Protein 3U0K (pdb70)

Secondary structure (DSSP, 8-state):
-TTS-B--TTS--HHHHTTTT-EEEEEEEEETTS-EEEEEEEEEEETTEEEEEEEEEEE---TTSTTTTT-EEEEPPB-B---HHHHHHHHHHHHHH-TT-SSEE-HHHHHHHHHHTT----HHHHHHHHHHH-SS-SSSEEHHHHHHHHHT--HHHHHHHHHH-TT-SSEE-HHHHHHHHHHHT----HHHHHHHHHHH-TT-SSSEEHHHHHHHH-/---HHHHHHHHHHHHHHHH---PPP--EEEEEEETTEEEEEEEEEEEETTS-EEEEEEEEEEEE---SSPPPPP-SEEEEEEEEEEEE-GGGSEEEEEEEEEEE--S--TTBTB-----TTS-SSEEEEEEEEEEETTEEEEEEEEEEEETTTTEEEEEEEEEESPSPSS-GGGGTT-

Foldseek 3Di:
DDDPVVVVVVVVVVVVVVVDDDDDQDAWWKWADDPQKIKIKGWDWDADPVGHTDIDIDIDIGHDPPPDDDFQDAHMWIKDKDKDWDDADPLRQKTKIKMAMDIGDDDQGRRGPDHGDDDPVQDQKDKDKDKDWDDDPPQTWIKIWIWMHGVVRRMIMIMMGTPPRPSPPDDCVVVRVD/DQVPDDDDPPDDRPQVVVPQAGDKDWDWDADPQGKIKIKIKTWHADPNDIDMDMDMDIDDDDCPDCVVVVVDDDDDDDDDDDDPVRLVVLVVVVCLLVVVPPFWRALVSVVLLCVLLPHDDDPVVSQVVCVVQVRPPPHIHGSVSSRVVPVVHPVSLVSSQCSLCVVPPQWRALVSQCSSCVSSVHDDDSVVSQVVQVVLPPVPPRTHGSVSSVVVVD

Solvent-accessible surface area: 18430 Å² total

Structure (mmCIF, N/CA/C/O backbone):
data_3U0K
#
_entry.id   3U0K
#
_cell.length_a   75.918
_cell.length_b   75.918
_cell.length_c   123.161
_cell.angle_alpha   90.00
_cell.angle_beta   90.00
_cell.angle_gamma   120.00
#
_symmetry.space_group_name_H-M   'P 32 2 1'
#
loop_
_entity.id
_entity.type
_entity.pdbx_description
1 polymer RCaMP
2 polymer RCaMP
3 non-polymer 'ACETATE ION'
4 non-polymer 'CALCIUM ION'
5 water water
#
loop_
_atom_site.group_PDB
_atom_site.id
_atom_site.type_symbol
_atom_site.label_atom_id
_atom_site.label_alt_id
_atom_site.label_comp_id
_atom_site.label_asym_id
_atom_site.label_entity_id
_atom_site.label_seq_id
_atom_site.pdbx_PDB_ins_code
_atom_site.Cartn_x
_atom_site.Cartn_y
_atom_site.Cartn_z
_atom_site.occupancy
_atom_site.B_iso_or_equiv
_atom_site.auth_seq_id
_atom_site.auth_comp_id
_atom_site.auth_asym_id
_atom_site.auth_atom_id
_atom_site.pdbx_PDB_model_num
ATOM 1 N N . MET A 1 35 ? -41.566 -19.230 -10.124 1.00 55.77 35 MET B N 1
ATOM 2 C CA . MET A 1 35 ? -42.787 -18.879 -10.827 1.00 53.36 35 MET B CA 1
ATOM 3 C C . MET A 1 35 ? -43.792 -18.663 -9.760 1.00 50.67 35 MET B C 1
ATOM 4 O O . MET A 1 35 ? -43.903 -19.491 -8.856 1.00 52.13 35 MET B O 1
ATOM 9 N N . VAL A 1 36 ? -44.541 -17.567 -9.857 1.00 47.63 36 VAL B N 1
ATOM 10 C CA . VAL A 1 36 ? -45.583 -17.311 -8.887 1.00 44.46 36 VAL B CA 1
ATOM 11 C C . VAL A 1 36 ? -46.829 -18.131 -9.231 1.00 43.58 36 VAL B C 1
ATOM 12 O O . VAL A 1 36 ? -47.172 -18.356 -10.371 1.00 44.28 36 VAL B O 1
ATOM 16 N N . ASP A 1 37 ? -47.422 -18.652 -8.182 1.00 42.29 37 ASP B N 1
ATOM 17 C CA . ASP A 1 37 ? -48.480 -19.588 -8.288 1.00 42.48 37 ASP B CA 1
ATOM 18 C C . ASP A 1 37 ? -49.642 -18.847 -8.980 1.00 39.29 37 ASP B C 1
ATOM 19 O O . ASP A 1 37 ? -49.840 -17.635 -8.818 1.00 35.99 37 ASP B O 1
ATOM 24 N N . SER A 1 38 ? -50.344 -19.571 -9.829 1.00 39.37 38 SER B N 1
ATOM 25 C CA . SER A 1 38 ? -51.395 -18.979 -10.617 1.00 38.61 38 SER B CA 1
ATOM 26 C C . SER A 1 38 ? -52.519 -18.286 -9.775 1.00 35.24 38 SER B C 1
ATOM 27 O O . SER A 1 38 ? -52.902 -17.146 -10.012 1.00 33.83 38 SER B O 1
ATOM 30 N N . SER A 1 39 ? -53.050 -19.010 -8.810 1.00 34.60 39 SER B N 1
ATOM 31 C CA . SER A 1 39 ? -54.135 -18.519 -7.985 1.00 32.38 39 SER B CA 1
ATOM 32 C C . SER A 1 39 ? -53.737 -17.263 -7.212 1.00 30.65 39 SER B C 1
ATOM 33 O O . SER A 1 39 ? -54.531 -16.362 -7.022 1.00 28.13 39 SER B O 1
ATOM 36 N N . ARG A 1 40 ? -52.497 -17.232 -6.725 1.00 31.50 40 ARG B N 1
ATOM 37 C CA . ARG A 1 40 ? -52.039 -16.067 -6.002 1.00 31.66 40 ARG B CA 1
ATOM 38 C C . ARG A 1 40 ? -51.928 -14.848 -6.898 1.00 30.92 40 ARG B C 1
ATOM 39 O O . ARG A 1 40 ? -52.248 -13.742 -6.464 1.00 30.93 40 ARG B O 1
ATOM 47 N N . ARG A 1 41 ? -51.405 -15.025 -8.102 1.00 31.25 41 ARG B N 1
ATOM 48 C CA . ARG A 1 41 ? -51.396 -13.951 -9.128 1.00 31.30 41 ARG B CA 1
ATOM 49 C C . ARG A 1 41 ? -52.831 -13.402 -9.281 1.00 30.06 41 ARG B C 1
ATOM 50 O O . ARG A 1 41 ? -53.040 -12.197 -9.353 1.00 29.17 41 ARG B O 1
ATOM 58 N N . LYS A 1 42 ? -53.848 -14.263 -9.319 1.00 29.46 42 LYS B N 1
ATOM 59 C CA . LYS A 1 42 ? -55.199 -13.689 -9.446 1.00 29.77 42 LYS B CA 1
ATOM 60 C C . LYS A 1 42 ? -55.615 -12.796 -8.254 1.00 28.74 42 LYS B C 1
ATOM 61 O O . LYS A 1 42 ? -56.173 -11.704 -8.447 1.00 29.56 42 LYS B O 1
ATOM 67 N N . TRP A 1 43 ? -55.391 -13.269 -7.031 1.00 27.47 43 TRP B N 1
ATOM 68 C CA . TRP A 1 43 ? -55.712 -12.475 -5.900 1.00 27.28 43 TRP B CA 1
ATOM 69 C C . TRP A 1 43 ? -54.913 -11.187 -5.910 1.00 28.03 43 TRP B C 1
ATOM 70 O O . TRP A 1 43 ? -55.469 -10.130 -5.598 1.00 28.19 43 TRP B O 1
ATOM 81 N N . ASN A 1 44 ? -53.626 -11.272 -6.248 1.00 28.50 44 ASN B N 1
ATOM 82 C CA . ASN A 1 44 ? -52.777 -10.070 -6.270 1.00 29.85 44 ASN B CA 1
ATOM 83 C C . ASN A 1 44 ? -53.405 -9.056 -7.252 1.00 30.99 44 ASN B C 1
ATOM 84 O O . ASN A 1 44 ? -53.622 -7.864 -6.920 1.00 31.79 44 ASN B O 1
ATOM 89 N N . LYS A 1 45 ? -53.775 -9.522 -8.446 1.00 32.55 45 LYS B N 1
ATOM 90 C CA . LYS A 1 45 ? -54.233 -8.556 -9.432 1.00 34.37 45 LYS B CA 1
ATOM 91 C C . LYS A 1 45 ? -55.597 -7.995 -9.059 1.00 34.03 45 LYS B C 1
ATOM 92 O O . LYS A 1 45 ? -55.888 -6.824 -9.344 1.00 35.56 45 LYS B O 1
ATOM 98 N N . THR A 1 46 ? -56.398 -8.808 -8.399 1.00 32.38 46 THR B N 1
ATOM 99 C CA . THR A 1 46 ? -57.697 -8.347 -7.894 1.00 33.64 46 THR B CA 1
ATOM 100 C C . THR A 1 46 ? -57.469 -7.292 -6.812 1.00 33.40 46 THR B C 1
ATOM 101 O O . THR A 1 46 ? -5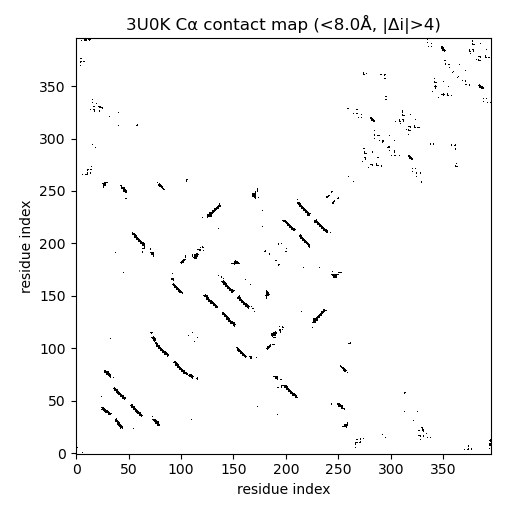8.104 -6.250 -6.830 1.00 35.69 46 THR B O 1
ATOM 105 N N . GLY A 1 47 ? -56.510 -7.547 -5.924 1.00 32.04 47 GLY B N 1
ATOM 106 C CA . GLY A 1 47 ? -56.088 -6.575 -4.906 1.00 32.19 47 GLY B CA 1
ATOM 107 C C . GLY A 1 47 ? -55.605 -5.254 -5.514 1.00 33.44 47 GLY B C 1
ATOM 108 O O . GLY A 1 47 ? -55.986 -4.163 -5.063 1.00 34.56 47 GLY B O 1
ATOM 109 N N . HIS A 1 48 ? -54.770 -5.341 -6.547 1.00 33.07 48 HIS B N 1
ATOM 110 C CA . HIS A 1 48 ? -54.376 -4.136 -7.300 1.00 34.91 48 HIS B CA 1
ATOM 111 C C . HIS A 1 48 ? -55.551 -3.344 -7.895 1.00 37.70 48 HIS B C 1
ATOM 112 O O . HIS A 1 48 ? -55.550 -2.112 -7.830 1.00 39.14 48 HIS B O 1
ATOM 119 N N . ALA A 1 49 ? -56.558 -4.034 -8.462 1.00 38.55 49 ALA B N 1
ATOM 120 C CA . ALA A 1 49 ? -57.690 -3.366 -9.106 1.00 41.90 49 ALA B CA 1
ATOM 121 C C . ALA A 1 49 ? -58.478 -2.631 -8.057 1.00 43.53 49 ALA B C 1
ATOM 122 O O . ALA A 1 49 ? -58.918 -1.508 -8.290 1.00 46.11 49 ALA B O 1
ATOM 124 N N . VAL A 1 50 ? -58.669 -3.271 -6.894 1.00 42.22 50 VAL B N 1
ATOM 125 C CA . VAL A 1 50 ? -59.322 -2.579 -5.762 1.00 44.47 50 VAL B CA 1
ATOM 126 C C . VAL A 1 50 ? -58.529 -1.341 -5.331 1.00 47.76 50 VAL B C 1
ATOM 127 O O . VAL A 1 50 ? -59.124 -0.286 -5.152 1.00 52.20 50 VAL B O 1
ATOM 131 N N . ARG A 1 51 ? -57.204 -1.442 -5.237 1.00 47.25 51 ARG B N 1
ATOM 132 C CA . ARG A 1 51 ? -56.363 -0.306 -4.838 1.00 50.33 51 ARG B CA 1
ATOM 133 C C . ARG A 1 51 ? -56.416 0.870 -5.872 1.00 52.82 51 ARG B C 1
ATOM 134 O O . ARG A 1 51 ? -56.497 2.047 -5.502 1.00 54.51 51 ARG B O 1
ATOM 142 N N . ALA A 1 52 ? -56.360 0.505 -7.157 1.00 51.37 52 ALA B N 1
ATOM 143 C CA . ALA A 1 52 ? -56.353 1.433 -8.293 1.00 52.86 52 ALA B CA 1
ATOM 144 C C . ALA A 1 52 ? -57.580 2.294 -8.365 1.00 56.76 52 ALA B C 1
ATOM 145 O O . ALA A 1 52 ? -57.525 3.390 -8.868 1.00 59.49 52 ALA B O 1
ATOM 147 N N . ILE A 1 53 ? -58.713 1.787 -7.919 1.00 57.47 53 ILE B N 1
ATOM 148 C CA . ILE A 1 53 ? -59.920 2.585 -7.972 1.00 62.27 53 ILE B CA 1
ATOM 149 C C . ILE A 1 53 ? -60.168 3.343 -6.667 1.00 65.35 53 ILE B C 1
ATOM 150 O O . ILE A 1 53 ? -61.058 4.180 -6.598 1.00 69.78 53 ILE B O 1
ATOM 155 N N . GLY A 1 54 ? -59.341 3.086 -5.662 1.00 63.82 54 GLY B N 1
ATOM 156 C CA . GLY A 1 54 ? -59.466 3.734 -4.379 1.00 67.20 54 GLY B CA 1
ATOM 157 C C . GLY A 1 54 ? -58.904 5.122 -4.436 1.00 72.55 54 GLY B C 1
ATOM 158 O O . GLY A 1 54 ? -58.234 5.502 -5.388 1.00 73.30 54 GLY B O 1
ATOM 159 N N . ARG A 1 55 ? -59.183 5.896 -3.407 1.00 78.42 55 ARG B N 1
ATOM 160 C CA . ARG A 1 55 ? -58.804 7.294 -3.393 1.00 84.00 55 ARG B CA 1
ATOM 161 C C . ARG A 1 55 ? -57.436 7.335 -2.751 1.00 82.54 55 ARG B C 1
ATOM 162 O O . ARG A 1 55 ? -56.694 6.345 -2.816 1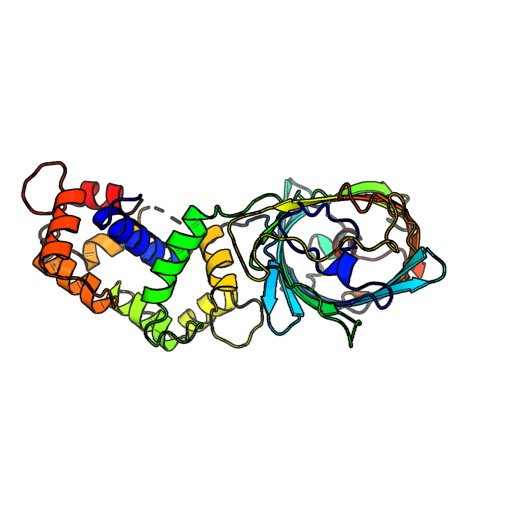.00 77.05 55 ARG B O 1
ATOM 170 N N . LEU A 1 56 ? -57.093 8.485 -2.164 1.00 86.58 56 LEU B N 1
ATOM 171 C CA . LEU A 1 56 ? -56.031 8.559 -1.171 1.00 84.94 56 LEU B CA 1
ATOM 172 C C . LEU A 1 56 ? -54.710 8.095 -1.801 1.00 79.58 56 LEU B C 1
ATOM 173 O O . LEU A 1 56 ? -54.305 6.944 -1.667 1.00 74.16 56 LEU B O 1
ATOM 178 N N . SER A 1 57 ? -54.080 9.027 -2.513 1.00 80.05 57 SER B N 1
ATOM 179 C CA . SER A 1 57 ? -52.826 8.815 -3.227 1.00 76.09 57 SER B CA 1
ATOM 180 C C . SER A 1 57 ? -51.668 9.361 -2.379 1.00 74.68 57 SER B C 1
ATOM 181 O O . SER A 1 57 ? -51.787 10.451 -1.849 1.00 79.23 57 SER B O 1
ATOM 184 N N . SER A 1 58 ? -50.559 8.630 -2.249 1.00 68.64 58 SER B N 1
ATOM 185 C CA . SER A 1 58 ? -49.342 9.202 -1.625 1.00 67.84 58 SER B CA 1
ATOM 186 C C . SER A 1 58 ? -48.651 10.185 -2.574 1.00 68.13 58 SER B C 1
ATOM 187 O O . SER A 1 58 ? -48.997 10.285 -3.750 1.00 68.11 58 SER B O 1
ATOM 190 N N . ALA A 1 59 ? -47.659 10.893 -2.059 1.00 67.94 59 ALA B N 1
ATOM 191 C CA . ALA A 1 59 ? -46.659 11.509 -2.910 1.00 67.22 59 ALA B CA 1
ATOM 192 C C . ALA A 1 59 ? -45.591 10.431 -3.150 1.00 61.48 59 ALA B C 1
ATOM 193 O O . ALA A 1 59 ? -45.386 9.553 -2.316 1.00 59.99 59 ALA B O 1
ATOM 195 N N . ILE A 1 60 ? -44.943 10.466 -4.302 1.00 59.00 60 ILE B N 1
ATOM 196 C CA . ILE A 1 60 ? -43.883 9.508 -4.620 1.00 54.34 60 ILE B CA 1
ATOM 197 C C . ILE A 1 60 ? -42.751 10.286 -5.276 1.00 54.49 60 ILE B C 1
ATOM 198 O O . ILE A 1 60 ? -42.961 11.428 -5.734 1.00 57.45 60 ILE B O 1
ATOM 203 N N . ASN A 1 61 ? -41.546 9.728 -5.262 1.00 51.41 61 ASN B N 1
ATOM 204 C CA . ASN A 1 61 ? -40.404 10.401 -5.902 1.00 52.61 61 ASN B CA 1
ATOM 205 C C . ASN A 1 61 ? -39.743 9.466 -6.920 1.00 49.64 61 ASN B C 1
ATOM 206 O O . ASN A 1 61 ? -38.986 8.612 -6.570 1.00 46.42 61 ASN B O 1
ATOM 211 N N . THR A 1 62 ? -40.059 9.659 -8.198 1.00 19.45 62 THR B N 1
ATOM 212 C CA . THR A 1 62 ? -39.782 8.636 -9.227 1.00 19.69 62 THR B CA 1
ATOM 213 C C . THR A 1 62 ? -39.644 9.296 -10.578 1.00 19.45 62 THR B C 1
ATOM 214 O O . THR A 1 62 ? -40.159 10.389 -10.786 1.00 19.38 62 THR B O 1
ATOM 218 N N . GLU A 1 63 ? -38.865 8.681 -11.460 1.00 19.78 63 GLU B N 1
ATOM 219 C CA . GLU A 1 63 ? -38.821 9.080 -12.868 1.00 19.91 63 GLU B CA 1
ATOM 220 C C . GLU A 1 63 ? -38.798 7.807 -13.712 1.00 21.29 63 GLU B C 1
ATOM 221 O O . GLU A 1 63 ? -37.860 6.994 -13.618 1.00 20.48 63 GLU B O 1
ATOM 227 N N . MET A 1 64 ? -39.854 7.661 -14.499 1.00 22.34 64 MET B N 1
ATOM 228 C CA A MET A 1 64 ? -40.048 6.498 -15.359 0.50 24.65 64 MET B CA 1
ATOM 229 C CA B MET A 1 64 ? -40.046 6.506 -15.348 0.50 24.05 64 MET B CA 1
ATOM 230 C C . MET A 1 64 ? -39.921 6.945 -16.787 1.00 24.90 64 MET B C 1
ATOM 231 O O . MET A 1 64 ? -40.552 7.941 -17.196 1.00 25.39 64 MET B O 1
ATOM 240 N N . MET A 1 65 ? -39.114 6.223 -17.562 1.00 25.23 65 MET B N 1
ATOM 241 C CA . MET A 1 65 ? -38.950 6.512 -18.977 1.00 25.63 65 MET B CA 1
ATOM 242 C C . MET A 1 65 ? -39.728 5.417 -19.755 1.00 27.92 65 MET B C 1
ATOM 243 O O . MET A 1 65 ? -39.722 4.271 -19.343 1.00 27.68 65 MET B O 1
ATOM 248 N N . TYR A 1 66 ? -40.395 5.791 -20.844 1.00 28.44 66 TYR B N 1
ATOM 249 C CA . TYR A 1 66 ? -41.209 4.879 -21.656 1.00 32.51 66 TYR B CA 1
ATOM 250 C C . TYR A 1 66 ? -41.152 5.404 -23.167 1.00 32.76 66 TYR B C 1
ATOM 251 O O . TYR A 1 66 ? -41.389 6.604 -23.400 1.00 29.44 66 TYR B O 1
ATOM 260 N N . PRO A 1 67 ? -40.775 4.542 -24.130 1.00 34.11 67 PRO B N 1
ATOM 261 C CA . PRO A 1 67 ? -40.763 4.927 -25.531 1.00 37.13 67 PRO B CA 1
ATOM 262 C C . PRO A 1 67 ? -42.159 5.297 -25.942 1.00 39.03 67 PRO B C 1
ATOM 263 O O . PRO A 1 67 ? -43.110 4.667 -25.497 1.00 37.89 67 PRO B O 1
ATOM 267 N N . ALA A 1 68 ? -42.288 6.380 -26.680 1.00 41.06 68 ALA B N 1
ATOM 268 C CA . ALA A 1 68 ? -43.509 6.609 -27.441 1.00 46.71 68 ALA B CA 1
ATOM 269 C C . ALA A 1 68 ? -43.090 7.243 -28.796 1.00 51.84 68 ALA B C 1
ATOM 270 O O . ALA A 1 68 ? -42.447 8.297 -28.752 1.00 55.12 68 ALA B O 1
ATOM 272 N N . ASP A 1 69 ? -43.416 6.597 -29.941 1.00 55.90 69 ASP B N 1
ATOM 273 C CA . ASP A 1 69 ? -43.098 7.040 -31.375 1.00 59.60 69 ASP B CA 1
ATOM 274 C C . ASP A 1 69 ? -41.895 6.392 -32.101 1.00 65.60 69 ASP B C 1
ATOM 275 O O . ASP A 1 69 ? -42.012 5.843 -33.224 1.00 80.91 69 ASP B O 1
ATOM 280 N N . GLY A 1 70 ? -40.747 6.463 -31.430 1.00 65.34 70 GLY B N 1
ATOM 281 C CA . GLY A 1 70 ? -39.482 6.861 -32.025 1.00 58.90 70 GLY B CA 1
ATOM 282 C C . GLY A 1 70 ? -38.903 7.957 -31.100 1.00 57.25 70 GLY B C 1
ATOM 283 O O . GLY A 1 70 ? -37.703 8.284 -31.229 1.00 56.47 70 GLY B O 1
ATOM 284 N N . GLY A 1 71 ? -39.746 8.466 -30.152 1.00 48.46 71 GLY B N 1
ATOM 285 C CA . GLY A 1 71 ? -39.394 9.439 -29.121 1.00 40.15 71 GLY B CA 1
ATOM 286 C C . GLY A 1 71 ? -39.408 8.831 -27.709 1.00 36.39 71 GLY B C 1
ATOM 287 O O . GLY A 1 71 ? -39.893 7.704 -27.495 1.00 34.27 71 GLY B O 1
ATOM 288 N N . LEU A 1 72 ? -38.838 9.538 -26.728 1.00 30.51 72 LEU B N 1
ATOM 289 C CA . LEU A 1 72 ? -38.731 8.927 -25.413 1.00 29.22 72 LEU B CA 1
ATOM 290 C C . LEU A 1 72 ? -39.475 9.812 -24.459 1.00 28.39 72 LEU B C 1
ATOM 291 O O . LEU A 1 72 ? -39.187 11.040 -24.403 1.00 25.66 72 LEU B O 1
ATOM 296 N N . ARG A 1 73 ? -40.401 9.216 -23.707 1.00 26.67 73 ARG B N 1
ATOM 297 C CA . ARG A 1 73 ? -41.178 9.991 -22.813 1.00 27.82 73 ARG B CA 1
ATOM 298 C C . ARG A 1 73 ? -40.703 9.732 -21.364 1.00 26.82 73 ARG B C 1
ATOM 299 O O . ARG A 1 73 ? -40.286 8.600 -21.023 1.00 26.05 73 ARG B O 1
ATOM 307 N N . GLY A 1 74 ? -40.711 10.785 -20.536 1.00 24.40 74 GLY B N 1
ATOM 308 C CA . GLY A 1 74 ? -40.456 10.646 -19.133 1.00 22.93 74 GLY B CA 1
ATOM 309 C C . GLY A 1 74 ? -41.614 11.166 -18.290 1.00 23.55 74 GLY B C 1
ATOM 310 O O . GLY A 1 74 ? -42.196 12.216 -18.611 1.00 22.15 74 GLY B O 1
ATOM 311 N N . TYR A 1 75 ? -41.927 10.429 -17.204 1.00 23.96 75 TYR B N 1
ATOM 312 C CA . TYR A 1 75 ? -42.926 10.774 -16.176 1.00 23.91 75 TYR B CA 1
ATOM 313 C C . TYR A 1 75 ? -42.179 10.892 -14.845 1.00 23.30 75 TYR B C 1
ATOM 314 O O . TYR A 1 75 ? -41.612 9.897 -14.398 1.00 22.65 75 TYR B O 1
ATOM 323 N N . THR A 1 76 ? -42.159 12.081 -14.230 1.00 22.28 76 THR B N 1
ATOM 324 C CA . THR A 1 76 ? -41.297 12.389 -13.047 1.00 21.07 76 THR B CA 1
ATOM 325 C C . THR A 1 76 ? -42.218 13.023 -11.964 1.00 21.99 76 THR B C 1
ATOM 326 O O . THR A 1 76 ? -43.102 13.848 -12.310 1.00 21.40 76 THR B O 1
ATOM 330 N N . HIS A 1 77 ? -42.105 12.511 -10.719 1.00 22.13 77 HIS B N 1
ATOM 331 C CA . HIS A 1 77 ? -42.771 13.028 -9.523 1.00 22.62 77 HIS B CA 1
ATOM 332 C C . HIS A 1 77 ? -41.706 13.385 -8.564 1.00 21.55 77 HIS B C 1
ATOM 333 O O . HIS A 1 77 ? -40.829 12.588 -8.316 1.00 20.26 77 HIS B O 1
ATOM 340 N N . MET A 1 78 ? -41.679 14.665 -8.177 1.00 22.41 78 MET B N 1
ATOM 341 C CA . MET A 1 78 ? -40.672 15.202 -7.279 1.00 21.51 78 MET B CA 1
ATOM 342 C C . MET A 1 78 ? -41.371 15.947 -6.143 1.00 21.67 78 MET B C 1
ATOM 343 O O . MET A 1 78 ? -42.547 16.295 -6.237 1.00 20.83 78 MET B O 1
ATOM 348 N N . ALA A 1 79 ? -40.580 16.229 -5.112 1.00 21.09 79 ALA B N 1
ATOM 349 C CA . ALA A 1 79 ? -41.069 16.816 -3.859 1.00 22.47 79 ALA B CA 1
ATOM 350 C C . ALA A 1 79 ? -40.148 18.006 -3.528 1.00 22.33 79 ALA B C 1
ATOM 351 O O . ALA A 1 79 ? -38.997 17.810 -3.252 1.00 22.40 79 ALA B O 1
ATOM 353 N N . LEU A 1 80 ? -40.685 19.212 -3.528 1.00 22.94 80 LEU B N 1
ATOM 354 C CA . LEU A 1 80 ? -39.898 20.392 -3.228 1.00 23.51 80 LEU B CA 1
ATOM 355 C C . LEU A 1 80 ? -40.031 20.741 -1.751 1.00 24.39 80 LEU B C 1
ATOM 356 O O . LEU A 1 80 ? -41.151 20.956 -1.285 1.00 26.11 80 LEU B O 1
ATOM 361 N N . LYS A 1 81 ? -38.958 20.685 -1.010 1.00 25.09 81 LYS B N 1
ATOM 362 C CA . LYS A 1 81 ? -38.964 21.011 0.409 1.00 27.23 81 LYS B CA 1
ATOM 363 C C . LYS A 1 81 ? -39.376 22.441 0.687 1.00 28.21 81 LYS B C 1
ATOM 364 O O . LYS A 1 81 ? -38.938 23.334 0.010 1.00 26.68 81 LYS B O 1
ATOM 370 N N . VAL A 1 82 ? -40.219 22.647 1.689 1.00 29.39 82 VAL B N 1
ATOM 371 C CA . VAL A 1 82 ? -40.677 23.979 2.051 1.00 30.95 82 VAL B CA 1
ATOM 372 C C . VAL A 1 82 ? -40.342 24.271 3.523 1.00 33.00 82 VAL B C 1
ATOM 373 O O . VAL A 1 82 ? -40.330 23.372 4.339 1.00 32.01 82 VAL B O 1
ATOM 377 N N . ASP A 1 83 ? -40.088 25.533 3.857 1.00 36.09 83 ASP B N 1
ATOM 378 C CA . ASP A 1 83 ? -39.867 25.912 5.281 1.00 38.76 83 ASP B CA 1
ATOM 379 C C . ASP A 1 83 ? -40.945 25.331 6.171 1.00 38.97 83 ASP B C 1
ATOM 380 O O . ASP A 1 83 ? -42.144 25.350 5.833 1.00 38.19 83 ASP B O 1
ATOM 385 N N . GLY A 1 84 ? -40.504 24.803 7.319 1.00 38.85 84 GLY B N 1
ATOM 386 C CA . GLY A 1 84 ? -41.416 24.175 8.268 1.00 39.50 84 GLY B CA 1
ATOM 387 C C . GLY A 1 84 ? -41.489 22.670 8.037 1.00 37.73 84 GLY B C 1
ATOM 388 O O . GLY A 1 84 ? -42.118 21.963 8.813 1.00 38.41 84 GLY B O 1
ATOM 389 N N . GLY A 1 85 ? -40.855 22.190 6.967 1.00 34.71 85 GLY B N 1
ATOM 390 C CA . GLY A 1 85 ? -40.638 20.765 6.755 1.00 33.45 85 GLY B CA 1
ATOM 391 C C . GLY A 1 85 ? -41.691 20.064 5.891 1.00 32.59 85 GLY B C 1
ATOM 392 O O . GLY A 1 85 ? -41.626 18.891 5.706 1.00 31.33 85 GLY B O 1
ATOM 393 N N . GLY A 1 86 ? -42.697 20.750 5.376 1.00 33.38 86 GLY B N 1
ATOM 394 C CA . GLY A 1 86 ? -43.568 20.079 4.397 1.00 32.35 86 GLY B CA 1
ATOM 395 C C . GLY A 1 86 ? -42.896 19.987 3.025 1.00 30.70 86 GLY B C 1
ATOM 396 O O . GLY A 1 86 ? -41.734 20.342 2.846 1.00 28.73 86 GLY B O 1
ATOM 397 N N . HIS A 1 87 ? -43.643 19.466 2.062 1.00 30.63 87 HIS B N 1
ATOM 398 C CA . HIS A 1 87 ? -43.229 19.511 0.656 1.00 29.71 87 HIS B CA 1
ATOM 399 C C . HIS A 1 87 ? -44.358 20.000 -0.205 1.00 30.74 87 HIS B C 1
ATOM 400 O O . HIS A 1 87 ? -45.569 19.856 0.151 1.00 31.32 87 HIS B O 1
ATOM 407 N N . LEU A 1 88 ? -43.982 20.566 -1.352 1.00 29.87 88 LEU B N 1
ATOM 408 C CA . LEU A 1 88 ? -44.920 20.769 -2.438 1.00 31.51 88 LEU B CA 1
ATOM 409 C C . LEU A 1 88 ? -44.684 19.672 -3.452 1.00 29.23 88 LEU B C 1
ATOM 410 O O . LEU A 1 88 ? -43.641 19.571 -4.014 1.00 27.40 88 LEU B O 1
ATOM 415 N N . SER A 1 89 ? -45.685 18.877 -3.700 1.00 29.98 89 SER B N 1
ATOM 416 C CA . SER A 1 89 ? -45.509 17.793 -4.593 1.00 30.66 89 SER B CA 1
ATOM 417 C C . SER A 1 89 ? -45.609 18.400 -6.046 1.00 29.47 89 SER B C 1
ATOM 418 O O . SER A 1 89 ? -46.355 19.342 -6.278 1.00 30.85 89 SER B O 1
ATOM 421 N N . CYS A 1 90 ? -44.769 17.942 -6.944 1.00 27.48 90 CYS B N 1
ATOM 422 C CA . CYS A 1 90 ? -44.943 18.288 -8.343 1.00 30.04 90 CYS B CA 1
ATOM 423 C C . CYS A 1 90 ? -44.709 17.125 -9.276 1.00 27.33 90 CYS B C 1
ATOM 424 O O . CYS A 1 90 ? -43.956 16.207 -8.956 1.00 27.63 90 CYS B O 1
ATOM 427 N N . SER A 1 91 ? -45.390 17.140 -10.411 1.00 26.24 91 SER B N 1
ATOM 428 C CA . SER A 1 91 ? -45.110 16.130 -11.457 1.00 25.29 91 SER B CA 1
ATOM 429 C C . SER A 1 91 ? -44.983 16.782 -12.844 1.00 24.98 91 SER B C 1
ATOM 430 O O . SER A 1 91 ? -45.562 17.863 -13.126 1.00 24.37 91 SER B O 1
ATOM 433 N N . PHE A 1 92 ? -44.201 16.114 -13.670 1.00 24.00 92 PHE B N 1
ATOM 434 C CA . PHE A 1 92 ? -44.068 16.489 -15.039 1.00 22.87 92 PHE B CA 1
ATOM 435 C C . PHE A 1 92 ? -43.943 15.363 -16.008 1.00 23.01 92 PHE B C 1
ATOM 436 O O . PHE A 1 92 ? -43.487 14.312 -15.668 1.00 22.12 92 PHE B O 1
ATOM 444 N N . VAL A 1 93 ? -44.433 15.616 -17.230 1.00 23.48 93 VAL B N 1
ATOM 445 C CA . VAL A 1 93 ? -44.318 14.767 -18.354 1.00 23.51 93 VAL B CA 1
ATOM 446 C C . VAL A 1 93 ? -43.387 15.474 -19.387 1.00 22.61 93 VAL B C 1
ATOM 447 O O . VAL A 1 93 ? -43.547 16.669 -19.647 1.00 23.41 93 VAL B O 1
ATOM 451 N N . THR A 1 94 ? -42.419 14.738 -19.926 1.00 22.10 94 THR B N 1
ATOM 452 C CA . THR A 1 94 ? -41.451 15.249 -20.868 1.00 20.99 94 THR B CA 1
ATOM 453 C C . THR A 1 94 ? -41.406 14.324 -22.087 1.00 22.33 94 THR B C 1
ATOM 454 O O . THR A 1 94 ? -41.378 13.098 -21.936 1.00 23.11 94 THR B O 1
ATOM 458 N N . THR A 1 95 ? -41.375 14.903 -23.289 1.00 22.42 95 THR B N 1
ATOM 459 C CA . THR A 1 95 ? -41.114 14.091 -24.494 1.00 23.78 95 THR B CA 1
ATOM 460 C C . THR A 1 95 ? -39.754 14.545 -25.003 1.00 23.08 95 THR B C 1
ATOM 461 O O . THR A 1 95 ? -39.537 15.715 -25.243 1.00 23.28 95 THR B O 1
ATOM 465 N N . TYR A 1 96 ? -38.839 13.595 -25.112 1.00 22.77 96 TYR B N 1
ATOM 466 C CA . TYR A 1 96 ? -37.519 13.803 -25.644 1.00 22.26 96 TYR B CA 1
ATOM 467 C C . TYR A 1 96 ? -37.514 13.356 -27.088 1.00 24.06 96 TYR B C 1
ATOM 468 O O . TYR A 1 96 ? -38.016 12.274 -27.391 1.00 24.56 96 TYR B O 1
ATOM 477 N N . ARG A 1 97 ? -36.983 14.197 -27.969 1.00 24.75 97 ARG B N 1
ATOM 478 C CA . ARG A 1 97 ? -36.922 13.883 -29.432 1.00 28.35 97 ARG B CA 1
ATOM 479 C C . ARG A 1 97 ? -35.509 14.021 -29.984 1.00 27.28 97 ARG B C 1
ATOM 480 O O . ARG A 1 97 ? -34.872 15.028 -29.760 1.00 26.17 97 ARG B O 1
ATOM 488 N N . SER A 1 98 ? -35.044 13.027 -30.711 1.00 27.22 98 SER B N 1
ATOM 489 C CA . SER A 1 98 ? -33.724 13.085 -31.314 1.00 27.55 98 SER B CA 1
ATOM 490 C C . SER A 1 98 ? -33.699 14.017 -32.512 1.00 28.15 98 SER B C 1
ATOM 491 O O . SER A 1 98 ? -34.640 14.054 -33.310 1.00 29.37 98 SER B O 1
ATOM 494 N N . LYS A 1 99 ? -32.601 14.728 -32.686 1.00 27.85 99 LYS B N 1
ATOM 495 C CA . LYS A 1 99 ? -32.397 15.484 -33.872 1.00 29.19 99 LYS B CA 1
ATOM 496 C C . LYS A 1 99 ? -31.668 14.679 -34.960 1.00 31.77 99 LYS B C 1
ATOM 497 O O . LYS A 1 99 ? -31.404 15.247 -36.066 1.00 32.68 99 LYS B O 1
ATOM 503 N N . LYS A 1 100 ? -31.330 13.416 -34.695 1.00 32.17 100 LYS B N 1
ATOM 504 C CA . LYS A 1 100 ? -30.672 12.570 -35.739 1.00 36.09 100 LYS B CA 1
ATOM 505 C C . LYS A 1 100 ? -31.764 12.060 -36.654 1.00 38.64 100 LYS B C 1
ATOM 506 O O . LYS A 1 100 ? -32.658 11.396 -36.220 1.00 40.28 100 LYS B O 1
ATOM 512 N N . THR A 1 101 ? -31.768 12.442 -37.894 1.00 41.49 101 THR B N 1
ATOM 513 C CA . THR A 1 101 ? -32.890 12.088 -38.722 1.00 44.66 101 THR B CA 1
ATOM 514 C C . THR A 1 101 ? -32.550 10.877 -39.593 1.00 48.61 101 THR B C 1
ATOM 515 O O . THR A 1 101 ? -33.434 10.294 -40.174 1.00 51.16 101 THR B O 1
ATOM 519 N N . VAL A 1 102 ? -31.269 10.517 -39.686 1.00 51.41 102 VAL B N 1
ATOM 520 C CA . VAL A 1 102 ? -30.840 9.325 -40.429 1.00 55.80 102 VAL B CA 1
ATOM 521 C C . VAL A 1 102 ? -29.807 8.550 -39.601 1.00 57.55 102 VAL B C 1
ATOM 522 O O . VAL A 1 102 ? -28.879 9.119 -39.025 1.00 56.59 102 VAL B O 1
ATOM 526 N N . GLY A 1 103 ? -30.014 7.243 -39.526 1.00 61.89 103 GLY B N 1
ATOM 527 C CA . GLY A 1 103 ? -29.255 6.367 -38.652 1.00 62.44 103 GLY B CA 1
ATOM 528 C C . GLY A 1 103 ? -30.246 5.671 -37.755 1.00 63.42 103 GLY B C 1
ATOM 529 O O . GLY A 1 103 ? -31.229 6.288 -37.309 1.00 67.55 103 GLY B O 1
ATOM 530 N N . ASN A 1 104 ? -29.990 4.403 -37.469 1.00 65.28 104 ASN B N 1
ATOM 531 C CA . ASN A 1 104 ? -30.781 3.660 -36.497 1.00 67.70 104 ASN B CA 1
ATOM 532 C C . ASN A 1 104 ? -30.274 3.987 -35.073 1.00 65.39 104 ASN B C 1
ATOM 533 O O . ASN A 1 104 ? -29.123 3.723 -34.747 1.00 67.47 104 ASN B O 1
ATOM 538 N N . ILE A 1 105 ? -31.130 4.603 -34.267 1.00 62.03 105 ILE B N 1
ATOM 539 C CA . ILE A 1 105 ? -30.941 4.758 -32.811 1.00 57.67 105 ILE B CA 1
ATOM 540 C C . ILE A 1 105 ? -31.653 3.565 -32.133 1.00 57.54 105 ILE B C 1
ATOM 541 O O . ILE A 1 105 ? -32.815 3.322 -32.417 1.00 63.50 105 ILE B O 1
ATOM 546 N N . LYS A 1 106 ? -30.975 2.795 -31.287 1.00 54.31 106 LYS B N 1
ATOM 547 C CA . LYS A 1 106 ? -31.657 1.745 -30.531 1.00 52.57 106 LYS B CA 1
ATOM 548 C C . LYS A 1 106 ? -32.542 2.365 -29.432 1.00 48.71 106 LYS B C 1
ATOM 549 O O . LYS A 1 106 ? -32.059 3.143 -28.586 1.00 44.13 106 LYS B O 1
ATOM 555 N N . MET A 1 107 ? -33.824 2.031 -29.443 1.00 45.82 107 MET B N 1
ATOM 556 C CA . MET A 1 107 ? -34.741 2.609 -28.486 1.00 45.39 107 MET B CA 1
ATOM 557 C C . MET A 1 107 ? -34.783 1.786 -27.213 1.00 42.12 107 MET B C 1
ATOM 558 O O . MET A 1 107 ? -34.927 0.576 -27.270 1.00 43.61 107 MET B O 1
ATOM 563 N N . PRO A 1 108 ? -34.627 2.440 -26.056 1.00 37.17 108 PRO B N 1
ATOM 564 C CA . PRO A 1 108 ? -34.900 1.651 -24.832 1.00 36.82 108 PRO B CA 1
ATOM 565 C C . PRO A 1 108 ? -36.407 1.321 -24.616 1.00 35.90 108 PRO B C 1
ATOM 566 O O . PRO A 1 108 ? -37.291 2.058 -25.083 1.00 35.13 108 PRO B O 1
ATOM 570 N N . GLY A 1 109 ? -36.694 0.274 -23.854 1.00 36.61 109 GLY B N 1
ATOM 571 C CA . GLY A 1 109 ? -38.031 0.128 -23.237 1.00 35.44 109 GLY B CA 1
ATOM 572 C C . GLY A 1 109 ? -38.170 0.899 -21.914 1.00 32.16 109 GLY B C 1
ATOM 573 O O . GLY A 1 109 ? -37.458 1.842 -21.643 1.00 30.23 109 GLY B O 1
ATOM 574 N N . ILE A 1 110 ? -39.096 0.465 -21.088 1.00 31.91 110 ILE B N 1
ATOM 575 C CA . ILE A 1 110 ? -39.394 1.098 -19.808 1.00 30.15 110 ILE B CA 1
ATOM 576 C C . ILE A 1 110 ? -38.187 0.930 -18.882 1.00 28.51 110 ILE B C 1
ATOM 577 O O . ILE A 1 110 ? -37.561 -0.110 -18.890 1.00 29.41 110 ILE B O 1
ATOM 582 N N . HIS A 1 111 ? -37.816 2.001 -18.186 1.00 25.59 111 HIS B N 1
ATOM 583 C CA . HIS A 1 111 ? -36.766 1.969 -17.192 1.00 24.85 111 HIS B CA 1
ATOM 584 C C . HIS A 1 111 ? -36.993 3.166 -16.294 1.00 23.31 111 HIS B C 1
ATOM 585 O O . HIS A 1 111 ? -37.911 3.966 -16.563 1.00 22.14 111 HIS B O 1
ATOM 592 N N . TYR A 1 112 ? -36.263 3.223 -15.176 1.00 22.86 112 TYR B N 1
ATOM 593 C CA . TYR A 1 112 ? -36.342 4.336 -14.276 1.00 21.62 112 TYR B CA 1
ATOM 594 C C . TYR A 1 112 ? -35.003 5.049 -14.253 1.00 20.82 112 TYR B C 1
ATOM 595 O O . TYR A 1 112 ? -34.024 4.570 -14.801 1.00 20.65 112 TYR B O 1
ATOM 604 N N . VAL A 1 113 ? -34.956 6.248 -13.671 1.00 20.30 113 VAL B N 1
ATOM 605 C CA . VAL A 1 113 ? -33.700 6.909 -13.424 1.00 19.19 113 VAL B CA 1
ATOM 606 C C . VAL A 1 113 ? -33.733 7.387 -11.957 1.00 19.54 113 VAL B C 1
ATOM 607 O O . VAL A 1 113 ? -34.699 8.032 -11.568 1.00 19.40 113 VAL B O 1
ATOM 611 N N . SER A 1 114 ? -32.660 7.129 -11.180 1.00 20.09 114 SER B N 1
ATOM 612 C CA . SER A 1 114 ? -32.512 7.691 -9.814 1.00 20.07 114 SER B CA 1
ATOM 613 C C . SER A 1 114 ? -31.706 8.926 -9.924 1.00 18.98 114 SER B C 1
ATOM 614 O O . SER A 1 114 ? -30.672 8.912 -10.583 1.00 19.39 114 SER B O 1
ATOM 617 N N . HIS A 1 115 ? -32.139 9.973 -9.249 1.00 18.21 115 HIS B N 1
ATOM 618 C CA . HIS A 1 115 ? -31.419 11.213 -9.281 1.00 18.24 115 HIS B CA 1
ATOM 619 C C . HIS A 1 115 ? -31.222 11.741 -7.855 1.00 18.80 115 HIS B C 1
ATOM 620 O O . HIS A 1 115 ? -32.069 11.538 -6.965 1.00 18.40 115 HIS B O 1
ATOM 627 N N . ARG A 1 116 ? -30.137 12.480 -7.658 1.00 19.74 116 ARG B N 1
ATOM 628 C CA A ARG A 1 116 ? -30.009 13.362 -6.504 0.50 20.56 116 ARG B CA 1
ATOM 629 C CA B ARG A 1 116 ? -30.013 13.358 -6.514 0.50 20.85 116 ARG B CA 1
ATOM 630 C C . ARG A 1 116 ? -29.482 14.709 -6.954 1.00 20.36 116 ARG B C 1
ATOM 631 O O . ARG A 1 116 ? -28.352 14.813 -7.361 1.00 20.12 116 ARG B O 1
ATOM 646 N N . LEU A 1 117 ? -30.307 15.740 -6.876 1.00 19.94 117 LEU B N 1
ATOM 647 C CA . LEU A 1 117 ? -29.836 17.089 -7.327 1.00 20.35 117 LEU B CA 1
ATOM 648 C C . LEU A 1 117 ? -29.751 17.953 -6.070 1.00 20.39 117 LEU B C 1
ATOM 649 O O . LEU A 1 117 ? -30.712 18.069 -5.323 1.00 19.35 117 LEU B O 1
ATOM 654 N N . GLU A 1 118 ? -28.582 18.525 -5.825 1.00 22.30 118 GLU B N 1
ATOM 655 C CA . GLU A 1 118 ? -28.313 19.281 -4.626 1.00 23.81 118 GLU B CA 1
ATOM 656 C C . GLU A 1 118 ? -27.697 20.607 -4.987 1.00 24.41 118 GLU B C 1
ATOM 657 O O . GLU A 1 118 ? -26.732 20.683 -5.810 1.00 25.06 118 GLU B O 1
ATOM 663 N N . ARG A 1 119 ? -28.210 21.636 -4.330 1.00 24.61 119 ARG B N 1
ATOM 664 C CA . ARG A 1 119 ? -27.646 22.945 -4.460 1.00 25.70 119 ARG B CA 1
ATOM 665 C C . ARG A 1 119 ? -26.422 23.023 -3.577 1.00 27.24 119 ARG B C 1
ATOM 666 O O . ARG A 1 119 ? -26.552 22.756 -2.402 1.00 26.74 119 ARG B O 1
ATOM 674 N N . LEU A 1 120 ? -25.274 23.464 -4.125 1.00 28.58 120 LEU B N 1
ATOM 675 C CA . LEU A 1 120 ? -24.009 23.590 -3.383 1.00 30.68 120 LEU B CA 1
ATOM 676 C C . LEU A 1 120 ? -23.697 24.980 -2.833 1.00 33.78 120 LEU B C 1
ATOM 677 O O . LEU A 1 120 ? -23.110 25.089 -1.763 1.00 33.29 120 LEU B O 1
ATOM 682 N N . GLU A 1 121 ? -24.087 26.031 -3.554 1.00 34.47 121 GLU B N 1
ATOM 683 C CA . GLU A 1 121 ? -23.876 27.412 -3.126 1.00 35.76 121 GLU B CA 1
ATOM 684 C C . GLU A 1 121 ? -24.922 28.300 -3.744 1.00 34.72 121 GLU B C 1
ATOM 685 O O . GLU A 1 121 ? -25.461 28.006 -4.845 1.00 30.70 121 GLU B O 1
ATOM 691 N N . GLU A 1 122 ? -25.149 29.409 -3.077 1.00 35.68 122 GLU B N 1
ATOM 692 C CA . GLU A 1 122 ? -25.870 30.505 -3.635 1.00 38.16 122 GLU B CA 1
ATOM 693 C C . GLU A 1 122 ? -25.369 31.808 -3.032 1.00 41.49 122 GLU B C 1
ATOM 694 O O . GLU A 1 122 ? -24.960 31.861 -1.873 1.00 40.72 122 GLU B O 1
ATOM 700 N N . SER A 1 123 ? -25.459 32.852 -3.833 1.00 43.32 123 SER B N 1
ATOM 701 C CA . SER A 1 123 ? -25.167 34.188 -3.376 1.00 49.30 123 SER B CA 1
ATOM 702 C C . SER A 1 123 ? -26.485 34.723 -2.871 1.00 52.60 123 SER B C 1
ATOM 703 O O . SER A 1 123 ? -27.474 33.953 -2.611 1.00 54.06 123 SER B O 1
ATOM 706 N N . ASP A 1 124 ? -26.539 36.046 -2.808 1.00 54.38 124 ASP B N 1
ATOM 707 C CA . ASP A 1 124 ? -27.662 36.714 -2.208 1.00 57.81 124 ASP B CA 1
ATOM 708 C C . ASP A 1 124 ? -28.746 37.019 -3.259 1.00 53.54 124 ASP B C 1
ATOM 709 O O . ASP A 1 124 ? -28.550 37.569 -4.384 1.00 51.76 124 ASP B O 1
ATOM 714 N N . ASN A 1 125 ? -29.892 36.539 -2.829 1.00 50.70 125 ASN B N 1
ATOM 715 C CA . ASN A 1 125 ? -31.146 36.712 -3.424 1.00 49.19 125 ASN B CA 1
ATOM 716 C C . ASN A 1 125 ? -31.159 35.778 -4.568 1.00 44.74 125 ASN B C 1
ATOM 717 O O . ASN A 1 125 ? -31.994 35.945 -5.404 1.00 43.18 125 ASN B O 1
ATOM 722 N N . GLU A 1 126 ? -30.285 34.754 -4.526 1.00 41.79 126 GLU B N 1
ATOM 723 C CA . GLU A 1 126 ? -30.223 33.657 -5.533 1.00 39.93 126 GLU B CA 1
ATOM 724 C C . GLU A 1 126 ? -29.883 34.121 -6.961 1.00 39.09 126 GLU B C 1
ATOM 725 O O . GLU A 1 126 ? -30.322 33.504 -7.912 1.00 38.82 126 GLU B O 1
ATOM 731 N N . MET A 1 127 ? -29.051 35.132 -7.096 1.00 40.79 127 MET B N 1
ATOM 732 C CA . MET A 1 127 ? -28.625 35.608 -8.403 1.00 41.77 127 MET B CA 1
ATOM 733 C C . MET A 1 127 ? -27.515 34.747 -8.935 1.00 40.32 127 MET B C 1
ATOM 734 O O . MET A 1 127 ? -27.296 34.739 -10.132 1.00 38.27 127 MET B O 1
ATOM 739 N N . PHE A 1 128 ? -26.835 34.022 -8.046 1.00 37.06 128 PHE B N 1
ATOM 740 C CA . PHE A 1 128 ? -25.810 33.071 -8.444 1.00 35.49 128 PHE B CA 1
ATOM 741 C C . PHE A 1 128 ? -26.076 31.742 -7.701 1.00 33.19 128 PHE B C 1
ATOM 742 O O . PHE A 1 128 ? -26.230 31.750 -6.459 1.00 33.65 128 PHE B O 1
ATOM 750 N N . VAL A 1 129 ? -26.097 30.642 -8.464 1.00 29.62 129 VAL B N 1
ATOM 751 C CA . VAL A 1 129 ? -26.411 29.308 -7.970 1.00 28.66 129 VAL B CA 1
ATOM 752 C C . VAL A 1 129 ? -25.453 28.259 -8.522 1.00 28.07 129 VAL B C 1
ATOM 753 O O . VAL A 1 129 ? -25.166 28.213 -9.715 1.00 29.73 129 VAL B O 1
ATOM 757 N N . VAL A 1 130 ? -24.953 27.405 -7.647 1.00 27.32 130 VAL B N 1
ATOM 758 C CA . VAL A 1 130 ? -24.184 26.262 -8.036 1.00 26.74 130 VAL B CA 1
ATOM 759 C C . VAL A 1 130 ? -24.966 24.999 -7.617 1.00 25.95 130 VAL B C 1
ATOM 760 O O . VAL A 1 130 ? -25.291 24.820 -6.417 1.00 25.54 130 VAL B O 1
ATOM 764 N N . GLN A 1 131 ? -25.269 24.139 -8.594 1.00 24.72 131 GLN B N 1
ATOM 765 C CA . GLN A 1 131 ? -25.977 22.888 -8.351 1.00 24.06 131 GLN B CA 1
ATOM 766 C C . GLN A 1 131 ? -25.272 21.675 -8.979 1.00 23.68 131 GLN B C 1
ATOM 767 O O . GLN A 1 131 ? -24.489 21.830 -9.919 1.00 24.53 131 GLN B O 1
ATOM 773 N N . ARG A 1 132 ? -25.392 20.506 -8.343 1.00 23.74 132 ARG B N 1
ATOM 774 C CA . ARG A 1 132 ? -24.853 19.256 -8.897 1.00 24.30 132 ARG B CA 1
ATOM 775 C C . ARG A 1 132 ? -25.909 18.185 -8.869 1.00 24.18 132 ARG B C 1
ATOM 776 O O . ARG A 1 132 ? -26.860 18.253 -8.050 1.00 23.74 132 ARG B O 1
ATOM 784 N N . GLU A 1 133 ? -25.757 17.203 -9.761 1.00 24.10 133 GLU B N 1
ATOM 785 C CA . GLU A 1 133 ? -26.709 16.103 -9.877 1.00 23.54 133 GLU B CA 1
ATOM 786 C C . GLU A 1 133 ? -25.922 14.807 -10.122 1.00 23.26 133 GLU B C 1
ATOM 787 O O . GLU A 1 133 ? -24.838 14.776 -10.753 1.00 22.67 133 GLU B O 1
ATOM 793 N N . HIS A 1 134 ? -26.463 13.743 -9.567 1.00 21.98 134 HIS B N 1
ATOM 794 C CA . HIS A 1 134 ? -25.960 12.392 -9.776 1.00 23.17 134 HIS B CA 1
ATOM 795 C C . HIS A 1 134 ? -27.185 11.654 -10.263 1.00 21.23 134 HIS B C 1
ATOM 796 O O . HIS A 1 134 ? -28.206 11.702 -9.588 1.00 20.17 134 HIS B O 1
ATOM 803 N N . ALA A 1 135 ? -27.088 11.005 -11.417 1.00 20.29 135 ALA B N 1
ATOM 804 C CA . ALA A 1 135 ? -28.183 10.290 -12.014 1.00 20.04 135 ALA B CA 1
ATOM 805 C C . ALA A 1 135 ? -27.737 8.956 -12.672 1.00 21.03 135 ALA B C 1
ATOM 806 O O . ALA A 1 135 ? -26.661 8.878 -13.339 1.00 21.60 135 ALA B O 1
ATOM 808 N N . VAL A 1 136 ? -28.532 7.908 -12.405 1.00 20.60 136 VAL B N 1
ATOM 809 C CA . VAL A 1 136 ? -28.289 6.539 -12.861 1.00 21.79 136 VAL B CA 1
ATOM 810 C C . VAL A 1 136 ? -29.599 5.909 -13.331 1.00 21.61 136 VAL B C 1
ATOM 811 O O . VAL A 1 136 ? -30.649 5.906 -12.604 1.00 19.99 136 VAL B O 1
ATOM 815 N N . ALA A 1 137 ? -29.577 5.373 -14.544 1.00 21.62 137 ALA B N 1
ATOM 816 C CA . ALA A 1 137 ? -30.757 4.629 -15.048 1.00 21.76 137 ALA B CA 1
ATOM 817 C C . ALA A 1 137 ? -30.726 3.236 -14.483 1.00 22.86 137 ALA B C 1
ATOM 818 O O . ALA A 1 137 ? -29.674 2.665 -14.203 1.00 23.89 137 ALA B O 1
ATOM 820 N N . LYS A 1 138 ? -31.918 2.709 -14.312 1.00 23.45 138 LYS B N 1
ATOM 821 C CA . LYS A 1 138 ? -32.181 1.523 -13.541 1.00 24.99 138 LYS B CA 1
ATOM 822 C C . LYS A 1 138 ? -32.946 0.546 -14.405 1.00 26.78 138 LYS B C 1
ATOM 823 O O . LYS A 1 138 ? -34.000 0.868 -14.933 1.00 26.19 138 LYS B O 1
ATOM 829 N N . PHE A 1 139 ? -32.437 -0.668 -14.479 1.00 29.01 139 PHE B N 1
ATOM 830 C CA . PHE A 1 139 ? -33.019 -1.733 -15.259 1.00 30.68 139 PHE B CA 1
ATOM 831 C C . PHE A 1 139 ? -34.188 -2.383 -14.476 1.00 30.99 139 PHE B C 1
ATOM 832 O O . PHE A 1 139 ? -34.054 -2.728 -13.296 1.00 30.47 139 PHE B O 1
ATOM 840 N N . VAL A 1 140 ? -35.343 -2.478 -15.128 1.00 30.52 140 VAL B N 1
ATOM 841 C CA . VAL A 1 140 ? -36.507 -3.136 -14.537 1.00 31.04 140 VAL B CA 1
ATOM 842 C C . VAL A 1 140 ? -37.147 -4.114 -15.516 1.00 33.63 140 VAL B C 1
ATOM 843 O O . VAL A 1 140 ? -38.361 -4.367 -15.459 1.00 34.47 140 VAL B O 1
ATOM 847 N N . GLY A 1 141 ? -36.323 -4.708 -16.376 1.00 35.10 141 GLY B N 1
ATOM 848 C CA . GLY A 1 141 ? -36.797 -5.752 -17.257 1.00 38.39 141 GLY B CA 1
ATOM 849 C C . GLY A 1 141 ? -36.477 -5.511 -18.710 1.00 39.60 141 GLY B C 1
ATOM 850 O O . GLY A 1 141 ? -36.312 -4.342 -19.119 1.00 37.90 141 GLY B O 1
ATOM 851 N N . LEU A 1 142 ? -36.349 -6.621 -19.476 1.00 43.88 142 LEU B N 1
ATOM 852 C CA . LEU A 1 142 ? -36.045 -6.551 -20.916 1.00 46.22 142 LEU B CA 1
ATOM 853 C C . LEU A 1 142 ? -37.158 -5.744 -21.572 1.00 47.90 142 LEU B C 1
ATOM 854 O O . LEU A 1 142 ? -38.332 -5.935 -21.253 1.00 46.91 142 LEU B O 1
ATOM 859 N N . GLY A 1 143 ? -36.768 -4.750 -22.376 1.00 50.92 143 GLY B N 1
ATOM 860 C CA . GLY A 1 143 ? -37.712 -3.841 -23.019 1.00 52.81 143 GLY B CA 1
ATOM 861 C C . GLY A 1 143 ? -37.225 -3.458 -24.400 1.00 58.88 143 GLY B C 1
ATOM 862 O O . GLY A 1 143 ? -36.107 -3.829 -24.779 1.00 63.72 143 GLY B O 1
ATOM 863 N N . GLY A 1 144 ? -38.078 -2.751 -25.160 1.00 60.82 144 GLY B N 1
ATOM 864 C CA . GLY A 1 144 ? -37.679 -2.066 -26.384 1.00 62.14 144 GLY B CA 1
ATOM 865 C C . GLY A 1 144 ? -36.417 -2.671 -26.944 1.00 68.09 144 GLY B C 1
ATOM 866 O O . GLY A 1 144 ? -36.440 -3.834 -27.341 1.00 81.33 144 GLY B O 1
ATOM 867 N N . GLY A 1 145 ? -35.311 -1.923 -26.940 1.00 68.19 145 GLY B N 1
ATOM 868 C CA . GLY A 1 145 ? -34.087 -2.309 -27.666 1.00 72.26 145 GLY B CA 1
ATOM 869 C C . GLY A 1 145 ? -33.288 -3.498 -27.137 1.00 80.38 145 GLY B C 1
ATOM 870 O O . GLY A 1 145 ? -32.052 -3.425 -27.024 1.00 80.04 145 GLY B O 1
ATOM 871 N N . GLY A 1 146 ? -33.998 -4.591 -26.821 1.00 88.63 146 GLY B N 1
ATOM 872 C CA . GLY A 1 146 ? -33.403 -5.891 -26.479 1.00 92.90 146 GLY B CA 1
ATOM 873 C C . GLY A 1 146 ? -32.968 -6.069 -25.033 1.00 97.35 146 GLY B C 1
ATOM 874 O O . GLY A 1 146 ? -33.480 -6.948 -24.335 1.00 100.74 146 GLY B O 1
ATOM 875 N N . GLY A 1 147 ? -32.065 -5.194 -24.579 1.00 97.71 147 GLY B N 1
ATOM 876 C CA . GLY A 1 147 ? -31.165 -5.484 -23.449 1.00 95.68 147 GLY B CA 1
ATOM 877 C C . GLY A 1 147 ? -29.716 -5.550 -23.944 1.00 93.93 147 GLY B C 1
ATOM 878 O O . GLY A 1 147 ? -28.824 -6.061 -23.257 1.00 90.64 147 GLY B O 1
ATOM 879 N N . THR A 1 148 ? -29.522 -5.099 -25.184 1.00 90.49 148 THR B N 1
ATOM 880 C CA . THR A 1 148 ? -28.233 -4.675 -25.702 1.00 87.26 148 THR B CA 1
ATOM 881 C C . THR A 1 148 ? -28.330 -3.165 -25.846 1.00 84.30 148 THR B C 1
ATOM 882 O O . THR A 1 148 ? -29.364 -2.630 -26.286 1.00 78.17 148 THR B O 1
ATOM 886 N N . GLY A 1 149 ? -27.254 -2.492 -25.447 1.00 82.59 149 GLY B N 1
ATOM 887 C CA . GLY A 1 149 ? -27.149 -1.058 -25.579 1.00 74.28 149 GLY B CA 1
ATOM 888 C C . GLY A 1 149 ? -26.963 -0.679 -27.027 1.00 74.97 149 GLY B C 1
ATOM 889 O O . GLY A 1 149 ? -26.481 -1.494 -27.843 1.00 76.11 149 GLY B O 1
ATOM 890 N N . GLY A 1 150 ? -27.350 0.564 -27.328 1.00 69.58 150 GLY B N 1
ATOM 891 C CA . GLY A 1 150 ? -27.212 1.160 -28.645 1.00 70.13 150 GLY B CA 1
ATOM 892 C C . GLY A 1 150 ? -25.857 1.008 -29.306 1.00 72.71 150 GLY B C 1
ATOM 893 O O . GLY A 1 150 ? -25.710 0.226 -30.243 1.00 79.03 150 GLY B O 1
ATOM 894 N N . SER A 1 151 ? -24.870 1.741 -28.799 1.00 73.55 151 SER B N 1
ATOM 895 C CA . SER A 1 151 ? -23.592 1.960 -29.486 1.00 74.04 151 SER B CA 1
ATOM 896 C C . SER A 1 151 ? -22.901 3.127 -28.809 1.00 69.66 151 SER B C 1
ATOM 897 O O . SER A 1 151 ? -23.505 4.213 -28.703 1.00 66.43 151 SER B O 1
ATOM 900 N N . MET A 1 152 ? -21.658 2.921 -28.351 1.00 67.93 152 MET B N 1
ATOM 901 C CA . MET A 1 152 ? -20.910 3.987 -27.660 1.00 63.77 152 MET B CA 1
ATOM 902 C C . MET A 1 152 ? -20.611 5.106 -28.659 1.00 58.79 152 MET B C 1
ATOM 903 O O . MET A 1 152 ? -20.244 4.834 -29.802 1.00 62.99 152 MET B O 1
ATOM 908 N N . ASN A 1 153 ? -20.792 6.350 -28.223 1.00 50.49 153 ASN B N 1
ATOM 909 C CA . ASN A 1 153 ? -20.644 7.509 -29.065 1.00 47.21 153 ASN B CA 1
ATOM 910 C C . ASN A 1 153 ? -19.347 8.240 -28.726 1.00 46.77 153 ASN B C 1
ATOM 911 O O . ASN A 1 153 ? -19.255 8.953 -27.711 1.00 44.68 153 ASN B O 1
ATOM 916 N N . SER A 1 154 ? -18.369 8.095 -29.613 1.00 46.68 154 SER B N 1
ATOM 917 C CA . SER A 1 154 ? -17.063 8.686 -29.440 1.00 47.13 154 SER B CA 1
ATOM 918 C C . SER A 1 154 ? -17.076 10.213 -29.328 1.00 45.03 154 SER B C 1
ATOM 919 O O . SER A 1 154 ? -16.077 10.785 -28.943 1.00 46.47 154 SER B O 1
ATOM 922 N N . LEU A 1 155 ? -18.164 10.886 -29.698 1.00 42.03 155 LEU B N 1
ATOM 923 C CA . LEU A 1 155 ? -18.288 12.326 -29.442 1.00 40.26 155 LEU B CA 1
ATOM 924 C C . LEU A 1 155 ? -18.524 12.688 -27.943 1.00 37.90 155 LEU B C 1
ATOM 925 O O . LEU A 1 155 ? -18.236 13.793 -27.505 1.00 37.11 155 LEU B O 1
ATOM 930 N N . ILE A 1 156 ? -19.067 11.774 -27.159 1.00 36.25 156 ILE B N 1
ATOM 931 C CA . ILE A 1 156 ? -19.292 12.062 -25.727 1.00 34.76 156 ILE B CA 1
ATOM 932 C C . ILE A 1 156 ? -18.097 11.463 -25.002 1.00 36.15 156 ILE B C 1
ATOM 933 O O . ILE A 1 156 ? -17.975 10.252 -24.928 1.00 36.39 156 ILE B O 1
ATOM 938 N N . LYS A 1 157 ? -17.203 12.318 -24.542 1.00 37.77 157 LYS B N 1
ATOM 939 C CA . LYS A 1 157 ? -15.983 11.880 -23.829 1.00 40.67 157 LYS B CA 1
ATOM 940 C C . LYS A 1 157 ? -16.231 11.724 -22.294 1.00 40.37 157 LYS B C 1
ATOM 941 O O . LYS A 1 157 ? -17.343 11.981 -21.783 1.00 36.46 157 LYS B O 1
ATOM 947 N N . GLU A 1 158 ? -15.193 11.322 -21.565 1.00 43.27 158 GLU B N 1
ATOM 948 C CA . GLU A 1 158 ? -15.314 11.040 -20.159 1.00 43.86 158 GLU B CA 1
ATOM 949 C C . GLU A 1 158 ? -15.544 12.306 -19.351 1.00 42.03 158 GLU B C 1
ATOM 950 O O . GLU A 1 158 ? -16.167 12.248 -18.309 1.00 39.96 158 GLU B O 1
ATOM 956 N N . ASN A 1 159 ? -15.027 13.439 -19.807 1.00 42.48 159 ASN B N 1
ATOM 957 C CA . ASN A 1 159 ? -15.400 14.743 -19.259 1.00 42.23 159 ASN B CA 1
ATOM 958 C C . ASN A 1 159 ? -15.941 15.584 -20.368 1.00 41.08 159 ASN B C 1
ATOM 959 O O . ASN A 1 159 ? -15.385 15.578 -21.459 1.00 42.68 159 ASN B O 1
ATOM 964 N N . MET A 1 160 ? -16.997 16.332 -20.094 1.00 38.74 160 MET B N 1
ATOM 965 C CA . MET A 1 160 ? -17.591 17.235 -21.105 1.00 38.00 160 MET B CA 1
ATOM 966 C C . MET A 1 160 ? -17.980 18.490 -20.361 1.00 36.90 160 MET B C 1
ATOM 967 O O . MET A 1 160 ? -18.493 18.384 -19.218 1.00 35.01 160 MET B O 1
ATOM 972 N N . ARG A 1 161 ? -17.762 19.640 -20.975 1.00 37.40 161 ARG B N 1
ATOM 973 C CA . ARG A 1 161 ? -18.358 20.899 -20.508 1.00 37.74 161 ARG B CA 1
ATOM 974 C C . ARG A 1 161 ? -19.732 21.173 -21.111 1.00 34.69 161 ARG B C 1
ATOM 975 O O . ARG A 1 161 ? -20.075 20.651 -22.192 1.00 33.31 161 ARG B O 1
ATOM 983 N N . MET A 1 162 ? -20.482 22.028 -20.428 1.00 33.13 162 MET B N 1
ATOM 984 C CA A MET A 1 162 ? -21.721 22.571 -20.967 0.50 32.97 162 MET B CA 1
ATOM 985 C CA B MET A 1 162 ? -21.720 22.577 -20.972 0.50 32.51 162 MET B CA 1
ATOM 986 C C . MET A 1 162 ? -21.830 24.077 -20.730 1.00 33.52 162 MET B C 1
ATOM 987 O O . MET A 1 162 ? -21.149 24.654 -19.799 1.00 32.22 162 MET B O 1
ATOM 996 N N . LYS A 1 163 ? -22.608 24.725 -21.611 1.00 33.12 163 LYS B N 1
ATOM 997 C CA . LYS A 1 163 ? -23.005 26.126 -21.431 1.00 33.63 163 LYS B CA 1
ATOM 998 C C . LYS A 1 163 ? -24.488 26.176 -21.642 1.00 30.62 163 LYS B C 1
ATOM 999 O O . LYS A 1 163 ? -25.008 25.434 -22.459 1.00 29.68 163 LYS B O 1
ATOM 1005 N N . VAL A 1 164 ? -25.158 27.064 -20.919 1.00 29.63 164 VAL B N 1
ATOM 1006 C CA A VAL A 1 164 ? -26.631 27.127 -20.918 0.50 28.43 164 VAL B CA 1
ATOM 1007 C CA B VAL A 1 164 ? -26.616 27.127 -20.934 0.50 28.34 164 VAL B CA 1
ATOM 1008 C C . VAL A 1 164 ? -27.128 28.550 -20.957 1.00 28.88 164 VAL B C 1
ATOM 1009 O O . VAL A 1 164 ? -26.534 29.448 -20.366 1.00 29.96 164 VAL B O 1
ATOM 1016 N N . VAL A 1 165 ? -28.239 28.730 -21.647 1.00 29.21 165 VAL B N 1
ATOM 1017 C CA . VAL A 1 165 ? -29.014 29.928 -21.615 1.00 31.02 165 VAL B CA 1
ATOM 1018 C C . VAL A 1 165 ? -30.441 29.394 -21.299 1.00 29.16 165 VAL B C 1
ATOM 1019 O O . VAL A 1 165 ? -30.909 28.491 -21.974 1.00 28.10 165 VAL B O 1
ATOM 1023 N N . LEU A 1 166 ? -31.103 29.983 -20.326 1.00 27.60 166 LEU B N 1
ATOM 1024 C CA . LEU A 1 166 ? -32.498 29.737 -20.013 1.00 27.47 166 LEU B CA 1
ATOM 1025 C C . LEU A 1 166 ? -33.245 31.054 -19.866 1.00 28.50 166 LEU B C 1
ATOM 1026 O O . LEU A 1 166 ? -32.769 31.931 -19.142 1.00 30.64 166 LEU B O 1
ATOM 1031 N N . GLU A 1 167 ? -34.422 31.214 -20.485 1.00 27.92 167 GLU B N 1
ATOM 1032 C CA . GLU A 1 167 ? -35.185 32.432 -20.302 1.00 29.29 167 GLU B CA 1
ATOM 1033 C C . GLU A 1 167 ? -36.652 32.143 -20.250 1.00 28.76 167 GLU B C 1
ATOM 1034 O O . GLU A 1 167 ? -37.122 31.054 -20.685 1.00 26.94 167 GLU B O 1
ATOM 1040 N N . GLY A 1 168 ? -37.398 33.137 -19.777 1.00 29.50 168 GLY B N 1
ATOM 1041 C CA . GLY A 1 168 ? -38.838 33.009 -19.750 1.00 30.20 168 GLY B CA 1
ATOM 1042 C C . GLY A 1 168 ? -39.479 33.902 -18.757 1.00 31.59 168 GLY B C 1
ATOM 1043 O O . GLY A 1 168 ? -38.981 35.004 -18.441 1.00 32.64 168 GLY B O 1
ATOM 1044 N N . SER A 1 169 ? -40.596 33.420 -18.228 1.00 31.72 169 SER B N 1
ATOM 1045 C CA . SER A 1 169 ? -41.310 34.140 -17.195 1.00 32.06 169 SER B CA 1
ATOM 1046 C C . SER A 1 169 ? -42.042 33.168 -16.297 1.00 31.22 169 SER B C 1
ATOM 1047 O O . SER A 1 169 ? -42.308 32.006 -16.668 1.00 29.87 169 SER B O 1
ATOM 1050 N N . VAL A 1 170 ? -42.286 33.637 -15.069 1.00 31.95 170 VAL B N 1
ATOM 1051 C CA . VAL A 1 170 ? -43.093 32.986 -14.079 1.00 30.70 170 VAL B CA 1
ATOM 1052 C C . VAL A 1 170 ? -44.038 34.021 -13.488 1.00 32.68 170 VAL B C 1
ATOM 1053 O O . VAL A 1 170 ? -43.597 35.052 -12.985 1.00 32.48 170 VAL B O 1
ATOM 1057 N N . ASN A 1 171 ? -45.358 33.760 -13.587 1.00 34.18 171 ASN B N 1
ATOM 1058 C CA . ASN A 1 171 ? -46.422 34.668 -13.117 1.00 36.15 171 ASN B CA 1
ATOM 1059 C C . ASN A 1 171 ? -46.288 36.043 -13.750 1.00 37.72 171 ASN B C 1
ATOM 1060 O O . ASN A 1 171 ? -46.611 37.073 -13.150 1.00 38.90 171 ASN B O 1
ATOM 1065 N N . GLY A 1 172 ? -45.813 36.018 -14.992 1.00 37.03 172 GLY B N 1
ATOM 1066 C CA . GLY A 1 172 ? -45.583 37.216 -15.786 1.00 38.64 172 GLY B CA 1
ATOM 1067 C C . GLY A 1 172 ? -44.251 37.902 -15.564 1.00 38.25 172 GLY B C 1
ATOM 1068 O O . GLY A 1 172 ? -43.983 38.853 -16.225 1.00 38.70 172 GLY B O 1
ATOM 1069 N N . HIS A 1 173 ? -43.433 37.473 -14.614 1.00 37.25 173 HIS B N 1
ATOM 1070 C CA . HIS A 1 173 ? -42.130 38.158 -14.392 1.00 38.24 173 HIS B CA 1
ATOM 1071 C C . HIS A 1 173 ? -41.099 37.608 -15.358 1.00 37.01 173 HIS B C 1
ATOM 1072 O O . HIS A 1 173 ? -40.770 36.392 -15.304 1.00 34.13 173 HIS B O 1
ATOM 1079 N N . GLN A 1 174 ? -40.575 38.440 -16.238 1.00 38.69 174 GLN B N 1
ATOM 1080 C CA . GLN A 1 174 ? -39.610 37.969 -17.262 1.00 39.45 174 GLN B CA 1
ATOM 1081 C C . GLN A 1 174 ? -38.199 37.921 -16.683 1.00 37.12 174 GLN B C 1
ATOM 1082 O O . GLN A 1 174 ? -37.868 38.747 -15.852 1.00 36.92 174 GLN B O 1
ATOM 1088 N N . PHE A 1 175 ? -37.383 36.974 -17.165 1.00 34.49 175 PHE B N 1
ATOM 1089 C CA . PHE A 1 175 ? -36.006 36.825 -16.737 1.00 33.15 175 PHE B CA 1
ATOM 1090 C C . PHE A 1 175 ? -35.189 35.986 -17.723 1.00 31.59 175 PHE B C 1
ATOM 1091 O O . PHE A 1 175 ? -35.733 35.331 -18.611 1.00 30.95 175 PHE B O 1
ATOM 1099 N N . LYS A 1 176 ? -33.878 36.054 -17.576 1.00 31.34 176 LYS B N 1
ATOM 1100 C CA . LYS A 1 176 ? -32.911 35.304 -18.369 1.00 31.53 176 LYS B CA 1
ATOM 1101 C C . LYS A 1 176 ? -31.711 34.886 -17.446 1.00 31.54 176 LYS B C 1
ATOM 1102 O O . LYS A 1 176 ? -31.257 35.672 -16.658 1.00 32.98 176 LYS B O 1
ATOM 1108 N N . CYS A 1 177 ? -31.291 33.624 -17.493 1.00 30.57 177 CYS B N 1
ATOM 1109 C CA . CYS A 1 177 ? -30.094 33.094 -16.834 1.00 30.23 177 CYS B CA 1
ATOM 1110 C C . CYS A 1 177 ? -29.143 32.511 -17.869 1.00 30.84 177 CYS B C 1
ATOM 1111 O O . CYS A 1 177 ? -29.599 31.951 -18.931 1.00 28.92 177 CYS B O 1
ATOM 1114 N N . THR A 1 178 ? -27.854 32.571 -17.544 1.00 31.08 178 THR B N 1
ATOM 1115 C CA . THR A 1 178 ? -26.855 31.842 -18.288 1.00 31.80 178 THR B CA 1
ATOM 1116 C C . THR A 1 178 ? -26.063 31.094 -17.273 1.00 32.76 178 THR B C 1
ATOM 1117 O O . THR A 1 178 ? -26.017 31.478 -16.133 1.00 32.77 178 THR B O 1
ATOM 1121 N N . GLY A 1 179 ? -25.380 30.041 -17.708 1.00 34.46 179 GLY B N 1
ATOM 1122 C CA . GLY A 1 179 ? -24.443 29.353 -16.822 1.00 34.78 179 GLY B CA 1
ATOM 1123 C C . GLY A 1 179 ? -23.465 28.520 -17.616 1.00 34.53 179 GLY B C 1
ATOM 1124 O O . GLY A 1 179 ? -23.552 28.453 -18.831 1.00 34.87 179 GLY B O 1
ATOM 1125 N N . GLU A 1 180 ? -22.565 27.883 -16.892 1.00 34.65 180 GLU B N 1
ATOM 1126 C CA . GLU A 1 180 ? -21.601 26.927 -17.383 1.00 35.94 180 GLU B CA 1
ATOM 1127 C C . GLU A 1 180 ? -21.333 25.819 -16.376 1.00 34.00 180 GLU B C 1
ATOM 1128 O O . GLU A 1 180 ? -21.549 25.964 -15.160 1.00 32.66 180 GLU B O 1
ATOM 1134 N N . GLY A 1 181 ? -20.831 24.700 -16.866 1.00 33.20 181 GLY B N 1
ATOM 1135 C CA . GLY A 1 181 ? -20.450 23.628 -15.963 1.00 33.22 181 GLY B CA 1
ATOM 1136 C C . GLY A 1 181 ? -19.708 22.521 -16.665 1.00 33.24 181 GLY B C 1
ATOM 1137 O O . GLY A 1 181 ? -19.206 22.694 -17.789 1.00 32.36 181 GLY B O 1
ATOM 1138 N N . GLU A 1 182 ? -19.664 21.378 -15.990 1.00 32.42 182 GLU B N 1
ATOM 1139 C CA . GLU A 1 182 ? -19.000 20.214 -16.502 1.00 33.63 182 GLU B CA 1
ATOM 1140 C C . GLU A 1 182 ? -19.382 18.952 -15.763 1.00 32.02 182 GLU B C 1
ATOM 1141 O O . GLU A 1 182 ? -19.952 18.989 -14.666 1.00 28.98 182 GLU B O 1
ATOM 1147 N N . GLY A 1 183 ? -18.981 17.825 -16.367 1.00 31.83 183 GLY B N 1
ATOM 1148 C CA . GLY A 1 183 ? -19.182 16.566 -15.730 1.00 31.49 183 GLY B CA 1
ATOM 1149 C C . GLY A 1 183 ? -18.670 15.353 -16.462 1.00 32.24 183 GLY B C 1
ATOM 1150 O O . GLY A 1 183 ? -17.984 15.434 -17.493 1.00 32.33 183 GLY B O 1
ATOM 1151 N N . ASN A 1 184 ? -19.060 14.214 -15.911 1.00 31.60 184 ASN B N 1
ATOM 1152 C CA . ASN A 1 184 ? -18.597 12.925 -16.350 1.00 33.04 184 ASN B CA 1
ATOM 1153 C C . ASN A 1 184 ? -19.801 12.153 -16.830 1.00 30.69 184 ASN B C 1
ATOM 1154 O O . ASN A 1 184 ? -20.533 11.551 -16.040 1.00 29.30 184 ASN B O 1
ATOM 1159 N N . PRO A 1 185 ? -20.057 12.202 -18.150 1.00 30.74 185 PRO B N 1
ATOM 1160 C CA . PRO A 1 185 ? -21.357 11.714 -18.650 1.00 29.64 185 PRO B CA 1
ATOM 1161 C C . PRO A 1 185 ? -21.575 10.226 -18.400 1.00 30.13 185 PRO B C 1
ATOM 1162 O O . PRO A 1 185 ? -22.724 9.810 -18.231 1.00 29.55 185 PRO B O 1
ATOM 1166 N N . TYR A 1 186 ? -20.495 9.439 -18.374 1.00 31.67 186 TYR B N 1
ATOM 1167 C CA . TYR A 1 186 ? -20.594 7.985 -18.166 1.00 33.05 186 TYR B CA 1
ATOM 1168 C C . TYR A 1 186 ? -20.741 7.591 -16.681 1.00 33.60 186 TYR B C 1
ATOM 1169 O O . TYR A 1 186 ? -21.124 6.466 -16.386 1.00 34.07 186 TYR B O 1
ATOM 1178 N N . MET A 1 187 ? -20.505 8.521 -15.760 1.00 33.73 187 MET B N 1
ATOM 1179 C CA . MET A 1 187 ? -20.696 8.285 -14.334 1.00 33.92 187 MET B CA 1
ATOM 1180 C C . MET A 1 187 ? -21.970 8.939 -13.780 1.00 30.95 187 MET B C 1
ATOM 1181 O O . MET A 1 187 ? -22.382 8.713 -12.630 1.00 32.14 187 MET B O 1
ATOM 1186 N N . GLY A 1 188 ? -22.631 9.728 -14.598 1.00 28.28 188 GLY B N 1
ATOM 1187 C CA . GLY A 1 188 ? -23.833 10.396 -14.219 1.00 25.54 188 GLY B CA 1
ATOM 1188 C C . GLY A 1 188 ? -23.647 11.601 -13.309 1.00 24.39 188 GLY B C 1
ATOM 1189 O O . GLY A 1 188 ? -24.599 11.983 -12.619 1.00 23.26 188 GLY B O 1
ATOM 1190 N N . THR A 1 189 ? -22.487 12.239 -13.322 1.00 24.72 189 THR B N 1
ATOM 1191 C CA . THR A 1 189 ? -22.250 13.359 -12.417 1.00 25.00 189 THR B CA 1
ATOM 1192 C C . THR A 1 189 ? -21.972 14.650 -13.175 1.00 25.47 189 THR B C 1
ATOM 1193 O O . THR A 1 189 ? -21.272 14.663 -14.194 1.00 27.13 189 THR B O 1
ATOM 1197 N N . GLN A 1 190 ? -22.465 15.748 -12.646 1.00 24.66 190 GLN B N 1
ATOM 1198 C CA . GLN A 1 190 ? -22.311 17.041 -13.276 1.00 25.02 190 GLN B CA 1
ATOM 1199 C C . GLN A 1 190 ? -22.519 18.164 -12.263 1.00 25.14 190 GLN B C 1
ATOM 1200 O O . GLN A 1 190 ? -23.255 17.975 -11.237 1.00 23.71 190 GLN B O 1
ATOM 1206 N N . THR A 1 191 ? -21.906 19.316 -12.568 1.00 25.44 191 THR B N 1
ATOM 1207 C CA . THR A 1 191 ? -22.048 20.568 -11.801 1.00 25.99 191 THR B CA 1
ATOM 1208 C C . THR A 1 191 ? -22.294 21.760 -12.733 1.00 27.06 191 THR B C 1
ATOM 1209 O O . THR A 1 191 ? -21.701 21.861 -13.838 1.00 27.09 191 THR B O 1
ATOM 1213 N N . MET A 1 192 ? -23.214 22.629 -12.326 1.00 27.65 192 MET B N 1
ATOM 1214 C CA A MET A 1 192 ? -23.599 23.824 -13.084 0.50 27.53 192 MET B CA 1
ATOM 1215 C CA B MET A 1 192 ? -23.464 23.823 -13.074 0.50 28.86 192 MET B CA 1
ATOM 1216 C C . MET A 1 192 ? -23.506 25.064 -12.198 1.00 28.81 192 MET B C 1
ATOM 1217 O O . MET A 1 192 ? -24.041 25.055 -11.102 1.00 27.05 192 MET B O 1
ATOM 1226 N N . ARG A 1 193 ? -22.852 26.129 -12.693 1.00 29.43 193 ARG B N 1
ATOM 1227 C CA . ARG A 1 193 ? -22.836 27.432 -12.079 1.00 30.14 193 ARG B CA 1
ATOM 1228 C C . ARG A 1 193 ? -23.715 28.339 -12.904 1.00 29.88 193 ARG B C 1
ATOM 1229 O O . ARG A 1 193 ? -23.466 28.504 -14.126 1.00 30.46 193 ARG B O 1
ATOM 1237 N N . ILE A 1 194 ? -24.760 28.897 -12.293 1.00 29.11 194 ILE B N 1
ATOM 1238 C CA . ILE A 1 194 ? -25.808 29.672 -13.035 1.00 29.63 194 ILE B CA 1
ATOM 1239 C C . ILE A 1 194 ? -25.963 31.096 -12.461 1.00 30.31 194 ILE B C 1
ATOM 1240 O O . ILE A 1 194 ? -25.989 31.261 -11.225 1.00 29.75 194 ILE B O 1
ATOM 1245 N N . LYS A 1 195 ? -26.086 32.085 -13.357 1.00 30.47 19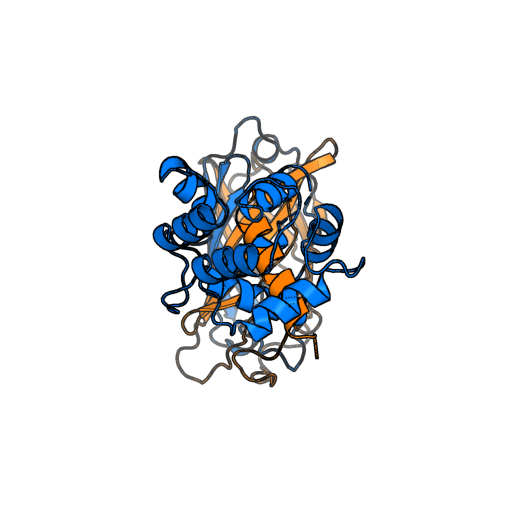5 LYS B N 1
ATOM 1246 C CA . LYS A 1 195 ? -26.287 33.479 -13.011 1.00 31.38 195 LYS B CA 1
ATOM 1247 C C . LYS A 1 195 ? -27.608 33.943 -13.593 1.00 30.60 195 LYS B C 1
ATOM 1248 O O . LYS A 1 195 ? -27.931 33.604 -14.763 1.00 29.24 195 LYS B O 1
ATOM 1254 N N . VAL A 1 196 ? -28.340 34.726 -12.816 1.00 30.40 196 VAL B N 1
ATOM 1255 C CA . VAL A 1 196 ? -29.555 35.322 -13.299 1.00 31.28 196 VAL B CA 1
ATOM 1256 C C . VAL A 1 196 ? -29.221 36.670 -13.925 1.00 33.80 196 VAL B C 1
ATOM 1257 O O . VAL A 1 196 ? -29.129 37.654 -13.207 1.00 36.31 196 VAL B O 1
ATOM 1261 N N . ILE A 1 197 ? -29.083 36.754 -15.244 1.00 34.01 197 ILE B N 1
ATOM 1262 C CA . ILE A 1 197 ? -28.513 37.981 -15.839 1.00 36.44 197 ILE B CA 1
ATOM 1263 C C . ILE A 1 197 ? -29.596 39.040 -16.170 1.00 38.19 197 ILE B C 1
ATOM 1264 O O . ILE A 1 197 ? -29.286 40.190 -16.379 1.00 38.35 197 ILE B O 1
ATOM 1269 N N . GLU A 1 198 ? -30.890 38.657 -16.173 1.00 37.91 198 GLU B N 1
ATOM 1270 C CA . GLU A 1 198 ? -31.961 39.689 -16.340 1.00 39.91 198 GLU B CA 1
ATOM 1271 C C . GLU A 1 198 ? -33.153 39.331 -15.451 1.00 38.32 198 GLU B C 1
ATOM 1272 O O . GLU A 1 198 ? -33.513 38.164 -15.364 1.00 36.42 198 GLU B O 1
ATOM 1278 N N . GLY A 1 199 ? -33.765 40.333 -14.841 1.00 39.55 199 GLY B N 1
ATOM 1279 C CA . GLY A 1 199 ? -35.039 40.201 -14.133 1.00 39.47 199 GLY B CA 1
ATOM 1280 C C . GLY A 1 199 ? -34.866 39.816 -12.680 1.00 39.10 199 GLY B C 1
ATOM 1281 O O . GLY A 1 199 ? -35.841 39.585 -11.957 1.00 38.91 199 GLY B O 1
ATOM 1282 N N . GLY A 1 200 ? -33.601 39.667 -12.291 1.00 38.79 200 GLY B N 1
ATOM 1283 C CA . GLY A 1 200 ? -33.216 39.461 -10.922 1.00 38.46 200 GLY B CA 1
ATOM 1284 C C . GLY A 1 200 ? -33.351 40.678 -9.986 1.00 40.28 200 GLY B C 1
ATOM 1285 O O . GLY A 1 200 ? -33.395 41.811 -10.410 1.00 40.93 200 GLY B O 1
ATOM 1286 N N . PRO A 1 201 ? -33.471 40.431 -8.671 1.00 40.69 201 PRO B N 1
ATOM 1287 C CA . PRO A 1 201 ? -33.671 39.162 -8.041 1.00 39.05 201 PRO B CA 1
ATOM 1288 C C . PRO A 1 201 ? -35.034 38.596 -8.396 1.00 38.87 201 PRO B C 1
ATOM 1289 O O . PRO A 1 201 ? -35.989 39.338 -8.535 1.00 41.23 201 PRO B O 1
ATOM 1293 N N . LEU A 1 202 ? -35.105 37.287 -8.564 1.00 37.07 202 LEU B N 1
ATOM 1294 C CA . LEU A 1 202 ? -36.334 36.647 -8.969 1.00 36.87 202 LEU B CA 1
ATOM 1295 C C . LEU A 1 202 ? -37.331 36.778 -7.801 1.00 38.65 202 LEU B C 1
ATOM 1296 O O . LEU A 1 202 ? -36.982 36.603 -6.640 1.00 39.09 202 LEU B O 1
ATOM 1301 N N . PRO A 1 203 ? -38.584 37.154 -8.097 1.00 39.66 203 PRO B N 1
ATOM 1302 C CA . PRO A 1 203 ? -39.583 37.145 -7.011 1.00 40.19 203 PRO B CA 1
ATOM 1303 C C . PRO A 1 203 ? -40.156 35.744 -6.783 1.00 38.60 203 PRO B C 1
ATOM 1304 O O . PRO A 1 203 ? -41.244 35.591 -6.267 1.00 41.17 203 PRO B O 1
ATOM 1308 N N . PHE A 1 204 ? -39.435 34.710 -7.187 1.00 35.61 204 PHE B N 1
ATOM 1309 C CA . PHE A 1 204 ? -39.883 33.338 -6.954 1.00 33.08 204 PHE B CA 1
ATOM 1310 C C . PHE A 1 204 ? -38.654 32.462 -6.671 1.00 30.48 204 PHE B C 1
ATOM 1311 O O . PHE A 1 204 ? -37.520 32.849 -6.914 1.00 29.43 204 PHE B O 1
ATOM 1319 N N . ALA A 1 205 ? -38.908 31.287 -6.138 1.00 28.29 205 ALA B N 1
ATOM 1320 C CA . ALA A 1 205 ? -37.842 30.370 -5.798 1.00 27.58 205 ALA B CA 1
ATOM 1321 C C . ALA A 1 205 ? -37.111 29.799 -7.025 1.00 26.23 205 ALA B C 1
ATOM 1322 O O . ALA A 1 205 ? -37.734 29.224 -7.917 1.00 24.78 205 ALA B O 1
ATOM 1324 N N . PHE A 1 206 ? -35.771 29.923 -7.013 1.00 26.16 206 PHE B N 1
ATOM 1325 C CA . PHE A 1 206 ? -34.935 29.401 -8.091 1.00 25.29 206 PHE B CA 1
ATOM 1326 C C . PHE A 1 206 ? -35.126 27.897 -8.269 1.00 24.35 206 PHE B C 1
ATOM 1327 O O . PHE A 1 206 ? -35.023 27.378 -9.415 1.00 22.84 206 PHE B O 1
ATOM 1335 N N . ASP A 1 207 ? -35.356 27.189 -7.159 1.00 23.27 207 ASP B N 1
ATOM 1336 C CA . ASP A 1 207 ? -35.574 25.743 -7.198 1.00 22.67 207 ASP B CA 1
ATOM 1337 C C . ASP A 1 207 ? -36.517 25.307 -8.348 1.00 21.26 207 ASP B C 1
ATOM 1338 O O . ASP A 1 207 ? -36.386 24.198 -8.817 1.00 20.67 207 ASP B O 1
ATOM 1343 N N . ILE A 1 208 ? -37.528 26.110 -8.705 1.00 22.21 208 ILE B N 1
ATOM 1344 C CA . ILE A 1 208 ? -38.502 25.661 -9.764 1.00 22.57 208 ILE B CA 1
ATOM 1345 C C . ILE A 1 208 ? -37.893 25.604 -11.162 1.00 21.54 208 ILE B C 1
ATOM 1346 O O . ILE A 1 208 ? -38.505 25.027 -12.077 1.00 23.42 208 ILE B O 1
ATOM 1351 N N . LEU A 1 209 ? -36.723 26.181 -11.309 1.00 20.07 209 LEU B N 1
ATOM 1352 C CA . LEU A 1 209 ? -35.967 26.173 -12.552 1.00 19.96 209 LEU B CA 1
ATOM 1353 C C . LEU A 1 209 ? -34.884 25.139 -12.573 1.00 19.46 209 LEU B C 1
ATOM 1354 O O . LEU A 1 209 ? -34.359 24.850 -13.660 1.00 18.99 209 LEU B O 1
ATOM 1359 N N . ALA A 1 210 ? -34.614 24.511 -11.408 1.00 19.01 210 ALA B N 1
ATOM 1360 C CA . ALA A 1 210 ? -33.464 23.647 -11.224 1.00 19.24 210 ALA B CA 1
ATOM 1361 C C . ALA A 1 210 ? -33.261 22.522 -12.222 1.00 18.86 210 ALA B C 1
ATOM 1362 O O . ALA A 1 210 ? -32.140 22.317 -12.672 1.00 20.30 210 ALA B O 1
ATOM 1364 N N . THR A 1 211 ? -34.339 21.887 -12.595 1.00 18.83 211 THR B N 1
ATOM 1365 C CA . THR A 1 211 ? -34.377 20.742 -13.497 1.00 18.29 211 THR B CA 1
ATOM 1366 C C . THR A 1 211 ? -34.642 21.129 -14.929 1.00 19.18 211 THR B C 1
ATOM 1367 O O . THR A 1 211 ? -34.780 20.262 -15.762 1.00 19.65 211 THR B O 1
ATOM 1371 N N . SER A 1 212 ? -34.623 22.426 -15.247 1.00 20.61 212 SER B N 1
ATOM 1372 C CA . SER A 1 212 ? -34.932 22.882 -16.547 1.00 22.86 212 SER B CA 1
ATOM 1373 C C . SER A 1 212 ? -33.697 23.176 -17.416 1.00 26.36 212 SER B C 1
ATOM 1374 O O . SER A 1 212 ? -33.823 23.360 -18.621 1.00 28.57 212 SER B O 1
ATOM 1412 N N . SER B 2 2 ? -30.432 17.859 -18.163 1.00 20.52 217 SER A N 1
ATOM 1413 C CA . SER B 2 2 ? -29.097 17.722 -18.726 1.00 20.38 217 SER A CA 1
ATOM 1414 C C . SER B 2 2 ? -28.903 16.212 -18.868 1.00 20.98 217 SER A C 1
ATOM 1415 O O . SER B 2 2 ? -28.095 15.575 -18.152 1.00 22.50 217 SER A O 1
ATOM 1418 N N . ARG B 2 3 ? -29.646 15.640 -19.789 1.00 20.62 218 ARG A N 1
ATOM 1419 C CA . ARG B 2 3 ? -29.837 14.175 -19.888 1.00 20.97 218 ARG A CA 1
ATOM 1420 C C . ARG B 2 3 ? -28.641 13.349 -20.339 1.00 21.05 218 ARG A C 1
ATOM 1421 O O . ARG B 2 3 ? -28.625 12.122 -20.206 1.00 21.35 218 ARG A O 1
ATOM 1429 N N . THR B 2 4 ? -27.667 14.018 -20.911 1.00 21.85 219 THR A N 1
ATOM 1430 C CA . THR B 2 4 ? -26.446 13.393 -21.421 1.00 22.93 219 THR A CA 1
ATOM 1431 C C . THR B 2 4 ? -25.586 12.811 -20.262 1.00 23.50 219 THR A C 1
ATOM 1432 O O . THR B 2 4 ? -24.860 11.812 -20.446 1.00 23.51 219 THR A O 1
ATOM 1436 N N . PHE B 2 5 ? -25.776 13.367 -19.064 1.00 22.82 220 PHE A N 1
ATOM 1437 C CA . PHE B 2 5 ? -25.032 12.928 -17.876 1.00 23.91 220 PHE A CA 1
ATOM 1438 C C . PHE B 2 5 ? -25.880 12.022 -17.011 1.00 24.31 220 PHE A C 1
ATOM 1439 O O . PHE B 2 5 ? -26.166 12.331 -15.851 1.00 26.48 220 PHE A O 1
ATOM 1447 N N . ILE B 2 6 ? -26.337 10.917 -17.579 1.00 24.44 221 ILE A N 1
ATOM 1448 C CA . ILE B 2 6 ? -26.984 9.868 -16.818 1.00 23.59 221 ILE A CA 1
ATOM 1449 C C . ILE B 2 6 ? -26.160 8.659 -17.084 1.00 25.68 221 ILE A C 1
ATOM 1450 O O . ILE B 2 6 ? -25.854 8.391 -18.256 1.00 26.41 221 ILE A O 1
ATOM 1455 N N . LYS B 2 7 ? -25.745 7.968 -16.018 1.00 25.21 222 LYS A N 1
ATOM 1456 C CA . LYS B 2 7 ? -25.086 6.702 -16.160 1.00 27.30 222 LYS A CA 1
ATOM 1457 C C . LYS B 2 7 ? -26.121 5.664 -16.627 1.00 27.28 222 LYS A C 1
ATOM 1458 O O . LYS B 2 7 ? -27.114 5.371 -15.919 1.00 26.58 222 LYS A O 1
ATOM 1464 N N . TYR B 2 8 ? -25.930 5.208 -17.846 1.00 27.03 223 TYR A N 1
ATOM 1465 C CA . TYR B 2 8 ? -26.715 4.137 -18.410 1.00 27.91 223 TYR A CA 1
ATOM 1466 C C . TYR B 2 8 ? -25.966 2.797 -18.368 1.00 30.57 223 TYR A C 1
ATOM 1467 O O . TYR B 2 8 ? -24.878 2.675 -18.900 1.00 32.19 223 TYR A O 1
ATOM 1476 N N . PRO B 2 9 ? -26.546 1.799 -17.727 1.00 32.42 224 PRO A N 1
ATOM 1477 C CA . PRO B 2 9 ? -25.907 0.481 -17.758 1.00 36.92 224 PRO A CA 1
ATOM 1478 C C . PRO B 2 9 ? -25.883 -0.055 -19.192 1.00 39.46 224 PRO A C 1
ATOM 1479 O O . PRO B 2 9 ? -26.731 0.352 -20.016 1.00 38.90 224 PRO A O 1
ATOM 1483 N N . LYS B 2 10 ? -24.944 -0.952 -19.484 1.00 42.57 225 LYS A N 1
ATOM 1484 C CA . LYS B 2 10 ? -24.769 -1.446 -20.875 1.00 45.66 225 LYS A CA 1
ATOM 1485 C C . LYS B 2 10 ? -26.069 -1.920 -21.533 1.00 44.17 225 LYS A C 1
ATOM 1486 O O . LYS B 2 10 ? -26.361 -1.572 -22.686 1.00 46.98 225 LYS A O 1
ATOM 1492 N N . GLY B 2 11 ? -26.853 -2.680 -20.791 1.00 42.40 226 GLY A N 1
ATOM 1493 C CA . GLY B 2 11 ? -28.043 -3.264 -21.311 1.00 41.87 226 GLY A CA 1
ATOM 1494 C C . GLY B 2 11 ? -29.216 -2.340 -21.514 1.00 40.05 226 GLY A C 1
ATOM 1495 O O . GLY B 2 11 ? -30.214 -2.777 -22.039 1.00 42.52 226 GLY A O 1
ATOM 1496 N N . ILE B 2 12 ? -29.155 -1.078 -21.096 1.00 36.40 227 ILE A N 1
ATOM 1497 C CA . ILE B 2 12 ? -30.231 -0.172 -21.435 1.00 33.53 227 ILE A CA 1
ATOM 1498 C C . ILE B 2 12 ? -29.740 0.846 -22.457 1.00 33.40 227 ILE A C 1
ATOM 1499 O O . ILE B 2 12 ? -28.900 1.692 -22.154 1.00 32.63 227 ILE A O 1
ATOM 1504 N N . PRO B 2 13 ? -30.306 0.814 -23.671 1.00 33.64 228 PRO A N 1
ATOM 1505 C CA . PRO B 2 13 ? -29.959 1.801 -24.660 1.00 32.84 228 PRO A CA 1
ATOM 1506 C C . PRO B 2 13 ? -30.073 3.219 -24.119 1.00 30.25 228 PRO A C 1
ATOM 1507 O O . PRO B 2 13 ? -31.061 3.556 -23.503 1.00 28.45 228 PRO A O 1
ATOM 1511 N N . ASP B 2 14 ? -29.065 4.026 -24.428 1.00 29.84 229 ASP A N 1
ATOM 1512 C CA . ASP B 2 14 ? -28.918 5.392 -23.987 1.00 28.14 229 ASP A CA 1
ATOM 1513 C C . ASP B 2 14 ? -29.396 6.311 -25.109 1.00 27.42 229 ASP A C 1
ATOM 1514 O O . ASP B 2 14 ? -28.701 6.591 -26.037 1.00 28.13 229 ASP A O 1
ATOM 1519 N N . PHE B 2 15 ? -30.620 6.764 -25.016 1.00 26.76 230 PHE A N 1
ATOM 1520 C CA . PHE B 2 15 ? -31.213 7.603 -26.058 1.00 27.14 230 PHE A CA 1
ATOM 1521 C C . PHE B 2 15 ? -30.428 8.889 -26.303 1.00 26.20 230 PHE A C 1
ATOM 1522 O O . PHE B 2 15 ? -30.315 9.364 -27.428 1.00 25.65 230 PHE A O 1
ATOM 1530 N N . PHE B 2 16 ? -29.884 9.446 -25.254 1.00 24.20 231 PHE A N 1
ATOM 1531 C CA . PHE B 2 16 ? -29.267 10.763 -25.335 1.00 23.76 231 PHE A CA 1
ATOM 1532 C C . PHE B 2 16 ? -27.876 10.753 -25.975 1.00 25.68 231 PHE A C 1
ATOM 1533 O O . PHE B 2 16 ? -27.576 11.483 -26.965 1.00 26.86 231 PHE A O 1
ATOM 1541 N N . LYS B 2 17 ? -27.004 9.923 -25.434 1.00 26.63 232 LYS A N 1
ATOM 1542 C CA . LYS B 2 17 ? -25.650 9.742 -26.005 1.00 28.11 232 LYS A CA 1
ATOM 1543 C C . LYS B 2 17 ? -25.693 9.293 -27.468 1.00 29.43 232 LYS A C 1
ATOM 1544 O O . LYS B 2 17 ? -24.900 9.753 -28.291 1.00 30.66 232 LYS A O 1
ATOM 1550 N N . GLN B 2 18 ? -26.611 8.410 -27.804 1.00 29.83 233 GLN A N 1
ATOM 1551 C CA . GLN B 2 18 ? -26.740 7.979 -29.222 1.00 31.86 233 GLN A CA 1
ATOM 1552 C C . GLN B 2 18 ? -27.147 9.129 -30.174 1.00 31.36 233 GLN A C 1
ATOM 1553 O O . GLN B 2 18 ? -26.899 9.055 -31.362 1.00 32.36 233 GLN A O 1
ATOM 1559 N N . SER B 2 19 ? -27.746 10.206 -29.675 1.00 29.40 234 SER A N 1
ATOM 1560 C CA . SER B 2 19 ? -28.323 11.192 -30.590 1.00 29.50 234 SER A CA 1
ATOM 1561 C C . SER B 2 19 ? -27.252 12.116 -31.181 1.00 30.13 234 SER A C 1
ATOM 1562 O O . SER B 2 19 ? -27.490 12.816 -32.168 1.00 30.64 234 SER A O 1
ATOM 1565 N N . PHE B 2 20 ? -26.060 12.120 -30.613 1.00 29.94 235 PHE A N 1
ATOM 1566 C CA . PHE B 2 20 ? -25.003 12.944 -31.154 1.00 30.86 235 PHE A CA 1
ATOM 1567 C C . PHE B 2 20 ? -24.367 12.448 -32.480 1.00 33.13 235 PHE A C 1
ATOM 1568 O O . PHE B 2 20 ? -24.311 11.258 -32.692 1.00 33.00 235 PHE A O 1
ATOM 1576 N N . PRO B 2 21 ? -23.875 13.372 -33.331 1.00 34.65 236 PRO A N 1
ATOM 1577 C CA . PRO B 2 21 ? -23.666 14.819 -33.156 1.00 35.02 236 PRO A CA 1
ATOM 1578 C C . PRO B 2 21 ? -24.875 15.771 -33.178 1.00 34.34 236 PRO A C 1
ATOM 1579 O O . PRO B 2 21 ? -24.761 16.925 -32.725 1.00 34.77 236 PRO A O 1
ATOM 1583 N N . GLU B 2 22 ? -26.017 15.291 -33.648 1.00 34.57 237 GLU A N 1
ATOM 1584 C CA . GLU B 2 22 ? -27.175 16.122 -33.853 1.00 33.92 237 GLU A CA 1
ATOM 1585 C C . GLU B 2 22 ? -27.752 16.587 -32.510 1.00 31.47 237 GLU A C 1
ATOM 1586 O O . GLU B 2 22 ? -28.153 17.732 -32.355 1.00 30.83 237 GLU A O 1
ATOM 1592 N N . GLY B 2 23 ? -27.806 15.693 -31.547 1.00 30.13 238 GLY A N 1
ATOM 1593 C CA . GLY B 2 23 ? -28.397 16.012 -30.277 1.00 27.43 238 GLY A CA 1
ATOM 1594 C C . GLY B 2 23 ? -29.881 15.755 -30.230 1.00 26.10 238 GLY A C 1
ATOM 1595 O O . GLY B 2 23 ? -30.444 14.921 -30.949 1.00 25.84 238 GLY A O 1
ATOM 1596 N N . PHE B 2 24 ? -30.518 16.443 -29.297 1.00 24.90 239 PHE A N 1
ATOM 1597 C CA . PHE B 2 24 ? -31.939 16.230 -29.007 1.00 23.99 239 PHE A CA 1
ATOM 1598 C C . PHE B 2 24 ? -32.585 17.464 -28.397 1.00 23.26 239 PHE A C 1
ATOM 1599 O O . PHE B 2 24 ? -31.936 18.400 -27.911 1.00 22.69 239 PHE A O 1
ATOM 1607 N N . THR B 2 25 ? -33.895 17.410 -28.385 1.00 23.01 240 THR A N 1
ATOM 1608 C CA . THR B 2 25 ? -34.705 18.437 -27.796 1.00 22.63 240 THR A CA 1
ATOM 1609 C C . THR B 2 25 ? -35.713 17.795 -26.859 1.00 22.16 240 THR A C 1
ATOM 1610 O O . THR B 2 25 ? -35.904 16.561 -26.861 1.00 21.22 240 THR A O 1
ATOM 1614 N N . TRP B 2 26 ? -36.335 18.645 -26.046 1.00 21.80 241 TRP A N 1
ATOM 1615 C CA . TRP B 2 26 ? -37.463 18.229 -25.244 1.00 21.55 241 TRP A CA 1
ATOM 1616 C C . TRP B 2 26 ? -38.440 19.299 -24.904 1.00 22.18 241 TRP A C 1
ATOM 1617 O O . TRP B 2 26 ? -38.123 20.509 -24.938 1.00 22.32 241 TRP A O 1
ATOM 1628 N N . GLU B 2 27 ? -39.681 18.849 -24.629 1.00 23.16 242 GLU A N 1
ATOM 1629 C CA . GLU B 2 27 ? -40.802 19.689 -24.231 1.00 23.22 242 GLU A CA 1
ATOM 1630 C C . GLU B 2 27 ? -41.374 19.055 -22.978 1.00 22.01 242 GLU A C 1
ATOM 1631 O O . GLU B 2 27 ? -41.510 17.826 -22.888 1.00 20.40 242 GLU A O 1
ATOM 1637 N N . ARG B 2 28 ? -41.729 19.900 -22.025 1.00 21.33 243 ARG A N 1
ATOM 1638 C CA . ARG B 2 28 ? -42.087 19.421 -20.699 1.00 21.24 243 ARG A CA 1
ATOM 1639 C C . ARG B 2 28 ? -43.229 20.273 -20.104 1.00 22.17 243 ARG A C 1
ATOM 1640 O O . ARG B 2 28 ? -43.340 21.473 -20.400 1.00 22.35 243 ARG A O 1
ATOM 1648 N N . VAL B 2 29 ? -44.153 19.601 -19.398 1.00 23.14 244 VAL A N 1
ATOM 1649 C CA . VAL B 2 29 ? -45.231 20.308 -18.709 1.00 24.21 244 VAL A CA 1
ATOM 1650 C C . VAL B 2 29 ? -45.134 19.814 -17.244 1.00 23.74 244 VAL A C 1
ATOM 1651 O O . VAL B 2 29 ? -45.187 18.586 -17.008 1.00 23.63 244 VAL A O 1
ATOM 1655 N N . THR B 2 30 ? -45.003 20.762 -16.327 1.00 23.57 245 THR A N 1
ATOM 1656 C CA . THR B 2 30 ? -44.894 20.538 -14.887 1.00 24.87 245 THR A CA 1
ATOM 1657 C C . THR B 2 30 ? -46.124 21.113 -14.137 1.00 26.88 245 THR A C 1
ATOM 1658 O O . THR B 2 30 ? -46.477 22.269 -14.351 1.00 29.32 245 THR A O 1
ATOM 1662 N N . ARG B 2 31 ? -46.778 20.302 -13.316 1.00 28.21 246 ARG A N 1
ATOM 1663 C CA . ARG B 2 31 ? -47.894 20.735 -12.470 1.00 29.54 246 ARG A CA 1
ATOM 1664 C C . ARG B 2 31 ? -47.507 20.575 -10.982 1.00 27.67 246 ARG A C 1
ATOM 1665 O O . ARG B 2 31 ? -47.119 19.507 -10.559 1.00 24.12 246 ARG A O 1
ATOM 1673 N N . TYR B 2 32 ? -47.610 21.656 -10.221 1.00 27.28 247 TYR A N 1
ATOM 1674 C CA . TYR B 2 32 ? -47.410 21.634 -8.763 1.00 27.77 247 TYR A CA 1
ATOM 1675 C C . TYR B 2 32 ? -48.784 21.370 -8.129 1.00 30.15 247 TYR A C 1
ATOM 1676 O O . TYR B 2 32 ? -49.787 21.869 -8.630 1.00 30.14 247 TYR A O 1
ATOM 1685 N N . GLU B 2 33 ? -48.821 20.674 -6.994 1.00 30.36 248 GLU A N 1
ATOM 1686 C CA . GLU B 2 33 ? -50.111 20.335 -6.340 1.00 33.67 248 GLU A CA 1
ATOM 1687 C C . GLU B 2 33 ? -50.944 21.476 -5.854 1.00 36.47 248 GLU A C 1
ATOM 1688 O O . GLU B 2 33 ? -52.150 21.296 -5.605 1.00 37.72 248 GLU A O 1
ATOM 1694 N N . ASP B 2 34 ? -50.302 22.621 -5.656 1.00 36.11 249 ASP A N 1
ATOM 1695 C CA . ASP B 2 34 ? -50.993 23.828 -5.312 1.00 38.95 249 ASP A CA 1
ATOM 1696 C C . ASP B 2 34 ? -51.381 24.691 -6.542 1.00 40.25 249 ASP A C 1
ATOM 1697 O O . ASP B 2 34 ? -51.726 25.854 -6.389 1.00 42.57 249 ASP A O 1
ATOM 1702 N N . GLY B 2 35 ? -51.322 24.144 -7.750 1.00 40.69 250 GLY A N 1
ATOM 1703 C CA . GLY B 2 35 ? -51.837 24.871 -8.921 1.00 42.04 250 GLY A CA 1
ATOM 1704 C C . GLY B 2 35 ? -50.847 25.527 -9.898 1.00 42.05 250 GLY A C 1
ATOM 1705 O O . GLY B 2 35 ? -51.203 25.789 -11.039 1.00 45.05 250 GLY A O 1
ATOM 1706 N N . GLY B 2 36 ? -49.624 25.839 -9.479 1.00 40.74 251 GLY A N 1
ATOM 1707 C CA . GLY B 2 36 ? -48.653 26.435 -10.412 1.00 37.25 251 GLY A CA 1
ATOM 1708 C C . GLY B 2 36 ? -48.410 25.468 -11.586 1.00 35.48 251 GLY A C 1
ATOM 1709 O O . GLY B 2 36 ? -48.541 24.261 -11.398 1.00 32.24 251 GLY A O 1
ATOM 1710 N N . VAL B 2 37 ? -48.170 26.014 -12.809 1.00 34.80 252 VAL A N 1
ATOM 1711 C CA . VAL B 2 37 ? -47.918 25.209 -13.996 1.00 33.13 252 VAL A CA 1
ATOM 1712 C C . VAL B 2 37 ? -46.749 25.820 -14.749 1.00 31.91 252 VAL A C 1
ATOM 1713 O O . VAL B 2 37 ? -46.682 27.031 -14.885 1.00 31.73 252 VAL A O 1
ATOM 1717 N N . ILE B 2 38 ? -45.799 25.003 -15.201 1.00 29.90 253 ILE A N 1
ATOM 1718 C CA . ILE B 2 38 ? -44.659 25.548 -15.955 1.00 29.44 253 ILE A CA 1
ATOM 1719 C C . ILE B 2 38 ? -44.459 24.699 -17.178 1.00 28.67 253 ILE A C 1
ATOM 1720 O O . ILE B 2 38 ? -44.362 23.469 -17.076 1.00 27.65 253 ILE A O 1
ATOM 1725 N N . THR B 2 39 ? -44.368 25.361 -18.318 1.00 27.44 254 THR A N 1
ATOM 1726 C CA . THR B 2 39 ? -44.074 24.737 -19.603 1.00 27.69 254 THR A CA 1
ATOM 1727 C C . THR B 2 39 ? -42.618 25.081 -19.961 1.00 25.97 254 THR A C 1
ATOM 1728 O O . THR B 2 39 ? -42.158 26.217 -19.751 1.00 25.21 254 THR A O 1
ATOM 1732 N N . VAL B 2 40 ? -41.883 24.061 -20.432 1.00 24.33 255 VAL A N 1
ATOM 1733 C CA . VAL B 2 40 ? -40.481 24.230 -20.832 1.00 23.39 255 VAL A CA 1
ATOM 1734 C C . VAL B 2 40 ? -40.175 23.584 -22.200 1.00 23.66 255 VAL A C 1
ATOM 1735 O O . VAL B 2 40 ? -40.589 22.484 -22.485 1.00 22.06 255 VAL A O 1
ATOM 1739 N N . MET B 2 41 ? -39.408 24.277 -23.004 1.00 24.84 256 MET A N 1
ATOM 1740 C CA . MET B 2 41 ? -38.878 23.752 -24.254 1.00 26.08 256 MET A CA 1
ATOM 1741 C C . MET B 2 41 ? -37.360 23.850 -24.189 1.00 24.30 256 MET A C 1
ATOM 1742 O O . MET B 2 41 ? -36.784 24.867 -23.757 1.00 24.71 256 MET A O 1
ATOM 1747 N N . GLN B 2 42 ? -36.681 22.829 -24.657 1.00 22.48 257 GLN A N 1
ATOM 1748 C CA . GLN B 2 42 ? -35.215 22.859 -24.560 1.00 22.01 257 GLN A CA 1
ATOM 1749 C C . GLN B 2 42 ? -34.591 22.263 -25.785 1.00 22.09 257 GLN A C 1
ATOM 1750 O O . GLN B 2 42 ? -35.076 21.273 -26.308 1.00 21.75 257 GLN A O 1
ATOM 1756 N N . ASP B 2 43 ? -33.468 22.826 -26.171 1.00 22.81 258 ASP A N 1
ATOM 1757 C CA . ASP B 2 43 ? -32.577 22.234 -27.202 1.00 23.70 258 ASP A CA 1
ATOM 1758 C C . ASP B 2 43 ? -31.189 21.872 -26.597 1.00 23.65 258 ASP A C 1
ATOM 1759 O O . ASP B 2 43 ? -30.593 22.718 -25.853 1.00 23.98 258 ASP A O 1
ATOM 1764 N N . THR B 2 44 ? -30.696 20.652 -26.872 1.00 22.86 259 THR A N 1
ATOM 1765 C CA . THR B 2 44 ? -29.335 20.229 -26.503 1.00 23.01 259 THR A CA 1
ATOM 1766 C C . THR B 2 44 ? -28.503 19.990 -27.769 1.00 24.85 259 THR A C 1
ATOM 1767 O O . THR B 2 44 ? -28.941 19.208 -28.632 1.00 25.53 259 THR A O 1
ATOM 1771 N N . SER B 2 45 ? -27.390 20.712 -27.923 1.00 25.35 260 SER A N 1
ATOM 1772 C CA . SER B 2 45 ? -26.571 20.654 -29.120 1.00 27.45 260 SER A CA 1
ATOM 1773 C C . SER B 2 45 ? -25.141 20.457 -28.656 1.00 28.86 260 SER A C 1
ATOM 1774 O O . SER B 2 45 ? -24.872 20.558 -27.449 1.00 27.16 260 SER A O 1
ATOM 1777 N N . LEU B 2 46 ? -24.274 20.137 -29.609 1.00 31.00 261 LEU A N 1
ATOM 1778 C CA . LEU B 2 46 ? -22.853 19.895 -29.397 1.00 33.21 261 LEU A CA 1
ATOM 1779 C C . LEU B 2 46 ? -22.090 20.729 -30.388 1.00 37.42 261 LEU A C 1
ATOM 1780 O O . LEU B 2 46 ? -22.243 20.557 -31.607 1.00 39.51 261 LEU A O 1
ATOM 1785 N N . GLU B 2 47 ? -21.328 21.688 -29.892 1.00 40.62 262 GLU A N 1
ATOM 1786 C CA . GLU B 2 47 ? -20.645 22.654 -30.742 1.00 45.52 262 GLU A CA 1
ATOM 1787 C C . GLU B 2 47 ? -19.208 22.659 -30.294 1.00 46.72 262 GLU A C 1
ATOM 1788 O O . GLU B 2 47 ? -18.937 22.956 -29.133 1.00 46.00 262 GLU A O 1
ATOM 1794 N N . ASP B 2 48 ? -18.305 22.238 -31.173 1.00 49.25 263 ASP A N 1
ATOM 1795 C CA . ASP B 2 48 ? -16.880 22.308 -30.910 1.00 51.13 263 ASP A CA 1
ATOM 1796 C C . ASP B 2 48 ? -16.537 21.638 -29.575 1.00 49.82 263 ASP A C 1
ATOM 1797 O O . ASP B 2 48 ? -15.826 22.207 -28.730 1.00 49.82 263 ASP A O 1
ATOM 1802 N N . GLY B 2 49 ? -17.065 20.439 -29.380 1.00 46.87 264 GLY A N 1
ATOM 1803 C CA . GLY B 2 49 ? -16.697 19.617 -28.247 1.00 44.81 264 GLY A CA 1
ATOM 1804 C C . GLY B 2 49 ? -17.430 19.975 -26.969 1.00 42.49 264 GLY A C 1
ATOM 1805 O O . GLY B 2 49 ? -17.263 19.290 -25.977 1.00 41.64 264 GLY A O 1
ATOM 1806 N N . CYS B 2 50 ? -18.247 21.028 -26.990 1.00 40.88 265 CYS A N 1
ATOM 1807 C CA . CYS B 2 50 ? -18.929 21.516 -25.810 1.00 38.39 265 CYS A CA 1
ATOM 1808 C C . CYS B 2 50 ? -20.435 21.354 -25.945 1.00 35.94 265 CYS A C 1
ATOM 1809 O O . CYS B 2 50 ? -20.999 21.570 -27.051 1.00 35.95 265 CYS A O 1
ATOM 1812 N N . LEU B 2 51 ? -21.104 20.951 -24.869 1.00 32.40 266 LEU A N 1
ATOM 1813 C CA . LEU B 2 51 ? -22.554 20.788 -24.948 1.00 30.60 266 LEU A CA 1
ATOM 1814 C C . LEU B 2 51 ? -23.206 22.127 -24.749 1.00 30.56 266 LEU A C 1
ATOM 1815 O O . LEU B 2 51 ? -22.745 22.928 -23.901 1.00 31.90 266 LEU A O 1
ATOM 1820 N N . VAL B 2 52 ? -24.256 22.417 -25.511 1.00 29.21 267 VAL A N 1
ATOM 1821 C CA . VAL B 2 52 ? -24.849 23.733 -25.441 1.00 28.81 267 VAL A CA 1
ATOM 1822 C C . VAL B 2 52 ? -26.321 23.587 -25.264 1.00 27.60 267 VAL A C 1
ATOM 1823 O O . VAL B 2 52 ? -26.948 22.909 -26.059 1.00 26.93 267 VAL A O 1
ATOM 1827 N N . TYR B 2 53 ? -26.879 24.205 -24.209 1.00 26.74 268 TYR A N 1
ATOM 1828 C CA . TYR B 2 53 ? -28.322 24.099 -23.926 1.00 26.07 268 TYR A CA 1
ATOM 1829 C C . TYR B 2 53 ? -29.082 25.431 -24.134 1.00 27.50 268 TYR A C 1
ATOM 1830 O O . TYR B 2 53 ? -28.612 26.474 -23.653 1.00 27.87 268 TYR A O 1
ATOM 1839 N N . HIS B 2 54 ? -30.285 25.386 -24.745 1.00 27.64 269 HIS A N 1
ATOM 1840 C CA . HIS B 2 54 ? -31.198 26.532 -24.728 1.00 28.58 269 HIS A CA 1
ATOM 1841 C C . HIS B 2 54 ? -32.528 26.131 -24.228 1.00 26.48 269 HIS A C 1
ATOM 1842 O O . HIS B 2 54 ? -33.111 25.170 -24.731 1.00 24.60 269 HIS A O 1
ATOM 1849 N N . ALA B 2 55 ? -33.011 26.843 -23.201 1.00 26.02 270 ALA A N 1
ATOM 1850 C CA . ALA B 2 55 ? -34.301 26.571 -22.549 1.00 24.92 270 ALA A CA 1
ATOM 1851 C C . ALA B 2 55 ? -35.191 27.816 -22.487 1.00 25.17 270 ALA A C 1
ATOM 1852 O O . ALA B 2 55 ? -34.715 28.881 -22.191 1.00 24.77 270 ALA A O 1
ATOM 1854 N N . GLN B 2 56 ? -36.480 27.616 -22.792 1.00 26.30 271 GLN A N 1
ATOM 1855 C CA . GLN B 2 56 ? -37.562 28.579 -22.660 1.00 27.99 271 GLN A CA 1
ATOM 1856 C C . GLN B 2 56 ? -38.602 28.084 -21.689 1.00 26.65 271 GLN A C 1
ATOM 1857 O O . GLN B 2 56 ? -39.129 27.022 -21.855 1.00 24.95 271 GLN A O 1
ATOM 1863 N N . VAL B 2 57 ? -38.892 28.874 -20.652 1.00 28.34 272 VAL A N 1
ATOM 1864 C CA . VAL B 2 57 ? -39.827 28.493 -19.593 1.00 27.57 272 VAL A CA 1
ATOM 1865 C C . VAL B 2 57 ? -41.017 29.457 -19.464 1.00 28.54 272 VAL A C 1
ATOM 1866 O O . VAL B 2 57 ? -40.881 30.619 -19.603 1.00 28.26 272 VAL A O 1
ATOM 1870 N N . ARG B 2 58 ? -42.189 28.931 -19.157 1.00 28.86 273 ARG A N 1
ATOM 1871 C CA . ARG B 2 58 ? -43.329 29.760 -18.916 1.00 30.49 273 ARG A CA 1
ATOM 1872 C C . ARG B 2 58 ? -44.130 29.131 -17.763 1.00 29.35 273 ARG A C 1
ATOM 1873 O O . ARG B 2 58 ? -44.745 28.093 -17.924 1.00 27.12 273 ARG A O 1
ATOM 1881 N N . GLY B 2 59 ? -44.061 29.761 -16.595 1.00 29.52 274 GLY A N 1
ATOM 1882 C CA . GLY B 2 59 ? -44.867 29.376 -15.434 1.00 29.59 274 GLY A CA 1
ATOM 1883 C C . GLY B 2 59 ? -45.970 30.347 -15.117 1.00 30.53 274 GLY A C 1
ATOM 1884 O O . GLY B 2 59 ? -45.754 31.549 -15.196 1.00 31.62 274 GLY A O 1
ATOM 1885 N N . VAL B 2 60 ? -47.165 29.826 -14.812 1.00 30.62 275 VAL A N 1
ATOM 1886 C CA . VAL B 2 60 ? -48.319 30.644 -14.399 1.00 32.46 275 VAL A CA 1
ATOM 1887 C C . VAL B 2 60 ? -49.090 29.984 -13.250 1.00 33.51 275 VAL A C 1
ATOM 1888 O O . VAL B 2 60 ? -48.858 28.809 -12.954 1.00 32.18 275 VAL A O 1
ATOM 1892 N N . ASN B 2 61 ? -50.011 30.745 -12.657 1.00 36.04 276 ASN A N 1
ATOM 1893 C CA A ASN B 2 61 ? -50.950 30.258 -11.657 0.50 37.89 276 ASN A CA 1
ATOM 1894 C CA B ASN B 2 61 ? -50.949 30.252 -11.659 0.50 37.88 276 ASN A CA 1
ATOM 1895 C C . ASN B 2 61 ? -50.284 29.838 -10.347 1.00 36.84 276 ASN A C 1
ATOM 1896 O O . ASN B 2 61 ? -50.862 29.124 -9.583 1.00 37.76 276 ASN A O 1
ATOM 1905 N N . PHE B 2 62 ? -49.068 30.297 -10.079 1.00 35.24 277 PHE A N 1
ATOM 1906 C CA . PHE B 2 62 ? -48.440 30.007 -8.795 1.00 34.67 277 PHE A CA 1
ATOM 1907 C C . PHE B 2 62 ? -49.059 30.866 -7.683 1.00 36.96 277 PHE A C 1
ATOM 1908 O O . PHE B 2 62 ? -49.052 32.071 -7.797 1.00 38.61 277 PHE A O 1
ATOM 1916 N N . PRO B 2 63 ? -49.519 30.246 -6.561 1.00 37.85 278 PRO A N 1
ATOM 1917 C CA . PRO B 2 63 ? -50.187 31.069 -5.566 1.00 40.17 278 PRO A CA 1
ATOM 1918 C C . PRO B 2 63 ? -49.274 32.171 -4.986 1.00 40.53 278 PRO A C 1
ATOM 1919 O O . PRO B 2 63 ? -48.109 31.939 -4.663 1.00 38.64 278 PRO A O 1
ATOM 1923 N N . SER B 2 64 ? -49.810 33.377 -4.881 1.00 44.47 279 SER A N 1
ATOM 1924 C CA . SER B 2 64 ? -49.040 34.550 -4.442 1.00 45.61 279 SER A CA 1
ATOM 1925 C C . SER B 2 64 ? -48.549 34.367 -3.044 1.00 45.47 279 SER A C 1
ATOM 1926 O O . SER B 2 64 ? -47.434 34.769 -2.689 1.00 43.80 279 SER A O 1
ATOM 1929 N N . ASN B 2 65 ? -49.391 33.722 -2.247 1.00 46.60 280 ASN A N 1
ATOM 1930 C CA . ASN B 2 65 ? -48.982 33.370 -0.908 1.00 47.08 280 ASN A CA 1
ATOM 1931 C C . ASN B 2 65 ? -48.321 32.036 -0.746 1.00 43.46 280 ASN A C 1
ATOM 1932 O O . ASN B 2 65 ? -47.977 31.695 0.346 1.00 42.36 280 ASN A O 1
ATOM 1937 N N . GLY B 2 66 ? -48.070 31.299 -1.825 1.00 40.20 281 GLY A N 1
ATOM 1938 C CA . GLY B 2 66 ? -47.435 29.970 -1.651 1.00 37.05 281 GLY A CA 1
ATOM 1939 C C . GLY B 2 66 ? -45.934 30.074 -1.450 1.00 34.63 281 GLY A C 1
ATOM 1940 O O . GLY B 2 66 ? -45.392 31.134 -1.576 1.00 34.90 281 GLY A O 1
ATOM 1941 N N . ALA B 2 67 ? -45.284 28.953 -1.160 1.00 32.61 282 ALA A N 1
ATOM 1942 C CA . ALA B 2 67 ? -43.840 28.877 -0.921 1.00 31.49 282 ALA A CA 1
ATOM 1943 C C . ALA B 2 67 ? -42.946 29.282 -2.126 1.00 29.94 282 ALA A C 1
ATOM 1944 O O . ALA B 2 67 ? -41.889 29.849 -1.945 1.00 29.62 282 ALA A O 1
ATOM 1946 N N . VAL B 2 68 ? -43.348 28.978 -3.360 1.00 29.34 283 VAL A N 1
ATOM 1947 C CA . VAL B 2 68 ? -42.550 29.393 -4.519 1.00 28.53 283 VAL A CA 1
ATOM 1948 C C . VAL B 2 68 ? -42.525 30.925 -4.632 1.00 30.62 283 VAL A C 1
ATOM 1949 O O . VAL B 2 68 ? -41.456 31.536 -4.616 1.00 30.48 283 VAL A O 1
ATOM 1953 N N . MET B 2 69 ? -43.689 31.569 -4.689 1.00 33.28 284 MET A N 1
ATOM 1954 C CA . MET B 2 69 ? -43.703 33.044 -4.859 1.00 36.10 284 MET A CA 1
ATOM 1955 C C . MET B 2 69 ? -43.138 33.743 -3.609 1.00 38.25 284 MET A C 1
ATOM 1956 O O . MET B 2 69 ? -42.574 34.848 -3.721 1.00 39.02 284 MET A O 1
ATOM 1961 N N . GLN B 2 70 ? -43.210 33.082 -2.451 1.00 38.25 285 GLN A N 1
ATOM 1962 C CA . GLN B 2 70 ? -42.704 33.708 -1.187 1.00 40.63 285 GLN A CA 1
ATOM 1963 C C . GLN B 2 70 ? -41.231 33.333 -0.905 1.00 38.62 285 GLN A C 1
ATOM 1964 O O . GLN B 2 70 ? -40.668 33.720 0.112 1.00 37.08 285 GLN A O 1
ATOM 1970 N N . LYS B 2 71 ? -40.654 32.529 -1.806 1.00 35.64 286 LYS A N 1
ATOM 1971 C CA . LYS B 2 71 ? -39.282 32.070 -1.700 1.00 34.75 286 LYS A CA 1
ATOM 1972 C C . LYS B 2 71 ? -38.989 31.316 -0.368 1.00 34.90 286 LYS A C 1
ATOM 1973 O O . LYS B 2 71 ? -37.978 31.570 0.285 1.00 33.02 286 LYS A O 1
ATOM 1979 N N . LYS B 2 72 ? -39.894 30.400 -0.007 1.00 34.36 287 LYS A N 1
ATOM 1980 C CA . LYS B 2 72 ? -39.771 29.601 1.220 1.00 34.53 287 LYS A CA 1
ATOM 1981 C C . LYS B 2 72 ? -39.491 28.146 0.867 1.00 31.87 287 LYS A C 1
ATOM 1982 O O . LYS B 2 72 ? -39.986 27.239 1.507 1.00 33.26 287 LYS A O 1
ATOM 1988 N N . THR B 2 73 ? -38.705 27.917 -0.177 1.00 30.08 288 THR A N 1
ATOM 1989 C CA . THR B 2 73 ? -38.314 26.574 -0.552 1.00 27.65 288 THR A CA 1
ATOM 1990 C C . THR B 2 73 ? -36.874 26.247 -0.166 1.00 26.84 288 THR A C 1
ATOM 1991 O O . THR B 2 73 ? -36.068 27.125 0.028 1.00 26.66 288 THR A O 1
ATOM 1995 N N . LYS B 2 74 ? -36.580 24.958 -0.016 1.00 26.49 289 LYS A N 1
ATOM 1996 C CA . LYS B 2 74 ? -35.293 24.489 0.497 1.00 27.29 289 LYS A CA 1
ATOM 1997 C C . LYS B 2 74 ? -34.736 23.306 -0.303 1.00 25.68 289 LYS A C 1
ATOM 1998 O O . LYS B 2 74 ? -34.148 22.398 0.293 1.00 26.87 289 LYS A O 1
ATOM 2004 N N . GLY B 2 75 ? -34.950 23.286 -1.605 1.00 23.64 290 GLY A N 1
ATOM 2005 C CA . GLY B 2 75 ? -34.313 22.308 -2.462 1.00 21.69 290 GLY A CA 1
ATOM 2006 C C . GLY B 2 75 ? -35.169 21.069 -2.639 1.00 20.95 290 GLY A C 1
ATOM 2007 O O . GLY B 2 75 ? -36.248 20.943 -2.039 1.00 20.62 290 GLY A O 1
ATOM 2008 N N . TRP B 2 76 ? -34.702 20.181 -3.522 1.00 20.04 291 TRP A N 1
ATOM 2009 C CA . TRP B 2 76 ? -35.456 18.981 -3.891 1.00 19.74 291 TRP A CA 1
ATOM 2010 C C . TRP B 2 76 ? -35.020 17.737 -3.176 1.00 20.71 291 TRP A C 1
ATOM 2011 O O . TRP B 2 76 ? -33.804 17.503 -2.991 1.00 20.34 291 TRP A O 1
ATOM 2022 N N . GLU B 2 77 ? -36.011 16.897 -2.849 1.00 21.19 292 GLU A N 1
ATOM 2023 C CA . GLU B 2 77 ? -35.738 15.579 -2.368 1.00 22.30 292 GLU A CA 1
ATOM 2024 C C . GLU B 2 77 ? -35.085 14.806 -3.492 1.00 21.26 292 GLU A C 1
ATOM 2025 O O . GLU B 2 77 ? -35.290 15.117 -4.668 1.00 19.79 292 GLU A O 1
ATOM 2031 N N . PRO B 2 78 ? -34.312 13.742 -3.148 1.00 21.50 293 PRO A N 1
ATOM 2032 C CA . PRO B 2 78 ? -33.846 12.895 -4.220 1.00 20.53 293 PRO A CA 1
ATOM 2033 C C . PRO B 2 78 ? -35.018 12.125 -4.893 1.00 20.50 293 PRO A C 1
ATOM 2034 O O . PRO B 2 78 ? -36.151 12.024 -4.336 1.00 19.50 293 PRO A O 1
ATOM 2038 N N . THR B 2 79 ? -34.763 11.582 -6.091 1.00 20.18 294 THR A N 1
ATOM 2039 C CA . THR B 2 79 ? -35.753 10.865 -6.839 1.00 20.72 294 THR A CA 1
ATOM 2040 C C . THR B 2 79 ? -35.241 9.475 -6.981 1.00 21.36 294 THR A C 1
ATOM 2041 O O . THR B 2 79 ? -34.363 9.234 -7.779 1.00 22.99 294 THR A O 1
ATOM 2045 N N . ARG B 2 80 ? -35.758 8.553 -6.207 1.00 22.39 295 ARG A N 1
ATOM 2046 C CA . ARG B 2 80 ? -35.183 7.216 -6.077 1.00 23.89 295 ARG A CA 1
ATOM 2047 C C . ARG B 2 80 ? -36.163 6.075 -6.018 1.00 24.07 295 ARG A C 1
ATOM 2048 O O . ARG B 2 80 ? -35.721 4.961 -5.934 1.00 25.31 295 ARG A O 1
ATOM 2056 N N . ASP B 2 81 ? -37.471 6.317 -5.976 1.00 23.90 296 ASP A N 1
ATOM 2057 C CA . ASP B 2 81 ? -38.459 5.269 -5.904 1.00 24.92 296 ASP A CA 1
ATOM 2058 C C . ASP B 2 81 ? -38.622 4.714 -7.326 1.00 24.90 296 ASP A C 1
ATOM 2059 O O . ASP B 2 81 ? -38.457 5.437 -8.300 1.00 25.06 296 ASP A O 1
ATOM 2064 N N . GLN B 2 82 ? -38.974 3.449 -7.421 1.00 24.82 297 GLN A N 1
ATOM 2065 C CA . GLN B 2 82 ? -39.187 2.793 -8.676 1.00 25.88 297 GLN A CA 1
ATOM 2066 C C . GLN B 2 82 ? -40.075 1.544 -8.439 1.00 27.48 297 GLN A C 1
ATOM 2067 O O . GLN B 2 82 ? -40.390 1.216 -7.327 1.00 27.83 297 GLN A O 1
ATOM 2073 N N . LEU B 2 83 ? -40.484 0.852 -9.477 1.00 28.25 298 LEU A N 1
ATOM 2074 C CA . LEU B 2 83 ? -41.182 -0.417 -9.272 1.00 29.49 298 LEU A CA 1
ATOM 2075 C C . LEU B 2 83 ? -40.184 -1.516 -9.626 1.00 30.68 298 LEU A C 1
ATOM 2076 O O . LEU B 2 83 ? -39.192 -1.251 -10.256 1.00 29.98 298 LEU A O 1
ATOM 2081 N N . THR B 2 84 ? -40.450 -2.755 -9.239 1.00 32.80 299 THR A N 1
ATOM 2082 C CA . THR B 2 84 ? -39.630 -3.841 -9.716 1.00 33.27 299 THR A CA 1
ATOM 2083 C C . THR B 2 84 ? -40.219 -4.405 -11.055 1.00 35.23 299 THR A C 1
ATOM 2084 O O . THR B 2 84 ? -41.397 -4.180 -11.410 1.00 34.41 299 THR A O 1
ATOM 2088 N N . GLU B 2 85 ? -39.413 -5.237 -11.737 1.00 36.84 300 GLU A N 1
ATOM 2089 C CA . GLU B 2 85 ? -39.852 -5.992 -12.919 1.00 38.00 300 GLU A CA 1
ATOM 2090 C C . GLU B 2 85 ? -41.063 -6.878 -12.600 1.00 39.58 300 GLU A C 1
ATOM 2091 O O . GLU B 2 85 ? -42.068 -6.820 -13.281 1.00 38.13 300 GLU A O 1
ATOM 2097 N N . GLU B 2 86 ? -40.973 -7.659 -11.517 1.00 41.93 301 GLU A N 1
ATOM 2098 C CA . GLU B 2 86 ? -42.128 -8.422 -10.992 1.00 44.02 301 GLU A CA 1
ATOM 2099 C C . GLU B 2 86 ? -43.381 -7.530 -10.799 1.00 40.78 301 GLU A C 1
ATOM 2100 O O . GLU B 2 86 ? -44.447 -7.897 -11.225 1.00 41.12 301 GLU A O 1
ATOM 2106 N N . GLN B 2 87 ? -43.260 -6.378 -10.112 1.00 37.94 302 GLN A N 1
ATOM 2107 C CA . GLN B 2 87 ? -44.416 -5.439 -9.950 1.00 36.47 302 GLN A CA 1
ATOM 2108 C C . GLN B 2 87 ? -45.008 -4.910 -11.232 1.00 35.49 302 GLN A C 1
ATOM 2109 O O . GLN B 2 87 ? -46.216 -4.840 -11.389 1.00 35.82 302 GLN A O 1
ATOM 2115 N N . ILE B 2 88 ? -44.144 -4.507 -12.146 1.00 34.31 303 ILE A N 1
ATOM 2116 C CA . ILE B 2 88 ? -44.596 -4.118 -13.455 1.00 34.06 303 ILE A CA 1
ATOM 2117 C C . ILE B 2 88 ? -45.322 -5.280 -14.129 1.00 36.33 303 ILE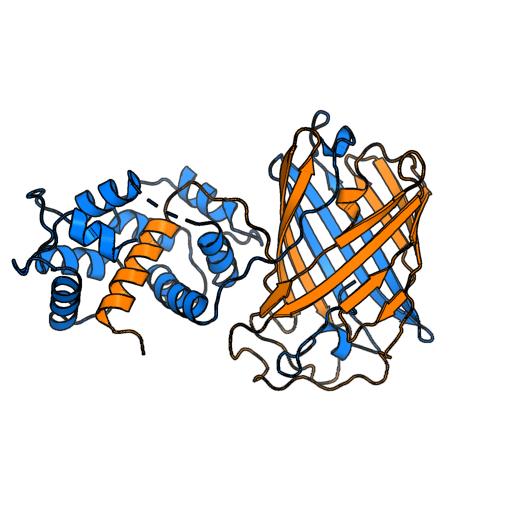 A C 1
ATOM 2118 O O . ILE B 2 88 ? -46.325 -5.052 -14.793 1.00 35.87 303 ILE A O 1
ATOM 2123 N N . ALA B 2 89 ? -44.861 -6.527 -13.947 1.00 37.87 304 ALA A N 1
ATOM 2124 C CA . ALA B 2 89 ? -45.585 -7.625 -14.633 1.00 40.98 304 ALA A CA 1
ATOM 2125 C C . ALA B 2 89 ? -46.937 -7.863 -13.931 1.00 42.48 304 ALA A C 1
ATOM 2126 O O . ALA B 2 89 ? -47.916 -8.088 -14.562 1.00 42.37 304 ALA A O 1
ATOM 2128 N N . GLU B 2 90 ? -46.976 -7.724 -12.614 1.00 43.69 305 GLU A N 1
ATOM 2129 C CA . GLU B 2 90 ? -48.267 -7.823 -11.922 1.00 45.99 305 GLU A CA 1
ATOM 2130 C C . GLU B 2 90 ? -49.166 -6.710 -12.366 1.00 43.73 305 GLU A C 1
ATOM 2131 O O . GLU B 2 90 ? -50.322 -6.935 -12.554 1.00 44.17 305 GLU A O 1
ATOM 2137 N N . PHE B 2 91 ? -48.643 -5.481 -12.483 1.00 40.73 306 PHE A N 1
ATOM 2138 C CA . PHE B 2 91 ? -49.505 -4.340 -12.820 1.00 39.89 306 PHE A CA 1
ATOM 2139 C C . PHE B 2 91 ? -50.035 -4.444 -14.243 1.00 41.05 306 PHE A C 1
ATOM 2140 O O . PHE B 2 91 ? -51.139 -3.968 -14.536 1.00 41.23 306 PHE A O 1
ATOM 2148 N N . LYS B 2 92 ? -49.282 -5.103 -15.126 1.00 42.70 307 LYS A N 1
ATOM 2149 C CA . LYS B 2 92 ? -49.790 -5.353 -16.479 1.00 44.04 307 LYS A CA 1
ATOM 2150 C C . LYS B 2 92 ? -50.960 -6.294 -16.474 1.00 46.81 307 LYS A C 1
ATOM 2151 O O . LYS B 2 92 ? -51.934 -6.077 -17.177 1.00 48.04 307 LYS A O 1
ATOM 2157 N N . GLU B 2 93 ? -50.875 -7.359 -15.686 1.00 48.81 308 GLU A N 1
ATOM 2158 C CA . GLU B 2 93 ? -52.025 -8.271 -15.531 1.00 51.05 308 GLU A CA 1
ATOM 2159 C C . GLU B 2 93 ? -53.250 -7.501 -15.011 1.00 50.58 308 GLU A C 1
ATOM 2160 O O . GLU B 2 93 ? -54.332 -7.661 -15.535 1.00 52.43 308 GLU A O 1
ATOM 2166 N N . ALA B 2 94 ? -53.071 -6.625 -14.020 1.00 48.62 309 ALA A N 1
ATOM 2167 C CA . ALA B 2 94 ? -54.190 -5.815 -13.503 1.00 49.35 309 ALA A CA 1
ATOM 2168 C C . ALA B 2 94 ? -54.770 -4.941 -14.611 1.00 49.83 309 ALA A C 1
ATOM 2169 O O . ALA B 2 94 ? -55.978 -4.937 -14.851 1.00 50.55 309 ALA A O 1
ATOM 2171 N N . PHE B 2 95 ? -53.872 -4.254 -15.308 1.00 48.83 310 PHE A N 1
ATOM 2172 C CA . PHE B 2 95 ? -54.228 -3.274 -16.323 1.00 49.66 310 PHE A CA 1
ATOM 2173 C C . PHE B 2 95 ? -55.211 -3.851 -17.322 1.00 51.64 310 PHE A C 1
ATOM 2174 O O . PHE B 2 95 ? -56.164 -3.169 -17.655 1.00 50.78 310 PHE A O 1
ATOM 2182 N N . SER B 2 96 ? -55.009 -5.123 -17.708 1.00 53.24 311 SER A N 1
ATOM 2183 C CA . SER B 2 96 ? -55.843 -5.827 -18.693 1.00 56.04 311 SER A CA 1
ATOM 2184 C C . SER B 2 96 ? -57.249 -6.051 -18.194 1.00 58.92 311 SER A C 1
ATOM 2185 O O . SER B 2 96 ? -58.171 -6.180 -18.997 1.00 61.16 311 SER A O 1
ATOM 2188 N N . LEU B 2 97 ? -57.418 -6.161 -16.876 1.00 59.08 312 LEU A N 1
ATOM 2189 C CA . LEU B 2 97 ? -58.748 -6.200 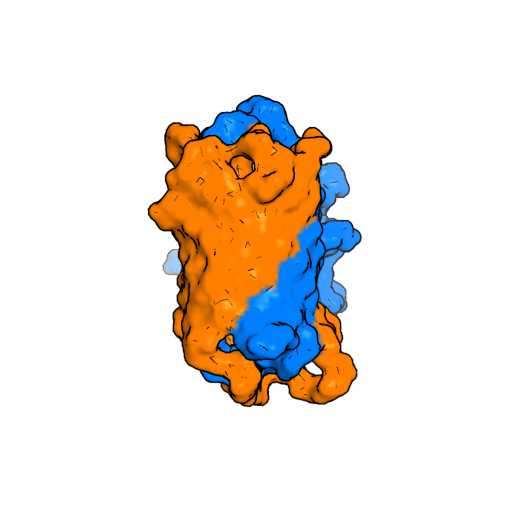-16.286 1.00 61.26 312 LEU A CA 1
ATOM 2190 C C . LEU B 2 97 ? -59.478 -4.915 -16.676 1.00 60.53 312 LEU A C 1
ATOM 2191 O O . LEU B 2 97 ? -60.664 -4.949 -16.986 1.00 64.00 312 LEU A O 1
ATOM 2196 N N . PHE B 2 98 ? -58.765 -3.811 -16.672 1.00 56.70 313 PHE A N 1
ATOM 2197 C CA . PHE B 2 98 ? -59.316 -2.499 -17.011 1.00 57.10 313 PHE A CA 1
ATOM 2198 C C . PHE B 2 98 ? -59.370 -2.306 -18.510 1.00 57.89 313 PHE A C 1
ATOM 2199 O O . PHE B 2 98 ? -60.292 -1.658 -19.005 1.00 60.35 313 PHE A O 1
ATOM 2207 N N . ASP B 2 99 ? -58.368 -2.847 -19.222 1.00 60.94 314 ASP A N 1
ATOM 2208 C CA . ASP B 2 99 ? -58.266 -2.723 -20.684 1.00 66.61 314 ASP A CA 1
ATOM 2209 C C . ASP B 2 99 ? -58.914 -3.907 -21.432 1.00 70.41 314 ASP A C 1
ATOM 2210 O O . ASP B 2 99 ? -58.227 -4.726 -22.061 1.00 73.40 314 ASP A O 1
ATOM 2215 N N . LYS B 2 100 ? -60.241 -3.975 -21.365 1.00 70.85 315 LYS A N 1
ATOM 2216 C CA . LYS B 2 100 ? -60.987 -5.159 -21.825 1.00 74.56 315 LYS A CA 1
ATOM 2217 C C . LYS B 2 100 ? -61.052 -5.262 -23.355 1.00 81.84 315 LYS A C 1
ATOM 2218 O O . LYS B 2 100 ? -61.199 -6.360 -23.888 1.00 86.27 315 LYS A O 1
ATOM 2224 N N . ASP B 2 101 ? -60.931 -4.132 -24.053 1.00 84.03 316 ASP A N 1
ATOM 2225 C CA . ASP B 2 101 ? -60.794 -4.136 -25.527 1.00 92.35 316 ASP A CA 1
ATOM 2226 C C . ASP B 2 101 ? -59.361 -4.475 -25.979 1.00 93.90 316 ASP A C 1
ATOM 2227 O O . ASP B 2 101 ? -59.101 -4.600 -27.172 1.00 100.75 316 ASP A O 1
ATOM 2232 N N . GLY B 2 102 ? -58.435 -4.594 -25.029 1.00 88.06 317 GLY A N 1
ATOM 2233 C CA . GLY B 2 102 ? -57.046 -4.904 -25.339 1.00 90.20 317 GLY A CA 1
ATOM 2234 C C . GLY B 2 102 ? -56.356 -3.913 -26.264 1.00 94.39 317 GLY A C 1
ATOM 2235 O O . GLY B 2 102 ? -55.496 -4.306 -27.032 1.00 99.89 317 GLY A O 1
ATOM 2236 N N . ASP B 2 103 ? -56.707 -2.630 -26.177 1.00 92.88 318 ASP A N 1
ATOM 2237 C CA . ASP B 2 103 ? -56.166 -1.608 -27.085 1.00 97.73 318 ASP A CA 1
ATOM 2238 C C . ASP B 2 103 ? -54.845 -0.941 -26.628 1.00 94.71 318 ASP A C 1
ATOM 2239 O O . ASP B 2 103 ? -54.037 -0.526 -27.480 1.00 99.84 318 ASP A O 1
ATOM 2244 N N . GLY B 2 104 ? -54.648 -0.806 -25.314 1.00 86.72 319 GLY A N 1
ATOM 2245 C CA . GLY B 2 104 ? -53.491 -0.103 -24.725 1.00 84.14 319 GLY A CA 1
ATOM 2246 C C . GLY B 2 104 ? -53.814 1.105 -23.830 1.00 79.49 319 GLY A C 1
ATOM 2247 O O . GLY B 2 104 ? -52.903 1.731 -23.261 1.00 76.95 319 GLY A O 1
ATOM 2248 N N . THR B 2 105 ? -55.105 1.406 -23.684 1.00 79.11 320 THR A N 1
ATOM 2249 C CA . THR B 2 105 ? -55.597 2.645 -23.074 1.00 77.85 320 THR A CA 1
ATOM 2250 C C . THR B 2 105 ? -56.849 2.322 -22.256 1.00 74.55 320 THR A C 1
ATOM 2251 O O . THR B 2 105 ? -57.618 1.459 -22.633 1.00 76.36 320 THR A O 1
ATOM 2255 N N . ILE B 2 106 ? -57.021 2.979 -21.109 1.00 70.26 321 ILE A N 1
ATOM 2256 C CA . ILE B 2 106 ? -58.178 2.773 -20.237 1.00 66.64 321 ILE A CA 1
ATOM 2257 C C . ILE B 2 106 ? -59.064 3.979 -20.416 1.00 68.68 321 ILE A C 1
ATOM 2258 O O . ILE B 2 106 ? -58.730 5.087 -19.967 1.00 67.94 321 ILE A O 1
ATOM 2263 N N . THR B 2 107 ? -60.190 3.756 -21.084 1.00 71.62 322 THR A N 1
ATOM 2264 C CA . THR B 2 107 ? -61.146 4.811 -21.321 1.00 75.49 322 THR A CA 1
ATOM 2265 C C . THR B 2 107 ? -61.952 5.000 -20.028 1.00 72.91 322 THR A C 1
ATOM 2266 O O . THR B 2 107 ? -61.871 4.161 -19.116 1.00 67.58 322 THR A O 1
ATOM 2270 N N . THR B 2 108 ? -62.749 6.072 -19.961 1.00 76.37 323 THR A N 1
ATOM 2271 C CA . THR B 2 108 ? -63.515 6.380 -18.742 1.00 75.55 323 THR A CA 1
ATOM 2272 C C . THR B 2 108 ? -64.682 5.365 -18.628 1.00 76.31 323 THR A C 1
ATOM 2273 O O . THR B 2 108 ? -65.172 5.041 -17.534 1.00 73.96 323 THR A O 1
ATOM 2277 N N . LYS B 2 109 ? -65.076 4.858 -19.793 1.00 79.83 324 LYS A N 1
ATOM 2278 C CA . LYS B 2 109 ? -66.008 3.750 -19.947 1.00 81.76 324 LYS A CA 1
ATOM 2279 C C . LYS B 2 109 ? -65.500 2.447 -19.246 1.00 76.46 324 LYS A C 1
ATOM 2280 O O . LYS B 2 109 ? -66.230 1.812 -18.471 1.00 75.32 324 LYS A O 1
ATOM 2286 N N . GLU B 2 110 ? -64.256 2.072 -19.493 1.00 73.77 325 GLU A N 1
ATOM 2287 C CA . GLU B 2 110 ? -63.683 0.896 -18.851 1.00 69.75 325 GLU A CA 1
ATOM 2288 C C . GLU B 2 110 ? -63.455 1.059 -17.326 1.00 65.29 325 GLU A C 1
ATOM 2289 O O . GLU B 2 110 ? -63.717 0.109 -16.525 1.00 61.42 325 GLU A O 1
ATOM 2295 N N . LEU B 2 111 ? -63.016 2.255 -16.922 1.00 64.60 326 LEU A N 1
ATOM 2296 C CA . LEU B 2 111 ? -62.817 2.534 -15.483 1.00 61.50 326 LEU A CA 1
ATOM 2297 C C . LEU B 2 111 ? -64.155 2.447 -14.740 1.00 63.18 326 LEU A C 1
ATOM 2298 O O . LEU B 2 111 ? -64.226 1.896 -13.646 1.00 61.40 326 LEU A O 1
ATOM 2303 N N . GLY B 2 112 ? -65.216 2.977 -15.337 1.00 67.34 327 GLY A N 1
ATOM 2304 C CA . GLY B 2 112 ? -66.533 2.877 -14.726 1.00 70.06 327 GLY A CA 1
ATOM 2305 C C . GLY B 2 112 ? -67.081 1.450 -14.572 1.00 68.28 327 GLY A C 1
ATOM 2306 O O . GLY B 2 112 ? -67.844 1.195 -13.645 1.00 68.79 327 GLY A O 1
ATOM 2307 N N . THR B 2 113 ? -66.716 0.549 -15.495 1.00 66.71 328 THR A N 1
ATOM 2308 C CA . THR B 2 113 ? -67.179 -0.854 -15.510 1.00 66.29 328 THR A CA 1
ATOM 2309 C C . THR B 2 113 ? -66.445 -1.706 -14.486 1.00 61.21 328 THR A C 1
ATOM 2310 O O . THR B 2 113 ? -67.032 -2.607 -13.833 1.00 59.78 328 THR A O 1
ATOM 2314 N N . VAL B 2 114 ? -65.143 -1.444 -14.363 1.00 57.45 329 VAL A N 1
ATOM 2315 C CA . VAL B 2 114 ? -64.416 -2.040 -13.270 1.00 54.15 329 VAL A CA 1
ATOM 2316 C C . VAL B 2 114 ? -64.985 -1.499 -11.957 1.00 55.11 329 VAL A C 1
ATOM 2317 O O . VAL B 2 114 ? -65.288 -2.280 -11.057 1.00 53.13 329 VAL A O 1
ATOM 2321 N N . MET B 2 115 ? -65.155 -0.177 -11.843 1.00 57.54 330 MET A N 1
ATOM 2322 C CA . MET B 2 115 ? -65.626 0.351 -10.569 1.00 59.89 330 MET A CA 1
ATOM 2323 C C . MET B 2 115 ? -67.002 -0.185 -10.295 1.00 63.74 330 MET A C 1
ATOM 2324 O O . MET B 2 115 ? -67.277 -0.523 -9.148 1.00 64.74 330 MET A O 1
ATOM 2329 N N . ARG B 2 116 ? -67.847 -0.287 -11.342 1.00 66.64 331 ARG A N 1
ATOM 2330 C CA . ARG B 2 116 ? -69.207 -0.858 -11.222 1.00 71.03 331 ARG A CA 1
ATOM 2331 C C . ARG B 2 116 ? -69.195 -2.283 -10.726 1.00 68.28 331 ARG A C 1
ATOM 2332 O O . ARG B 2 116 ? -69.946 -2.605 -9.824 1.00 70.41 331 ARG A O 1
ATOM 2340 N N . SER B 2 117 ? -68.384 -3.145 -11.327 1.00 64.98 332 SER A N 1
ATOM 2341 C CA . SER B 2 117 ? -68.354 -4.540 -10.876 1.00 64.01 332 SER A CA 1
ATOM 2342 C C . SER B 2 117 ? -67.604 -4.708 -9.545 1.00 60.83 332 SER A C 1
ATOM 2343 O O . SER B 2 117 ? -67.768 -5.740 -8.887 1.00 59.99 332 SER A O 1
ATOM 2346 N N . LEU B 2 118 ? -66.797 -3.705 -9.138 1.00 59.22 333 LEU A N 1
ATOM 2347 C CA . LEU B 2 118 ? -66.314 -3.634 -7.734 1.00 57.86 333 LEU A CA 1
ATOM 2348 C C . LEU B 2 118 ? -67.242 -2.735 -6.915 1.00 61.92 333 LEU A C 1
ATOM 2349 O O . LEU B 2 118 ? -66.897 -2.277 -5.838 1.00 62.52 333 LEU A O 1
ATOM 2354 N N . GLY B 2 119 ? -68.433 -2.491 -7.438 1.00 65.49 334 GLY A N 1
ATOM 2355 C CA . GLY B 2 119 ? -69.542 -2.089 -6.599 1.00 71.95 334 GLY A CA 1
ATOM 2356 C C . GLY B 2 119 ? -69.680 -0.608 -6.438 1.00 76.48 334 GLY A C 1
ATOM 2357 O O . GLY B 2 119 ? -70.564 -0.139 -5.724 1.00 82.06 334 GLY A O 1
ATOM 2358 N N . GLN B 2 120 ? -68.824 0.138 -7.122 1.00 75.66 335 GLN A N 1
ATOM 2359 C CA . GLN B 2 120 ? -68.806 1.568 -6.964 1.00 80.08 335 GLN A CA 1
ATOM 2360 C C . GLN B 2 120 ? -69.913 2.191 -7.805 1.00 85.81 335 GLN A C 1
ATOM 2361 O O . GLN B 2 120 ? -70.351 1.598 -8.793 1.00 85.46 335 GLN A O 1
ATOM 2367 N N . ASN B 2 121 ? -70.339 3.394 -7.413 1.00 92.16 336 ASN A N 1
ATOM 2368 C CA . ASN B 2 121 ? -71.456 4.109 -8.039 1.00 98.80 336 ASN A CA 1
ATOM 2369 C C . ASN B 2 121 ? -71.033 5.517 -8.530 1.00 100.87 336 ASN A C 1
ATOM 2370 O O . ASN B 2 121 ? -71.683 6.494 -8.156 1.00 107.61 336 ASN A O 1
ATOM 2375 N N . PRO B 2 122 ? -69.957 5.633 -9.368 1.00 95.44 337 PRO A N 1
ATOM 2376 C CA . PRO B 2 122 ? -69.306 6.951 -9.650 1.00 97.28 337 PRO A CA 1
ATOM 2377 C C . PRO B 2 122 ? -69.713 7.702 -10.934 1.00 101.12 337 PRO A C 1
ATOM 2378 O O . PRO B 2 122 ? -69.879 7.112 -11.997 1.00 99.32 337 PRO A O 1
ATOM 2382 N N . THR B 2 123 ? -69.805 9.019 -10.837 1.00 107.09 338 THR A N 1
ATOM 2383 C CA . THR B 2 123 ? -70.224 9.840 -11.967 1.00 112.64 338 THR A CA 1
ATOM 2384 C C . THR B 2 123 ? -69.114 10.016 -13.009 1.00 108.24 338 THR A C 1
ATOM 2385 O O . THR B 2 123 ? -67.993 9.540 -12.831 1.00 100.73 338 THR A O 1
ATOM 2389 N N . GLU B 2 124 ? -69.446 10.702 -14.104 1.00 113.79 339 GLU A N 1
ATOM 2390 C CA . GLU B 2 124 ? -68.435 11.242 -15.014 1.00 112.47 339 GLU A CA 1
ATOM 2391 C C . GLU B 2 124 ? -67.702 12.363 -14.273 1.00 113.95 339 GLU A C 1
ATOM 2392 O O . GLU B 2 124 ? -66.490 12.578 -14.461 1.00 109.46 339 GLU A O 1
ATOM 2398 N N . ALA B 2 125 ? -68.474 13.074 -13.440 1.00 120.53 340 ALA A N 1
ATOM 2399 C CA . ALA B 2 125 ? -67.961 14.084 -12.515 1.00 123.33 340 ALA A CA 1
ATOM 2400 C C . ALA B 2 125 ? -66.775 13.550 -11.700 1.00 115.24 340 ALA A C 1
ATOM 2401 O O . ALA B 2 125 ? -65.833 14.289 -11.425 1.00 115.43 340 ALA A O 1
ATOM 2403 N N . GLU B 2 126 ? -66.817 12.269 -11.336 1.00 108.58 341 GLU A N 1
ATOM 2404 C CA . GLU B 2 126 ? -65.727 11.642 -10.600 1.00 101.47 341 GLU A CA 1
ATOM 2405 C C . GLU B 2 126 ? -64.766 10.855 -11.506 1.00 93.74 341 GLU A C 1
ATOM 2406 O O . GLU B 2 126 ? -63.549 10.983 -11.339 1.00 90.52 341 GLU A O 1
ATOM 2412 N N . LEU B 2 127 ? -65.290 10.066 -12.462 1.00 91.47 342 LEU A N 1
ATOM 2413 C CA . LEU B 2 127 ? -64.428 9.267 -13.394 1.00 85.22 342 LEU A CA 1
ATOM 2414 C C . LEU B 2 127 ? -63.456 10.151 -14.211 1.00 86.31 342 LEU A C 1
ATOM 2415 O O . LEU B 2 127 ? -62.399 9.675 -14.650 1.00 81.43 342 LEU A O 1
ATOM 2420 N N . GLN B 2 128 ? -63.837 11.406 -14.443 1.00 92.61 343 GLN A N 1
ATOM 2421 C CA . GLN B 2 128 ? -62.906 12.399 -15.006 1.00 95.05 343 GLN A CA 1
ATOM 2422 C C . GLN B 2 128 ? -61.946 13.013 -13.972 1.00 95.14 343 GLN A C 1
ATOM 2423 O O . GLN B 2 128 ? -60.811 13.311 -14.324 1.00 94.68 343 GLN A O 1
ATOM 2429 N N . ASP B 2 129 ? -62.372 13.206 -12.719 1.00 97.51 344 ASP A N 1
ATOM 2430 C CA . ASP B 2 129 ? -61.438 13.642 -11.654 1.00 98.04 344 ASP A CA 1
ATOM 2431 C C . ASP B 2 129 ? -60.318 12.615 -11.441 1.00 91.23 344 ASP A C 1
ATOM 2432 O O . ASP B 2 129 ? -59.127 12.945 -11.459 1.00 91.77 344 ASP A O 1
ATOM 2437 N N . MET B 2 130 ? -60.718 11.376 -11.225 1.00 85.76 345 MET A N 1
ATOM 2438 C CA . MET B 2 130 ? -59.771 10.289 -11.036 1.00 80.03 345 MET A CA 1
ATOM 2439 C C . MET B 2 130 ? -58.789 10.190 -12.216 1.00 77.00 345 MET A C 1
ATOM 2440 O O . MET B 2 130 ? -57.554 10.144 -12.008 1.00 74.94 345 MET A O 1
ATOM 2445 N N . ILE B 2 131 ? -59.328 10.152 -13.442 1.00 76.49 346 ILE A N 1
ATOM 2446 C CA . ILE B 2 131 ? -58.478 10.025 -14.631 1.00 75.21 346 ILE A CA 1
ATOM 2447 C C . ILE B 2 131 ? -57.568 11.261 -14.778 1.00 79.72 346 ILE A C 1
ATOM 2448 O O . ILE B 2 131 ? -56.392 11.113 -15.150 1.00 78.77 346 ILE A O 1
ATOM 2453 N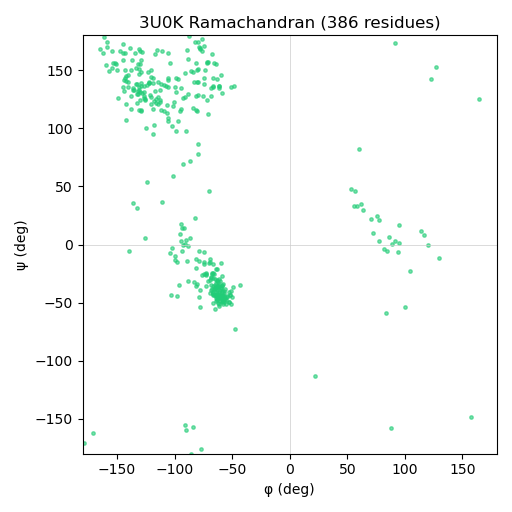 N . ASN B 2 132 ? -58.065 12.455 -14.437 1.00 84.33 347 ASN A N 1
ATOM 2454 C CA . ASN B 2 132 ? -57.209 13.657 -14.486 1.00 89.39 347 ASN A CA 1
ATOM 2455 C C . ASN B 2 132 ? -56.070 13.697 -13.454 1.00 88.04 347 ASN A C 1
ATOM 2456 O O . ASN B 2 132 ? -55.061 14.379 -13.686 1.00 89.63 347 ASN A O 1
ATOM 2461 N N . GLU B 2 133 ? -56.226 12.992 -12.327 1.00 84.96 348 GLU A N 1
ATOM 2462 C CA . GLU B 2 133 ? -55.185 12.985 -11.285 1.00 84.81 348 GLU A CA 1
ATOM 2463 C C . GLU B 2 133 ? -53.914 12.333 -11.761 1.00 80.88 348 GLU A C 1
ATOM 2464 O O . GLU B 2 133 ? -52.853 12.639 -11.266 1.00 82.67 348 GLU A O 1
ATOM 2470 N N . VAL B 2 134 ? -54.048 11.440 -12.732 1.00 77.02 349 VAL A N 1
ATOM 2471 C CA . VAL B 2 134 ? -52.933 10.688 -13.307 1.00 74.43 349 VAL A CA 1
ATOM 2472 C C . VAL B 2 134 ? -52.826 10.812 -14.864 1.00 74.66 349 VAL A C 1
ATOM 2473 O O . VAL B 2 134 ? -52.009 10.108 -15.461 1.00 72.96 349 VAL A O 1
ATOM 2477 N N . ASP B 2 135 ? -53.644 11.648 -15.525 1.00 77.17 350 ASP A N 1
ATOM 2478 C CA . ASP B 2 135 ? -53.534 11.814 -16.995 1.00 78.80 350 ASP A CA 1
ATOM 2479 C C . ASP B 2 135 ? -52.380 12.763 -17.252 1.00 83.12 350 ASP A C 1
ATOM 2480 O O . ASP B 2 135 ? -52.557 13.979 -17.346 1.00 88.57 350 ASP A O 1
ATOM 2485 N N . ALA B 2 136 ? -51.182 12.207 -17.333 1.00 82.73 351 ALA A N 1
ATOM 2486 C CA . ALA B 2 136 ? -49.987 13.005 -17.544 1.00 87.11 351 ALA A CA 1
ATOM 2487 C C . ALA B 2 136 ? -50.140 13.876 -18.794 1.00 92.24 351 ALA A C 1
ATOM 2488 O O . ALA B 2 136 ? -49.848 15.070 -18.769 1.00 97.42 351 ALA A O 1
ATOM 2490 N N . ASP B 2 137 ? -50.633 13.276 -19.876 1.00 92.21 352 ASP A N 1
ATOM 2491 C CA . ASP B 2 137 ? -50.631 13.930 -21.183 1.00 97.86 352 ASP A CA 1
ATOM 2492 C C . ASP B 2 137 ? -51.992 14.519 -21.608 1.00 100.47 352 ASP A C 1
ATOM 2493 O O . ASP B 2 137 ? -52.100 15.138 -22.661 1.00 105.15 352 ASP A O 1
ATOM 2498 N N . GLY B 2 138 ? -53.024 14.326 -20.786 1.00 97.72 353 GLY A N 1
A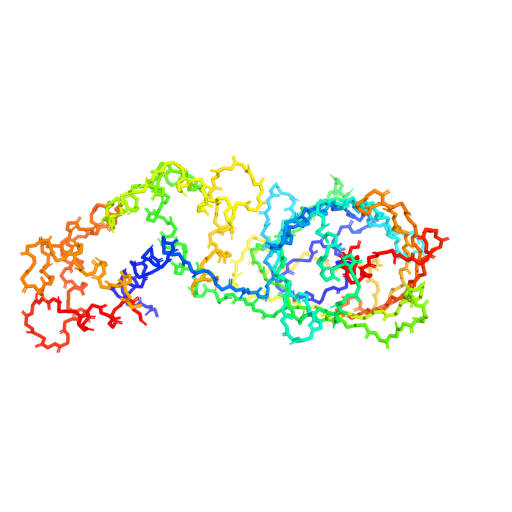TOM 2499 C CA . GLY B 2 138 ? -54.293 15.031 -21.005 1.00 101.28 353 GLY A CA 1
ATOM 2500 C C . GLY B 2 138 ? -55.160 14.587 -22.176 1.00 103.09 353 GLY A C 1
ATOM 2501 O O . GLY B 2 138 ? -56.143 15.266 -22.492 1.00 107.56 353 GLY A O 1
ATOM 2502 N N . ASP B 2 139 ? -54.841 13.458 -22.819 1.00 101.25 354 ASP A N 1
ATOM 2503 C CA . ASP B 2 139 ? -55.705 12.953 -23.902 1.00 103.86 354 ASP A CA 1
ATOM 2504 C C . ASP B 2 139 ? -57.095 12.568 -23.358 1.00 101.76 354 ASP A C 1
ATOM 2505 O O . ASP B 2 139 ? -58.096 12.794 -24.019 1.00 107.97 354 ASP A O 1
ATOM 2510 N N . GLY B 2 140 ? -57.145 12.080 -22.125 1.00 95.64 355 GLY A N 1
ATOM 2511 C CA . GLY B 2 140 ? -58.417 11.747 -21.456 1.00 94.58 355 GLY A CA 1
ATOM 2512 C C . GLY B 2 140 ? -58.616 10.273 -21.111 1.00 88.45 355 GLY A C 1
ATOM 2513 O O . GLY B 2 140 ? -59.710 9.870 -20.710 1.00 88.60 355 GLY A O 1
ATOM 2514 N N . THR B 2 141 ? -57.563 9.476 -21.283 1.00 71.01 356 THR A N 1
ATOM 2515 C CA . THR B 2 141 ? -57.582 8.039 -21.009 1.00 67.83 356 THR A CA 1
ATOM 2516 C C . THR B 2 141 ? -56.298 7.694 -20.230 1.00 65.08 356 THR A C 1
ATOM 2517 O O . THR B 2 141 ? -55.381 8.526 -20.180 1.00 63.77 356 THR A O 1
ATOM 2521 N N . ILE B 2 142 ? -56.243 6.505 -19.605 1.00 60.52 357 ILE A N 1
ATOM 2522 C CA . ILE B 2 142 ? -55.048 6.072 -18.897 1.00 57.83 357 ILE A CA 1
ATOM 2523 C C . ILE B 2 142 ? -54.337 4.986 -19.679 1.00 57.02 357 ILE A C 1
ATOM 2524 O O . ILE B 2 142 ? -54.865 3.891 -19.813 1.00 57.05 357 ILE A O 1
ATOM 2529 N N . ASP B 2 143 ? -53.141 5.272 -20.196 1.00 57.36 358 ASP A N 1
ATOM 2530 C CA . ASP B 2 143 ? -52.296 4.215 -20.791 1.00 55.98 358 ASP A CA 1
ATOM 2531 C C . ASP B 2 143 ? -51.465 3.529 -19.730 1.00 52.94 358 ASP A C 1
ATOM 2532 O O . ASP B 2 143 ? -51.518 3.897 -18.545 1.00 52.00 358 ASP A O 1
ATOM 2537 N N . PHE B 2 144 ? -50.664 2.557 -20.155 1.00 51.66 359 PHE A N 1
ATOM 2538 C CA . PHE B 2 144 ? -49.958 1.709 -19.198 1.00 49.15 359 PHE A CA 1
ATOM 2539 C C . PHE B 2 144 ? -48.881 2.438 -18.387 1.00 47.90 359 PHE A C 1
ATOM 2540 O O . PHE B 2 144 ? -48.721 2.166 -17.224 1.00 44.98 359 PHE A O 1
ATOM 2548 N N . PRO B 2 145 ? -48.127 3.361 -19.006 1.00 50.42 360 PRO A N 1
ATOM 2549 C CA . PRO B 2 145 ? -47.145 4.053 -18.139 1.00 49.74 360 PRO A CA 1
ATOM 2550 C C . PRO B 2 145 ? -47.799 4.905 -17.051 1.00 49.08 360 PRO A C 1
ATOM 2551 O O . PRO B 2 145 ? -47.353 4.898 -15.897 1.00 47.32 360 PRO A O 1
ATOM 2555 N N . GLU B 2 146 ? -48.898 5.564 -17.392 1.00 50.11 361 GLU A N 1
ATOM 2556 C CA . GLU B 2 146 ? -49.630 6.369 -16.422 1.00 51.06 361 GLU A CA 1
ATOM 2557 C C . GLU B 2 146 ? -50.297 5.510 -15.365 1.00 47.94 361 GLU A C 1
ATOM 2558 O O . GLU B 2 146 ? -50.441 5.937 -14.223 1.00 48.05 361 GLU A O 1
ATOM 2564 N N . PHE B 2 147 ? -50.654 4.293 -15.727 1.00 46.31 362 PHE A N 1
ATOM 2565 C CA . PHE B 2 147 ? -51.225 3.317 -14.768 1.00 43.35 362 PHE A CA 1
ATOM 2566 C C . PHE B 2 147 ? -50.159 2.955 -13.760 1.00 41.83 362 PHE A C 1
ATOM 2567 O O . PHE B 2 147 ? -5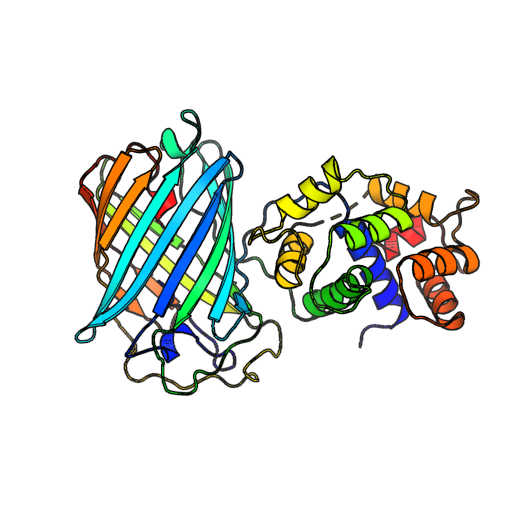0.406 2.864 -12.549 1.00 40.31 362 PHE A O 1
ATOM 2575 N N . LEU B 2 148 ? -48.938 2.792 -14.255 1.00 42.08 363 LEU A N 1
ATOM 2576 C CA . LEU B 2 148 ? -47.810 2.468 -13.372 1.00 40.96 363 LEU A CA 1
ATOM 2577 C C . LEU B 2 148 ? -47.590 3.541 -12.286 1.00 41.73 363 LEU A C 1
ATOM 2578 O O . LEU B 2 148 ? -47.468 3.244 -11.081 1.00 40.51 363 LEU A O 1
ATOM 2583 N N . ILE B 2 149 ? -47.641 4.791 -12.710 1.00 44.81 364 ILE A N 1
ATOM 2584 C CA . ILE B 2 149 ? -47.426 5.907 -11.813 1.00 46.68 364 ILE A CA 1
ATOM 2585 C C . ILE B 2 149 ? -48.493 5.914 -10.712 1.00 46.87 364 ILE A C 1
ATOM 2586 O O . ILE B 2 149 ? -48.157 5.937 -9.497 1.00 45.88 364 ILE A O 1
ATOM 2591 N N . MET B 2 150 ? -49.753 5.843 -11.153 1.00 47.79 365 MET A N 1
ATOM 2592 C CA . MET B 2 150 ? -50.913 5.745 -10.269 1.00 47.44 365 MET A CA 1
ATOM 2593 C C . MET B 2 150 ? -50.793 4.608 -9.257 1.00 45.62 365 MET A C 1
ATOM 2594 O O . MET B 2 150 ? -51.026 4.805 -8.046 1.00 44.99 365 MET A O 1
ATOM 2599 N N . MET B 2 151 ? -50.455 3.414 -9.740 1.00 43.51 366 MET A N 1
ATOM 2600 C CA . MET B 2 151 ? -50.248 2.280 -8.827 1.00 41.46 366 MET A CA 1
ATOM 2601 C C . MET B 2 151 ? -49.158 2.504 -7.773 1.00 42.47 366 MET A C 1
ATOM 2602 O O . MET B 2 151 ? -49.300 2.113 -6.602 1.00 42.32 366 MET A O 1
ATOM 2607 N N . ALA B 2 152 ? -48.068 3.109 -8.176 1.00 42.59 367 ALA A N 1
ATOM 2608 C CA . ALA B 2 152 ? -46.958 3.276 -7.290 1.00 44.65 367 ALA A CA 1
ATOM 2609 C C . ALA B 2 152 ? -47.387 4.210 -6.128 1.00 47.41 367 ALA A C 1
ATOM 2610 O O . ALA B 2 152 ? -46.928 4.069 -5.013 1.00 48.22 367 ALA A O 1
ATOM 2612 N N . ARG B 2 153 ? -48.207 5.210 -6.464 1.00 50.28 368 ARG A N 1
ATOM 2613 C CA . ARG B 2 153 ? -48.812 6.160 -5.526 1.00 53.94 368 ARG A CA 1
ATOM 2614 C C . ARG B 2 153 ? -49.881 5.537 -4.601 1.00 53.96 368 ARG A C 1
ATOM 2615 O O . ARG B 2 153 ? -50.287 6.175 -3.642 1.00 56.23 368 ARG A O 1
ATOM 2623 N N . LYS B 2 154 ? -50.357 4.345 -4.935 1.00 52.00 369 LYS A N 1
ATOM 2624 C CA . LYS B 2 154 ? -51.246 3.542 -4.076 1.00 53.54 369 LYS A CA 1
ATOM 2625 C C . LYS B 2 154 ? -50.586 2.215 -3.671 1.00 52.32 369 LYS A C 1
ATOM 2626 O O . LYS B 2 154 ? -50.073 2.065 -2.551 1.00 57.24 369 LYS A O 1
ATOM 2632 N N . GLU B 2 161 ? -58.233 0.176 4.964 1.00 70.95 376 GLU A N 1
ATOM 2633 C CA . GLU B 2 161 ? -59.081 -0.818 5.622 1.00 71.22 376 GLU A CA 1
ATOM 2634 C C . GLU B 2 161 ? -60.551 -0.659 5.259 1.00 71.80 376 GLU A C 1
ATOM 2635 O O . GLU B 2 161 ? -61.253 -1.641 5.009 1.00 74.64 376 GLU A O 1
ATOM 2641 N N . GLU B 2 162 ? -61.019 0.576 5.250 1.00 72.77 377 GLU A N 1
ATOM 2642 C CA . GLU B 2 162 ? -62.431 0.855 5.035 1.00 73.72 377 GLU A CA 1
ATOM 2643 C C . GLU B 2 162 ? -62.851 0.426 3.616 1.00 70.43 377 GLU A C 1
ATOM 2644 O O . GLU B 2 162 ? -63.992 0.017 3.397 1.00 71.05 377 GLU A O 1
ATOM 2650 N N . GLU B 2 163 ? -61.921 0.482 2.668 1.00 65.54 378 GLU A N 1
ATOM 2651 C CA . GLU B 2 163 ? -62.220 0.141 1.282 1.00 63.33 378 GLU A CA 1
ATOM 2652 C C . GLU B 2 163 ? -62.162 -1.401 1.006 1.00 59.72 378 GLU A C 1
ATOM 2653 O O . GLU B 2 163 ? -62.928 -1.918 0.190 1.00 55.28 378 GLU A O 1
ATOM 2659 N N . ILE B 2 164 ? -61.287 -2.125 1.706 1.00 57.52 379 ILE A N 1
ATOM 2660 C CA . ILE B 2 164 ? -61.295 -3.592 1.663 1.00 54.16 379 ILE A CA 1
ATOM 2661 C C . ILE B 2 164 ? -62.645 -4.081 2.194 1.00 55.47 379 ILE A C 1
ATOM 2662 O O . ILE B 2 164 ? -63.303 -4.902 1.554 1.00 53.28 379 ILE A O 1
ATOM 2667 N N . ARG B 2 165 ? -63.087 -3.514 3.315 1.00 56.60 380 ARG A N 1
ATOM 2668 C CA . ARG B 2 165 ? -64.385 -3.836 3.877 1.00 58.41 380 ARG A CA 1
ATOM 2669 C C . ARG B 2 165 ? -65.499 -3.707 2.861 1.00 55.61 380 ARG A C 1
ATOM 2670 O O . ARG B 2 165 ? -66.395 -4.548 2.804 1.00 53.33 380 ARG A O 1
ATOM 2678 N N . GLU B 2 166 ? -65.449 -2.633 2.080 1.00 55.08 381 GLU A N 1
ATOM 2679 C CA . GLU B 2 166 ? -66.408 -2.421 1.011 1.00 55.10 381 GLU A CA 1
ATOM 2680 C C . GLU B 2 166 ? -66.255 -3.512 -0.044 1.00 49.42 381 GLU A C 1
ATOM 2681 O O . GLU B 2 166 ? -67.242 -4.059 -0.484 1.00 48.14 381 GLU A O 1
ATOM 2687 N N . ALA B 2 167 ? -65.019 -3.833 -0.423 1.00 45.95 382 ALA A N 1
ATOM 2688 C CA . ALA B 2 167 ? -64.783 -4.868 -1.426 1.00 43.67 382 ALA A CA 1
ATOM 2689 C C . ALA B 2 167 ? -65.341 -6.179 -0.946 1.00 41.19 382 ALA A C 1
ATOM 2690 O O . ALA B 2 167 ? -66.034 -6.873 -1.689 1.00 40.10 382 ALA A O 1
ATOM 2692 N N . PHE B 2 168 ? -65.079 -6.513 0.309 1.00 40.63 383 PHE A N 1
ATOM 2693 C CA . PHE B 2 168 ? -65.617 -7.738 0.871 1.00 40.29 383 PHE A CA 1
ATOM 2694 C C . PHE B 2 168 ? -67.139 -7.768 0.825 1.00 41.64 383 PHE A C 1
ATOM 2695 O O . PHE B 2 168 ? -67.692 -8.770 0.445 1.00 41.49 383 PHE A O 1
ATOM 2703 N N . ARG B 2 169 ? -67.811 -6.671 1.177 1.00 47.00 384 ARG A N 1
ATOM 2704 C CA . ARG B 2 169 ? -69.292 -6.621 1.129 1.00 50.00 384 ARG A CA 1
ATOM 2705 C C . ARG B 2 169 ? -69.797 -6.837 -0.295 1.00 49.02 384 ARG A C 1
ATOM 2706 O O . ARG B 2 169 ? -70.889 -7.337 -0.501 1.00 50.23 384 ARG A O 1
ATOM 2714 N N . VAL B 2 170 ? -68.993 -6.442 -1.274 1.00 48.62 385 VAL A N 1
ATOM 2715 C CA . VAL B 2 170 ? -69.370 -6.537 -2.688 1.00 47.03 385 VAL A CA 1
ATOM 2716 C C . VAL B 2 170 ? -69.185 -7.970 -3.157 1.00 42.87 385 VAL A C 1
ATOM 2717 O O . VAL B 2 170 ? -70.075 -8.532 -3.770 1.00 42.84 385 VAL A O 1
ATOM 2721 N N . PHE B 2 171 ? -68.063 -8.579 -2.814 1.00 38.51 386 PHE A N 1
ATOM 2722 C CA . PHE B 2 171 ? -67.849 -9.989 -3.123 1.00 36.41 386 PHE A CA 1
ATOM 2723 C C . PHE B 2 171 ? -68.926 -10.854 -2.423 1.00 35.60 386 PHE A C 1
ATOM 2724 O O . PHE B 2 171 ? -69.472 -11.760 -3.023 1.00 33.67 386 PHE A O 1
ATOM 2732 N N . ASP B 2 172 ? -69.213 -10.598 -1.150 1.00 35.53 387 ASP A N 1
ATOM 2733 C CA . ASP B 2 172 ? -70.147 -11.454 -0.407 1.00 37.53 387 ASP A CA 1
ATOM 2734 C C . ASP B 2 172 ? -71.602 -11.082 -0.753 1.00 41.35 387 ASP A C 1
ATOM 2735 O O . ASP B 2 172 ? -72.308 -10.437 0.047 1.00 42.82 387 ASP A O 1
ATOM 2740 N N . LYS B 2 173 ? -72.070 -11.535 -1.920 1.00 43.73 388 LYS A N 1
ATOM 2741 C CA . LYS B 2 173 ? -73.349 -11.053 -2.463 1.00 46.34 388 LYS A CA 1
ATOM 2742 C C . LYS B 2 173 ? -74.523 -11.207 -1.504 1.00 48.61 388 LYS A C 1
ATOM 2743 O O . LYS B 2 173 ? -75.310 -10.290 -1.378 1.00 48.43 388 LYS A O 1
ATOM 2749 N N . ASP B 2 174 ? -74.630 -12.369 -0.836 1.00 47.81 389 ASP A N 1
ATOM 2750 C CA . ASP B 2 174 ? -75.761 -12.662 0.062 1.00 47.60 389 ASP A CA 1
ATOM 2751 C C . ASP B 2 174 ? -75.555 -12.200 1.534 1.00 48.24 389 ASP A C 1
ATOM 2752 O O . ASP B 2 174 ? -76.462 -12.370 2.389 1.00 48.50 389 ASP A O 1
ATOM 2757 N N . GLY B 2 175 ? -74.387 -11.626 1.828 1.00 45.58 390 GLY A N 1
ATOM 2758 C CA . GLY B 2 175 ? -74.151 -10.986 3.123 1.00 46.40 390 GLY A CA 1
ATOM 2759 C C . GLY B 2 175 ? -74.039 -11.930 4.301 1.00 45.00 390 GLY A C 1
ATOM 2760 O O . GLY B 2 175 ? -74.257 -11.535 5.437 1.00 47.18 390 GLY A O 1
ATOM 2761 N N . ASN B 2 176 ? -73.716 -13.194 4.049 1.00 42.34 391 ASN A N 1
ATOM 2762 C CA . ASN B 2 176 ? -73.630 -14.173 5.147 1.00 40.75 391 ASN A CA 1
ATOM 2763 C C . ASN B 2 176 ? -72.239 -14.180 5.811 1.00 39.50 391 ASN A C 1
ATOM 2764 O O . ASN B 2 176 ? -71.981 -15.013 6.629 1.00 39.81 391 ASN A O 1
ATOM 2769 N N . GLY B 2 177 ? -71.338 -13.272 5.438 1.00 39.11 392 GLY A N 1
ATOM 2770 C CA . GLY B 2 177 ? -69.962 -13.233 5.997 1.00 38.13 392 GLY A CA 1
ATOM 2771 C C . GLY B 2 177 ? -68.873 -14.106 5.338 1.00 36.31 392 GLY A C 1
ATOM 2772 O O . GLY B 2 177 ? -67.733 -14.178 5.821 1.00 35.03 392 GLY A O 1
ATOM 2773 N N . TYR B 2 178 ? -69.203 -14.740 4.213 1.00 34.80 393 TYR A N 1
ATOM 2774 C CA . TYR B 2 178 ? -68.311 -15.718 3.560 1.00 32.66 393 TYR A CA 1
ATOM 2775 C C . TYR B 2 178 ? -68.447 -15.611 2.051 1.00 30.71 393 TYR A C 1
ATOM 2776 O O . TYR B 2 178 ? -69.556 -15.521 1.524 1.00 29.94 393 TYR A O 1
ATOM 2785 N N . ILE B 2 179 ? -67.321 -15.624 1.342 1.00 28.23 394 ILE A N 1
ATOM 2786 C CA . ILE B 2 179 ? -67.365 -15.577 -0.126 1.00 26.20 394 ILE A CA 1
ATOM 2787 C C . ILE B 2 179 ? -67.291 -17.020 -0.541 1.00 25.21 394 ILE A C 1
ATOM 2788 O O . ILE B 2 179 ? -66.322 -17.679 -0.267 1.00 23.53 394 ILE A O 1
ATOM 2793 N N . SER B 2 180 ? -68.363 -17.502 -1.162 1.00 25.44 395 SER A N 1
ATOM 2794 C CA . SER B 2 180 ? -68.354 -18.797 -1.820 1.00 25.72 395 SER A CA 1
ATOM 2795 C C . SER B 2 180 ? -67.646 -18.826 -3.233 1.00 25.78 395 SER A C 1
ATOM 2796 O O . SER B 2 180 ? -67.376 -17.805 -3.820 1.00 25.75 395 SER A O 1
ATOM 2799 N N . ALA B 2 181 ? -67.406 -20.014 -3.775 1.00 26.15 396 ALA A N 1
ATOM 2800 C CA . ALA B 2 181 ? -66.870 -20.168 -5.116 1.00 27.83 396 ALA A CA 1
ATOM 2801 C C . ALA B 2 181 ? -67.774 -19.449 -6.146 1.00 29.02 396 ALA A C 1
ATOM 2802 O O . ALA B 2 181 ? -67.297 -18.689 -6.976 1.00 29.98 396 ALA A O 1
ATOM 2804 N N . ALA B 2 182 ? -69.077 -19.660 -6.043 1.00 29.35 397 ALA A N 1
ATOM 2805 C CA . ALA B 2 182 ? -70.050 -19.038 -6.889 1.00 30.19 397 ALA A CA 1
ATOM 2806 C C . ALA B 2 182 ? -70.016 -17.499 -6.823 1.00 30.71 397 ALA A C 1
ATOM 2807 O O . ALA B 2 182 ? -70.057 -16.846 -7.841 1.00 30.54 397 ALA A O 1
ATOM 2809 N N . GLU B 2 183 ? -69.956 -16.932 -5.618 1.00 30.82 398 GLU A N 1
ATOM 2810 C CA . GLU B 2 183 ? -69.764 -15.458 -5.461 1.00 30.27 398 GLU A CA 1
ATOM 2811 C C . GLU B 2 183 ? -68.476 -14.903 -6.126 1.00 29.40 398 GLU A C 1
ATOM 2812 O O . GLU B 2 183 ? -68.511 -13.883 -6.855 1.00 30.70 398 GLU A O 1
ATOM 2818 N N . LEU B 2 184 ? -67.359 -15.586 -5.862 1.00 27.48 399 LEU A N 1
ATOM 2819 C CA . LEU B 2 184 ? -66.088 -15.221 -6.381 1.00 26.80 399 LEU A CA 1
ATOM 2820 C C . LEU B 2 184 ? -66.112 -15.354 -7.894 1.00 28.59 399 LEU A C 1
ATOM 2821 O O . LEU B 2 184 ? -65.663 -14.440 -8.615 1.00 28.67 399 LEU A O 1
ATOM 2826 N N . ARG B 2 185 ? -66.650 -16.456 -8.422 1.00 29.98 400 ARG A N 1
ATOM 2827 C CA . ARG B 2 185 ? -66.767 -16.554 -9.893 1.00 32.31 400 ARG A CA 1
ATOM 2828 C C . ARG B 2 185 ? -67.557 -15.377 -10.531 1.00 33.71 400 ARG A C 1
ATOM 2829 O O . ARG B 2 185 ? -67.216 -14.865 -11.581 1.00 34.39 400 ARG A O 1
ATOM 2837 N N . HIS B 2 186 ? -68.597 -14.941 -9.875 1.00 34.91 401 HIS A N 1
ATOM 2838 C CA . HIS B 2 186 ? -69.431 -13.872 -10.388 1.00 37.60 401 HIS A CA 1
ATOM 2839 C C . HIS B 2 186 ? -68.637 -12.566 -10.502 1.00 37.16 401 HIS A C 1
ATOM 2840 O O . HIS B 2 186 ? -68.654 -11.923 -11.528 1.00 38.39 401 HIS A O 1
ATOM 2847 N N . VAL B 2 187 ? -67.892 -12.177 -9.472 1.00 36.12 402 VAL A N 1
ATOM 2848 C CA . VAL B 2 187 ? -67.069 -10.955 -9.503 1.00 35.81 402 VAL A CA 1
ATOM 2849 C C . VAL B 2 187 ? -65.956 -11.058 -10.485 1.00 35.35 402 VAL A C 1
ATOM 2850 O O . VAL B 2 187 ? -65.796 -10.169 -11.288 1.00 37.59 402 VAL A O 1
ATOM 2854 N N . MET B 2 188 ? -65.171 -12.128 -10.448 1.00 34.64 403 MET A N 1
ATOM 2855 C CA . MET B 2 188 ? -64.069 -12.270 -11.396 1.00 35.47 403 MET A CA 1
ATOM 2856 C C . MET B 2 188 ? -64.533 -12.278 -12.847 1.00 37.73 403 MET A C 1
ATOM 2857 O O . MET B 2 188 ? -63.855 -11.736 -13.733 1.00 38.79 403 MET A O 1
ATOM 2862 N N . THR B 2 189 ? -65.673 -12.898 -13.106 1.00 38.52 404 THR A N 1
ATOM 2863 C CA . THR B 2 189 ? -66.265 -12.873 -14.433 1.00 40.74 404 THR A CA 1
ATOM 2864 C C . THR B 2 189 ? -66.612 -11.450 -14.840 1.00 42.40 404 THR A C 1
ATOM 2865 O O . THR B 2 189 ? -66.259 -10.996 -15.940 1.00 41.23 404 THR A O 1
ATOM 2869 N N . ASN B 2 190 ? -67.312 -10.756 -13.951 1.00 42.84 405 ASN A N 1
ATOM 2870 C CA . ASN B 2 190 ? -67.694 -9.380 -14.237 1.00 44.60 405 ASN A CA 1
ATOM 2871 C C . ASN B 2 190 ? -66.471 -8.510 -14.398 1.00 43.86 405 ASN A C 1
ATOM 2872 O O . ASN B 2 190 ? -66.544 -7.560 -15.096 1.00 45.91 405 ASN A O 1
ATOM 2877 N N . LEU B 2 191 ? -65.366 -8.786 -13.686 1.00 43.03 406 LEU A N 1
ATOM 2878 C CA . LEU B 2 191 ? -64.130 -8.023 -13.880 1.00 41.77 406 LEU A CA 1
ATOM 2879 C C . LEU B 2 191 ? -63.513 -8.248 -15.277 1.00 43.13 406 LEU A C 1
ATOM 2880 O O . LEU B 2 191 ? -62.649 -7.496 -15.704 1.00 42.51 406 LEU A O 1
ATOM 2885 N N . GLY B 2 192 ? -63.922 -9.297 -15.966 1.00 43.88 407 GLY A N 1
ATOM 2886 C CA . GLY B 2 192 ? -63.365 -9.626 -17.254 1.00 46.90 407 GLY A CA 1
ATOM 2887 C C . GLY B 2 192 ? -62.251 -10.641 -17.152 1.00 47.04 407 GLY A C 1
ATOM 2888 O O . GLY B 2 192 ? -61.519 -10.818 -18.101 1.00 50.32 407 GLY A O 1
ATOM 2889 N N . GLU B 2 193 ? -62.134 -11.354 -16.029 1.00 46.27 408 GLU A N 1
ATOM 2890 C CA . GLU B 2 193 ? -61.121 -12.429 -15.938 1.00 45.30 408 GLU A CA 1
ATOM 2891 C C . GLU B 2 193 ? -61.550 -13.659 -16.751 1.00 45.73 408 GLU A C 1
ATOM 2892 O O . GLU B 2 193 ? -62.700 -14.027 -16.740 1.00 45.03 408 GLU A O 1
ATOM 2898 N N . LYS B 2 194 ? -60.600 -14.261 -17.464 1.00 47.46 409 LYS A N 1
ATOM 2899 C CA . LYS B 2 194 ? -60.830 -15.446 -18.309 1.00 47.99 409 LYS A CA 1
ATOM 2900 C C . LYS B 2 194 ? -60.287 -16.592 -17.461 1.00 44.37 409 LYS A C 1
ATOM 2901 O O . LYS B 2 194 ? -59.082 -16.747 -17.316 1.00 42.12 409 LYS A O 1
ATOM 2907 N N . LEU B 2 195 ? -61.159 -17.341 -16.816 1.00 41.07 410 LEU A N 1
ATOM 2908 C CA . LEU B 2 195 ? -60.684 -18.451 -15.981 1.00 38.30 410 LEU A CA 1
ATOM 2909 C C . LEU B 2 195 ? -61.778 -19.520 -15.793 1.00 37.64 410 LEU A C 1
ATOM 2910 O O . LEU B 2 195 ? -62.972 -19.217 -15.691 1.00 35.79 410 LEU A O 1
ATOM 2915 N N . THR B 2 196 ? -61.312 -20.761 -15.653 1.00 37.44 411 THR A N 1
ATOM 2916 C CA . THR B 2 196 ? -62.192 -21.889 -15.588 1.00 38.57 411 THR A CA 1
ATOM 2917 C C . THR B 2 196 ? -62.811 -21.907 -14.183 1.00 35.27 411 THR A C 1
ATOM 2918 O O . THR B 2 196 ? -62.374 -21.194 -13.274 1.00 32.97 411 THR A O 1
ATOM 2922 N N . ASP B 2 197 ? -63.854 -22.699 -14.026 1.00 34.44 412 ASP A N 1
ATOM 2923 C CA . ASP B 2 197 ? -64.413 -22.903 -12.721 1.00 32.70 412 ASP A CA 1
ATOM 2924 C C . ASP B 2 197 ? -63.380 -23.561 -11.756 1.00 31.25 412 ASP A C 1
ATOM 2925 O O . ASP B 2 197 ? -63.381 -23.258 -10.597 1.00 27.56 412 ASP A O 1
ATOM 2930 N N . GLU B 2 198 ? -62.531 -24.439 -12.280 1.00 33.48 413 GLU A N 1
ATOM 2931 C CA . GLU B 2 198 ? -61.412 -25.024 -11.531 1.00 34.22 413 GLU A CA 1
ATOM 2932 C C . GLU B 2 198 ? -60.540 -23.892 -10.979 1.00 32.27 413 GLU A C 1
ATOM 2933 O O . GLU B 2 198 ? -60.173 -23.865 -9.813 1.00 30.34 413 GLU A O 1
ATOM 2939 N N . GLU B 2 199 ? -60.259 -22.922 -11.821 1.00 31.78 414 GLU A N 1
ATOM 2940 C CA . GLU B 2 199 ? -59.454 -21.833 -11.399 1.00 31.12 414 GLU A CA 1
ATOM 2941 C C . GLU B 2 199 ? -60.111 -20.994 -10.310 1.00 29.24 414 GLU A C 1
ATOM 2942 O O . GLU B 2 199 ? -59.400 -20.541 -9.380 1.00 27.37 414 GLU A O 1
ATOM 2948 N N . VAL B 2 200 ? -61.442 -20.840 -10.364 1.00 28.32 415 VAL A N 1
ATOM 2949 C CA . VAL B 2 200 ? -62.128 -20.168 -9.263 1.00 26.73 415 VAL A CA 1
ATOM 2950 C C . VAL B 2 200 ? -61.902 -20.957 -7.989 1.00 25.52 415 VAL A C 1
ATOM 2951 O O . VAL B 2 200 ? -61.553 -20.376 -6.964 1.00 23.67 415 VAL A O 1
ATOM 2955 N N . ASP B 2 201 ? -62.029 -22.273 -8.054 1.00 27.10 416 ASP A N 1
ATOM 2956 C CA . ASP B 2 201 ? -61.892 -23.081 -6.823 1.00 27.45 416 ASP A CA 1
ATOM 2957 C C . ASP B 2 201 ? -60.492 -23.006 -6.305 1.00 27.37 416 ASP A C 1
ATOM 2958 O O . ASP B 2 201 ? -60.314 -23.009 -5.072 1.00 25.77 416 ASP A O 1
ATOM 2963 N N . GLU B 2 202 ? -59.505 -22.952 -7.216 1.00 28.49 417 GLU A N 1
ATOM 2964 C CA . GLU B 2 202 ? -58.129 -22.843 -6.814 1.00 30.39 417 GLU A CA 1
ATOM 2965 C C . GLU B 2 202 ? -57.908 -21.498 -6.083 1.00 28.83 417 GLU A C 1
ATOM 2966 O O . GLU B 2 202 ? -57.126 -21.423 -5.168 1.00 27.71 417 GLU A O 1
ATOM 2972 N N . MET B 2 203 ? -58.544 -20.431 -6.535 1.00 28.27 418 MET A N 1
ATOM 2973 C CA . MET B 2 203 ? -58.496 -19.142 -5.780 1.00 27.24 418 MET A CA 1
ATOM 2974 C C . MET B 2 203 ? -59.080 -19.304 -4.368 1.00 25.98 418 MET A C 1
ATOM 2975 O O . MET B 2 203 ? -58.503 -18.814 -3.402 1.00 26.36 418 MET A O 1
ATOM 2980 N N . ILE B 2 204 ? -60.222 -19.956 -4.266 1.00 24.96 419 ILE A N 1
ATOM 2981 C CA . ILE B 2 204 ? -60.845 -20.209 -2.909 1.00 24.65 419 ILE A CA 1
ATOM 2982 C C . ILE B 2 204 ? -59.850 -20.961 -2.061 1.00 25.36 419 ILE A C 1
ATOM 2983 O O . ILE B 2 204 ? -59.540 -20.543 -0.945 1.00 24.89 419 ILE A O 1
ATOM 2988 N N . ARG B 2 205 ? -59.266 -22.013 -2.617 1.00 27.46 420 ARG A N 1
ATOM 2989 C CA . ARG B 2 205 ? -58.330 -22.865 -1.855 1.00 30.72 420 ARG A CA 1
ATOM 2990 C C . ARG B 2 205 ? -57.066 -22.153 -1.360 1.00 29.19 420 ARG A C 1
ATOM 2991 O O . ARG B 2 205 ? -56.543 -22.471 -0.290 1.00 27.12 420 ARG A O 1
ATOM 2999 N N . GLU B 2 206 ? -56.586 -21.227 -2.182 1.00 26.80 421 GLU A N 1
ATOM 3000 C CA . GLU B 2 206 ? -55.460 -20.403 -1.847 1.00 28.16 421 GLU A CA 1
ATOM 3001 C C . GLU B 2 206 ? -55.771 -19.534 -0.669 1.00 28.04 421 GLU A C 1
ATOM 3002 O O . GLU B 2 206 ? -54.920 -19.430 0.219 1.00 28.63 421 GLU A O 1
ATOM 3008 N N . ALA B 2 207 ? -56.959 -18.939 -0.659 1.00 26.65 422 ALA A N 1
ATOM 3009 C CA . ALA B 2 207 ? -57.402 -18.044 0.419 1.00 26.90 422 ALA A CA 1
ATOM 3010 C C . ALA B 2 207 ? -57.829 -18.748 1.704 1.00 26.38 422 ALA A C 1
ATOM 3011 O O . ALA B 2 207 ? -57.766 -18.132 2.799 1.00 26.70 422 ALA A O 1
ATOM 3013 N N . ASP B 2 208 ? -58.277 -19.997 1.574 1.00 26.19 423 ASP A N 1
ATOM 3014 C CA . ASP B 2 208 ? -59.045 -20.684 2.628 1.00 26.83 423 ASP A CA 1
ATOM 3015 C C . ASP B 2 208 ? -58.193 -21.375 3.653 1.00 27.63 423 ASP A C 1
ATOM 3016 O O . ASP B 2 208 ? -58.120 -22.597 3.725 1.00 28.24 423 ASP A O 1
ATOM 3021 N N . ILE B 2 209 ? -57.556 -20.585 4.490 1.00 27.59 424 ILE A N 1
ATOM 3022 C CA . ILE B 2 209 ? -56.711 -21.139 5.571 1.00 28.84 424 ILE A CA 1
ATOM 3023 C C . ILE B 2 209 ? -57.432 -22.078 6.556 1.00 29.51 424 ILE A C 1
ATOM 3024 O O . ILE B 2 209 ? -56.835 -23.015 7.126 1.00 30.32 424 ILE A O 1
ATOM 3029 N N . ASP B 2 210 ? -58.695 -21.827 6.834 1.00 29.13 425 ASP A N 1
ATOM 3030 C CA . ASP B 2 210 ? -59.330 -22.656 7.880 1.00 30.38 425 ASP A CA 1
ATOM 3031 C C . ASP B 2 210 ? -60.038 -23.830 7.201 1.00 30.22 425 ASP A C 1
ATOM 3032 O O . ASP B 2 210 ? -60.620 -24.638 7.871 1.00 29.70 425 ASP A O 1
ATOM 3037 N N . GLY B 2 211 ? -59.925 -23.946 5.868 1.00 29.31 426 GLY A N 1
ATOM 3038 C CA . GLY B 2 211 ? -60.395 -25.153 5.195 1.00 29.55 426 GLY A CA 1
ATOM 3039 C C . GLY B 2 211 ? -61.897 -25.399 5.309 1.00 30.15 426 GLY A C 1
ATOM 3040 O O . GLY B 2 211 ? -62.324 -26.539 5.308 1.00 31.13 426 GLY A O 1
ATOM 3041 N N . ASP B 2 212 ? -62.718 -24.359 5.415 1.00 30.10 427 ASP A N 1
ATOM 3042 C CA . ASP B 2 212 ? -64.158 -24.576 5.319 1.00 30.51 427 ASP A CA 1
ATOM 3043 C C . ASP B 2 212 ? -64.746 -24.401 3.889 1.00 29.15 427 ASP A C 1
ATOM 3044 O O . ASP B 2 212 ? -65.919 -24.250 3.772 1.00 28.29 427 ASP A O 1
ATOM 3049 N N . GLY B 2 213 ? -63.951 -24.350 2.815 1.00 28.45 428 GLY A N 1
ATOM 3050 C CA . GLY B 2 213 ? -64.534 -24.151 1.463 1.00 29.22 428 GLY A CA 1
ATOM 3051 C C . GLY B 2 213 ? -64.981 -22.751 1.031 1.00 28.53 428 GLY A C 1
ATOM 3052 O O . GLY B 2 213 ? -65.491 -22.559 -0.061 1.00 28.39 428 GLY A O 1
ATOM 3053 N N . GLN B 2 214 ? -64.771 -21.755 1.877 1.00 29.05 429 GLN A N 1
ATOM 3054 C CA . GLN B 2 214 ? -65.249 -20.385 1.607 1.00 28.94 429 GLN A CA 1
ATOM 3055 C C . GLN B 2 214 ? -64.275 -19.390 2.209 1.00 27.58 429 GLN A C 1
ATOM 3056 O O . GLN B 2 214 ? -63.460 -19.782 3.033 1.00 26.06 429 GLN A O 1
ATOM 3062 N N . VAL B 2 215 ? -64.382 -18.115 1.835 1.00 25.68 430 VAL A N 1
ATOM 3063 C CA . VAL B 2 215 ? -63.429 -17.095 2.278 1.00 25.41 430 VAL A CA 1
ATOM 3064 C C . VAL B 2 215 ? -64.097 -16.089 3.226 1.00 26.47 430 VAL A C 1
ATOM 3065 O O . VAL B 2 215 ? -65.027 -15.387 2.835 1.00 25.46 430 VAL A O 1
ATOM 3069 N N . ASN B 2 216 ? -63.637 -16.054 4.492 1.00 27.92 431 ASN A N 1
ATOM 3070 C CA . ASN B 2 216 ? -64.108 -15.040 5.427 1.00 28.80 431 ASN A CA 1
ATOM 3071 C C . ASN B 2 216 ? -63.338 -13.749 5.230 1.00 29.90 431 ASN A C 1
ATOM 3072 O O . ASN B 2 216 ? -62.387 -13.645 4.432 1.00 28.26 431 ASN A O 1
ATOM 3077 N N . TYR B 2 217 ? -63.783 -12.744 5.949 1.00 32.27 432 TYR A N 1
ATOM 3078 C CA . TYR B 2 217 ? -63.199 -11.428 5.884 1.00 34.36 432 TYR A CA 1
ATOM 3079 C C . TYR B 2 217 ? -61.681 -11.403 6.109 1.00 34.06 432 TYR A C 1
ATOM 3080 O O . TYR B 2 217 ? -60.941 -10.820 5.330 1.00 34.19 432 TYR A O 1
ATOM 3089 N N . GLU B 2 218 ? -61.213 -12.047 7.170 1.00 34.64 433 GLU A N 1
ATOM 3090 C CA . GLU B 2 218 ? -59.791 -12.004 7.508 1.00 35.31 433 GLU A CA 1
ATOM 3091 C C . GLU B 2 218 ? -58.982 -12.709 6.438 1.00 32.24 433 GLU A C 1
ATOM 3092 O O . GLU B 2 218 ? -57.908 -12.282 6.104 1.00 31.90 433 GLU A O 1
ATOM 3098 N N . GLU B 2 219 ? -59.515 -13.810 5.906 1.00 30.03 434 GLU A N 1
ATOM 3099 C CA . GLU B 2 219 ? -58.886 -14.540 4.797 1.00 28.23 434 GLU A CA 1
ATOM 3100 C C . GLU B 2 219 ? -58.819 -13.658 3.531 1.00 27.32 434 GLU A C 1
ATOM 3101 O O . GLU B 2 219 ? -57.745 -13.568 2.860 1.00 26.63 434 GLU A O 1
ATOM 3107 N N . PHE B 2 220 ? -59.920 -12.978 3.261 1.00 26.20 435 PHE A N 1
ATOM 3108 C CA . PHE B 2 220 ? -59.983 -12.013 2.182 1.00 26.34 435 PHE A CA 1
ATOM 3109 C C . PHE B 2 220 ? -58.886 -10.937 2.319 1.00 28.31 435 PHE A C 1
ATOM 3110 O O . PHE B 2 220 ? -58.122 -10.672 1.327 1.00 26.74 435 PHE A O 1
ATOM 3118 N N . VAL B 2 221 ? -58.757 -10.373 3.550 1.00 30.39 436 VAL A N 1
ATOM 3119 C CA . VAL B 2 221 ? -57.781 -9.292 3.833 1.00 31.74 436 VAL A CA 1
ATOM 3120 C C . VAL B 2 221 ? -56.371 -9.755 3.513 1.00 32.41 436 VAL A C 1
ATOM 3121 O O . VAL B 2 221 ? -55.538 -9.050 2.887 1.00 32.70 436 VAL A O 1
ATOM 3125 N N . GLN B 2 222 ? -56.077 -10.972 3.940 1.00 33.01 437 GLN A N 1
ATOM 3126 C CA . GLN B 2 222 ? -54.765 -11.530 3.664 1.00 32.75 437 GLN A CA 1
ATOM 3127 C C . GLN B 2 222 ? -54.493 -11.663 2.185 1.00 31.64 437 GLN A C 1
ATOM 3128 O O . GLN B 2 222 ? -53.356 -11.453 1.792 1.00 30.95 437 GLN A O 1
ATOM 3134 N N . MET B 2 223 ? -55.468 -12.080 1.376 1.00 30.79 438 MET A N 1
ATOM 3135 C CA . MET B 2 223 ? -55.226 -12.196 -0.098 1.00 30.98 438 MET A CA 1
ATOM 3136 C C . MET B 2 223 ? -55.141 -10.868 -0.802 1.00 31.44 438 MET A C 1
ATOM 3137 O O . MET B 2 223 ? -54.526 -10.752 -1.848 1.00 30.79 438 MET A O 1
ATOM 3142 N N . MET B 2 224 ? -55.779 -9.865 -0.218 1.00 33.36 439 MET A N 1
ATOM 3143 C CA . MET B 2 224 ? -56.017 -8.618 -0.905 1.00 33.79 439 MET A CA 1
ATOM 3144 C C . MET B 2 224 ? -54.996 -7.586 -0.525 1.00 35.50 439 MET A C 1
ATOM 3145 O O . MET B 2 224 ? -54.891 -6.603 -1.208 1.00 34.34 439 MET A O 1
ATOM 3150 N N . THR B 2 225 ? -54.264 -7.839 0.564 1.00 36.28 440 THR A N 1
ATOM 3151 C CA . THR B 2 225 ? -53.197 -7.021 1.059 1.00 38.24 440 THR A CA 1
ATOM 3152 C C . THR B 2 225 ? -51.988 -7.932 1.326 1.00 40.30 440 THR A C 1
ATOM 3153 O O . THR B 2 225 ? -50.968 -7.426 1.833 1.00 47.84 440 THR A O 1
#

B-factor: mean 41.26, std 19.85, range [14.85, 131.18]

Sequence (396 aa):
MVDSSRRKWNKTGHAVRAIGRLSSAINTEMMMYPADGGLRGYTHMALKVDGGGHLSCSFVTTYRSKKTVGNIKMPGIHYVSHRRLERLEESDNEMFVVQREHAVAKFVGLGGGGGTGGSMNSLIKENMRMMKVVVLEGSVNGHQFKCTGEGEGNPYMGTQTMMRIKVIEGGPLPFAFDILATSSRTFIKYPKGIPDFFKQSFPEGFTWERVTRYEDGGVITVMQDTSLEDGCLVYHAQVRGVNNFPSNGAVMQKKTKGWEPTRDQLTEEQIAEFKEAFSLFDKDGDGTITTKELGTVMRSLGQNPTEAELQDMINEVDADGDGTIDFPEFLIMMARKEEEIREAFRVFDKDGNGYISAAELRHVMTNLGEKLTDEEVDEMIREADIDGDGQVNYEEFVQMMT

InterPro domains:
  IPR000786 Green fluorescent protein, GFP [PR01229] (141-165)
  IPR000786 Green fluorescent protein, GFP [PR01229] (166-186)
  IPR000786 Green fluorescent protein, GFP [PR01229] (223-245)
  IPR000786 Green fluorescent protein, GFP [PR01229] (246-266)
  IPR002048 EF-hand domain [PF00036] (331-358)
  IPR002048 EF-hand domain [PF13499] (366-430)
  IPR002048 EF-hand domain [PS50222] (291-326)
  IPR002048 EF-hand domain [PS50222] (327-362)
  IPR002048 EF-hand domain [PS50222] (364-399)
  IPR002048 EF-hand domain [PS50222] (400-432)
  IPR002048 EF-hand domain [SM00054] (295-323)
  IPR002048 EF-hand domain [SM00054] (331-359)
  IPR002048 EF-hand domain [SM00054] (368-396)
  IPR002048 EF-hand domain [SM00054] (404-432)
  IPR002048 EF-hand domain [cd00051] (295-357)
  IPR002048 EF-hand domain [cd00051] (368-430)
  IPR009017 Green fluorescent protein [G3DSA:2.40.155.10] (23-283)
  IPR009017 Green fluorescent protein [SSF54511] (50-131)
  IPR009017 Green fluorescent protein [SSF54511] (140-353)
  IPR011584 Green fluorescent protein-related [PF01353] (52-127)

Radius of gyration: 24.02 Å; Cα contacts (8 Å, |Δi|>4): 868; chains: 2; bounding box: 60×65×49 Å

Organism: Entacmaea quadricolor (NCBI:txid6118)

Nearest PDB structures (foldseek):
  3u0k-assembly1_B  TM=1.006E+00  e=8.591E-33  Entacmaea quadricolor
  5ukg-assembly1_A  TM=9.574E-01  e=7.505E-16  Entacmaea quadricolor
  5ukg-assembly2_B  TM=9.656E-01  e=1.341E-15  Entacmaea quadricolor
  7s7u-assembly1_A  TM=7.868E-01  e=7.669E-07  Thermoanaerobacter sp. X513
  8ovp-assembly1_A  TM=6.909E-01  e=8.084E-07  Escherichia coli